Protein AF-A0A662M2F5-F1 (afdb_monomer_lite)

pLDDT: mean 89.75, std 9.71, range [31.33, 98.06]

Sequence (520 aa):
MIKKIGKIGSSFIKTASKTQEKQIIENAKKILKNPSIILPECENKNCRKCYFDNIRNKIKKLSKYADDKDKLEKISKKKDLIGAIAGVMTIAHSEKAPYLASVTINGKEIKYALRGKSDKKKLVALQYIDDPTLRLLGVGDIALKKKLHLYSWDKGFICTGREGKPPQAFIDFLAKTIKLKRLDEETFTCPHIDKKVKENPTLNYLRIRWLYSKKSFLICEKCASKNTFLEISKYMIGTNPREIIQINVIPAIIKSCKNKCSKCIKKDLENFETKFLDEYLRGDISDYDLIKKNEKEMIDKIKNMNRKLLIVDGKCFGDNINALIEALQPNEIEKKAIELMLKKLQNPLVVSNTTPNKLLELFWKDHGLSFLEKMLGDKKLANKFFNMRDKPSDIIAMAYDHKKTQDMLSKLPVYKNLSEIAHFVDNVAKSYKTGGLEKALNVLKDKPDDTRAKAIAYAFLLALNKAKDKRWQYSNTEIEFGEFLKEYASKLLNSKPETYHDALQNLISAAGLTETLEKS

Radius of gyration: 43.25 Å; chains: 1; bounding box: 91×50×116 Å

Foldseek 3Di:
DPPPQDDKDDKDKDFDDPVLLQLLLVLLVVCLVPVCLLPAAEPAPPPPDDLCVVVVVLSVVLNVCSVPLVVLLVLLQDAALSVLSSQSSNCNVVSDQGIWIWIAGPNDTDTFRDGGNYDPLLNQLSSPVQPLLSSCSNCQVVCQVQQWKWFTDNPHTYTHRNDLDDDPVRVVRLLVVLVWDDQDPQETEDPVDHPLCVVQPQFKWKWKAFPVSRHIYIYTLVSFPFLSLVVSVSGMHGNDVVVTIDIDTQDLLAREEPDDDPDDCNVVRRPDDQPPVVCSNVRVDIRNRSNVVSNVVVVVVQQPDQAEWEREQNYTHGLDQPVVCVVQVDPPQLSVQSSVQSVPDRTYDRYYPDHSLNSCVVCLVPCVLVSLCVQQVDNVVSVVLSPDPDGSVVSSVVSNLVSQLVVQVVLAFDFDDDDPLLVLLVLLLSLCSSPNDVSSVVSLVVFDPDLLSLLCSLLLCVLSVNNVVCVVVHDPSSNVLSVVLNVLSNCCNPDDRVCNQVSSQVSVVSSVDPDRTDTD

Structure (mmCIF, N/CA/C/O backbone):
data_AF-A0A662M2F5-F1
#
_entry.id   AF-A0A662M2F5-F1
#
loop_
_atom_site.group_PDB
_atom_site.id
_atom_site.type_symbol
_atom_site.label_atom_id
_atom_site.label_alt_id
_atom_site.label_comp_id
_atom_site.label_asym_id
_atom_site.label_entity_id
_atom_site.label_seq_id
_atom_site.pdbx_PDB_ins_code
_atom_site.Cartn_x
_atom_site.Cartn_y
_atom_site.Cartn_z
_atom_site.occupancy
_atom_site.B_iso_or_equiv
_atom_site.auth_seq_id
_atom_site.auth_comp_id
_atom_site.auth_asym_id
_atom_site.auth_atom_id
_atom_site.pdbx_PDB_model_num
ATOM 1 N N . MET A 1 1 ? 12.415 -9.221 -23.388 1.00 47.00 1 MET A N 1
ATOM 2 C CA . MET A 1 1 ? 11.834 -7.942 -22.907 1.00 47.00 1 MET A CA 1
ATOM 3 C C . MET A 1 1 ? 11.307 -6.991 -24.003 1.00 47.00 1 MET A C 1
ATOM 5 O O . MET A 1 1 ? 10.792 -5.937 -23.676 1.00 47.00 1 MET A O 1
ATOM 9 N N . ILE A 1 2 ? 11.363 -7.360 -25.296 1.00 36.59 2 ILE A N 1
ATOM 10 C CA . ILE A 1 2 ? 11.016 -6.498 -26.455 1.00 36.59 2 ILE A CA 1
ATOM 11 C C . ILE A 1 2 ? 9.758 -6.997 -27.212 1.00 36.59 2 ILE A C 1
ATOM 13 O O . ILE A 1 2 ? 9.539 -6.682 -28.374 1.00 36.59 2 ILE A O 1
ATOM 17 N N . LYS A 1 3 ? 8.859 -7.772 -26.586 1.00 31.33 3 LYS A N 1
ATOM 18 C CA . LYS A 1 3 ? 7.635 -8.211 -27.299 1.00 31.33 3 LYS A CA 1
ATOM 19 C C . LYS A 1 3 ? 6.627 -7.074 -27.570 1.00 31.33 3 LYS A C 1
ATOM 21 O O . LYS A 1 3 ? 5.715 -7.273 -28.361 1.00 31.33 3 LYS A O 1
ATOM 26 N N . LYS A 1 4 ? 6.813 -5.879 -26.990 1.00 37.50 4 LYS A N 1
ATOM 27 C CA . LYS A 1 4 ? 5.979 -4.685 -27.233 1.00 37.50 4 LYS A CA 1
ATOM 28 C C . LYS A 1 4 ? 6.798 -3.403 -27.490 1.00 37.50 4 LYS A C 1
ATOM 30 O O . LYS A 1 4 ? 6.447 -2.344 -26.987 1.00 37.50 4 LYS A O 1
ATOM 35 N N . ILE A 1 5 ? 7.845 -3.437 -28.324 1.00 41.88 5 ILE A N 1
ATOM 36 C CA . ILE A 1 5 ? 8.212 -2.194 -29.041 1.00 41.88 5 ILE A CA 1
ATOM 37 C C . ILE A 1 5 ? 7.149 -1.997 -30.124 1.00 41.88 5 ILE A C 1
ATOM 39 O O . ILE A 1 5 ? 7.343 -2.472 -31.239 1.00 41.88 5 ILE A O 1
ATOM 43 N N . GLY A 1 6 ? 6.031 -1.375 -29.722 1.00 39.16 6 GLY A N 1
ATOM 44 C CA . GLY A 1 6 ? 4.948 -0.802 -30.532 1.00 39.16 6 GLY A CA 1
ATOM 45 C C . GLY A 1 6 ? 4.297 -1.705 -31.587 1.00 39.16 6 GLY A C 1
ATOM 46 O O . GLY A 1 6 ? 4.957 -2.187 -32.503 1.00 39.16 6 GLY A O 1
ATOM 47 N N . LYS A 1 7 ? 2.963 -1.847 -31.553 1.00 36.41 7 LYS A N 1
ATOM 48 C CA . LYS A 1 7 ? 2.222 -2.150 -32.789 1.00 36.41 7 LYS A CA 1
ATOM 49 C C . LYS A 1 7 ? 2.581 -1.059 -33.809 1.00 36.41 7 LYS A C 1
ATOM 51 O O . LYS A 1 7 ? 2.388 0.123 -33.533 1.00 36.41 7 LYS A O 1
ATOM 56 N N . ILE A 1 8 ? 3.154 -1.460 -34.940 1.00 41.03 8 ILE A N 1
ATOM 57 C CA . ILE A 1 8 ? 3.528 -0.558 -36.033 1.00 41.03 8 ILE A CA 1
ATOM 58 C C . ILE A 1 8 ? 2.265 -0.320 -36.864 1.00 41.03 8 ILE A C 1
ATOM 60 O O . ILE A 1 8 ? 1.772 -1.247 -37.500 1.00 41.03 8 ILE A O 1
ATOM 64 N N . GLY A 1 9 ? 1.730 0.900 -36.819 1.00 44.94 9 GLY A N 1
ATOM 65 C CA . GLY A 1 9 ? 0.665 1.349 -37.719 1.00 44.94 9 GLY A CA 1
ATOM 66 C C . GLY A 1 9 ? 1.188 1.731 -39.110 1.00 44.94 9 GLY A C 1
ATOM 67 O O . GLY A 1 9 ? 2.401 1.787 -39.343 1.00 44.94 9 GLY A O 1
ATOM 68 N N . SER A 1 10 ? 0.268 1.992 -40.041 1.00 44.72 10 SER A N 1
ATOM 69 C CA . SER A 1 10 ? 0.561 2.458 -41.401 1.00 44.72 10 SER A CA 1
ATOM 70 C C . SER A 1 10 ? 1.324 3.792 -41.400 1.00 44.72 10 SER A C 1
ATOM 72 O O . SER A 1 10 ? 1.102 4.661 -40.559 1.00 44.72 10 SER A O 1
ATOM 74 N N . SER A 1 11 ? 2.256 3.957 -42.345 1.00 49.88 11 SER A N 1
ATOM 75 C CA . SER A 1 11 ? 3.026 5.196 -42.499 1.00 49.88 11 SER A CA 1
ATOM 76 C C . SER A 1 11 ? 2.331 6.142 -43.470 1.00 49.88 11 SER A C 1
ATOM 78 O O . SER A 1 11 ? 2.212 5.815 -44.648 1.00 49.88 11 SER A O 1
ATOM 80 N N . PHE A 1 12 ? 1.947 7.321 -42.988 1.00 55.91 12 PHE A N 1
ATOM 81 C CA . PHE A 1 12 ? 1.508 8.444 -43.817 1.00 55.91 12 PHE A CA 1
ATOM 82 C C . PHE A 1 12 ? 2.672 9.421 -44.019 1.00 55.91 12 PHE A C 1
ATOM 84 O O . PHE A 1 12 ? 3.496 9.588 -43.115 1.00 55.91 12 PHE A O 1
ATOM 91 N N . ILE A 1 13 ? 2.747 10.042 -45.197 1.00 65.06 13 ILE A N 1
ATOM 92 C CA . ILE A 1 13 ? 3.729 11.088 -45.508 1.00 65.06 13 ILE A CA 1
ATOM 93 C C . ILE A 1 13 ? 3.136 12.431 -45.073 1.00 65.06 13 ILE A C 1
ATOM 95 O O . ILE A 1 13 ? 2.017 12.765 -45.454 1.00 65.06 13 ILE A O 1
ATOM 99 N N . LYS A 1 14 ? 3.869 13.187 -44.255 1.00 71.38 14 LYS A N 1
ATOM 100 C CA . LYS A 1 14 ? 3.480 14.515 -43.760 1.00 71.38 14 LYS A CA 1
ATOM 101 C C . LYS A 1 14 ? 4.634 15.500 -43.959 1.00 71.38 14 LYS A C 1
ATOM 103 O O . LYS A 1 14 ? 5.801 15.113 -43.875 1.00 71.38 14 LYS A O 1
ATOM 108 N N . THR A 1 15 ? 4.314 16.774 -44.162 1.00 74.50 15 THR A N 1
ATOM 109 C CA . THR A 1 15 ? 5.313 17.852 -44.202 1.00 74.50 15 THR A CA 1
ATOM 110 C C . THR A 1 15 ? 5.962 18.027 -42.824 1.00 74.50 15 THR A C 1
ATOM 112 O O . THR A 1 15 ? 5.274 17.996 -41.793 1.00 74.50 15 THR A O 1
ATOM 115 N N . ALA A 1 16 ? 7.288 18.173 -42.789 1.00 73.19 16 ALA A N 1
ATOM 116 C CA . ALA A 1 16 ? 8.036 18.443 -41.562 1.00 73.19 16 ALA A CA 1
ATOM 117 C C . ALA A 1 16 ? 7.738 19.852 -41.026 1.00 73.19 16 ALA A C 1
ATOM 119 O O . ALA A 1 16 ? 7.609 20.798 -41.801 1.00 73.19 16 ALA A O 1
ATOM 120 N N . SER A 1 17 ? 7.690 20.033 -39.701 1.00 83.75 17 SER A N 1
ATOM 121 C CA . SER A 1 17 ? 7.844 21.389 -39.158 1.00 83.75 17 SER A CA 1
ATOM 122 C C . SER A 1 17 ? 9.305 21.830 -39.292 1.00 83.75 17 SER A C 1
ATOM 124 O O . SER A 1 17 ? 10.208 20.994 -39.208 1.00 83.75 17 SER A O 1
ATOM 126 N N . LYS A 1 18 ? 9.555 23.140 -39.429 1.00 83.81 18 LYS A N 1
ATOM 127 C CA . LYS A 1 18 ? 10.923 23.690 -39.538 1.00 83.81 18 LYS A CA 1
ATOM 128 C C . LYS A 1 18 ? 11.833 23.226 -38.392 1.00 83.81 18 LYS A C 1
ATOM 130 O O . LYS A 1 18 ? 12.992 22.891 -38.614 1.00 83.81 18 LYS A O 1
ATOM 135 N N . THR A 1 19 ? 11.300 23.146 -37.172 1.00 88.44 19 THR A N 1
ATOM 136 C CA . THR A 1 19 ? 12.037 22.663 -35.994 1.00 88.44 19 THR A CA 1
ATOM 137 C C . THR A 1 19 ? 12.384 21.176 -36.094 1.00 88.44 19 THR A C 1
ATOM 139 O O . THR A 1 19 ? 13.503 20.786 -35.774 1.00 88.44 19 THR A O 1
ATOM 142 N N . GLN A 1 20 ? 11.446 20.338 -36.552 1.00 87.19 20 GLN A N 1
ATOM 143 C CA . GLN A 1 20 ? 11.680 18.898 -36.713 1.00 87.19 20 GLN A CA 1
ATOM 144 C C . GLN A 1 20 ? 12.696 18.611 -37.819 1.00 87.19 20 GLN A C 1
ATOM 146 O O . GLN A 1 20 ? 13.590 17.790 -37.632 1.00 87.19 20 GLN A O 1
ATOM 151 N N . GLU A 1 21 ? 12.580 19.308 -38.948 1.00 89.50 21 GLU A N 1
ATOM 152 C CA . GLU A 1 21 ? 13.525 19.199 -40.057 1.00 89.50 21 GLU A CA 1
ATOM 153 C C . GLU A 1 21 ? 14.940 19.594 -39.618 1.00 89.50 21 GLU A C 1
ATOM 155 O O . GLU A 1 21 ? 15.880 18.821 -39.814 1.00 89.50 21 GLU A O 1
ATOM 160 N N . LYS A 1 22 ? 15.080 20.735 -38.928 1.00 91.50 22 LYS A N 1
ATOM 161 C CA . LYS A 1 22 ? 16.362 21.192 -38.376 1.00 91.50 22 LYS A CA 1
ATOM 162 C C . LYS A 1 22 ? 16.995 20.145 -37.455 1.00 91.50 22 LYS A C 1
ATOM 164 O O . LYS A 1 22 ? 18.163 19.813 -37.637 1.00 91.50 22 LYS A O 1
ATOM 169 N N . GLN A 1 23 ? 16.223 19.566 -36.533 1.00 93.69 23 GLN A N 1
ATOM 170 C CA . GLN A 1 23 ? 16.716 18.532 -35.614 1.00 93.69 23 GLN A CA 1
ATOM 171 C C . GLN A 1 23 ? 17.215 17.278 -36.351 1.00 93.69 23 GLN A C 1
ATOM 173 O O . GLN A 1 23 ? 18.260 16.724 -36.005 1.00 93.69 23 GLN A O 1
ATOM 178 N N . ILE A 1 24 ? 16.475 16.820 -37.367 1.00 93.69 24 ILE A N 1
ATOM 179 C CA . ILE A 1 24 ? 16.859 15.653 -38.173 1.00 93.69 24 ILE A CA 1
ATOM 180 C C . ILE A 1 24 ? 18.162 15.934 -38.928 1.00 93.69 24 ILE A C 1
ATOM 182 O O . ILE A 1 24 ? 19.048 15.078 -38.949 1.00 93.69 24 ILE A O 1
ATOM 186 N N . ILE A 1 25 ? 18.304 17.126 -39.516 1.00 94.50 25 ILE A N 1
ATOM 187 C CA . ILE A 1 25 ? 19.515 17.533 -40.240 1.00 94.50 25 ILE A CA 1
ATOM 188 C C . ILE A 1 25 ? 20.712 17.644 -39.288 1.00 94.50 25 ILE A C 1
ATOM 190 O O . ILE A 1 25 ? 21.787 17.139 -39.604 1.00 94.50 25 ILE A O 1
ATOM 194 N N . GLU A 1 26 ? 20.549 18.251 -38.112 1.00 95.75 26 GLU A N 1
ATOM 195 C CA . GLU A 1 26 ? 21.618 18.357 -37.110 1.00 95.75 26 GLU A CA 1
ATOM 196 C C . GLU A 1 26 ? 22.107 16.980 -36.650 1.00 95.75 26 GLU A C 1
ATOM 198 O O . GLU A 1 26 ? 23.313 16.720 -36.611 1.00 95.75 26 GLU A O 1
ATOM 203 N N . ASN A 1 27 ? 21.184 16.055 -36.387 1.00 95.94 27 ASN A N 1
ATOM 204 C CA . ASN A 1 27 ? 21.539 14.681 -36.042 1.00 95.94 27 ASN A CA 1
ATOM 205 C C . ASN A 1 27 ? 22.194 13.946 -37.214 1.00 95.94 27 ASN A C 1
ATOM 207 O O . ASN A 1 27 ? 23.177 13.231 -37.016 1.00 95.94 27 ASN A O 1
ATOM 211 N N . ALA A 1 28 ? 21.733 14.172 -38.445 1.00 95.94 28 ALA A N 1
ATOM 212 C CA . ALA A 1 28 ? 22.385 13.637 -39.634 1.00 95.94 28 ALA A CA 1
ATOM 213 C C . ALA A 1 28 ? 23.831 14.144 -39.773 1.00 95.94 28 ALA A C 1
ATOM 215 O O . ALA A 1 28 ? 24.724 13.354 -40.080 1.00 95.94 28 ALA A O 1
ATOM 216 N N . LYS A 1 29 ? 24.096 15.425 -39.476 1.00 96.38 29 LYS A N 1
ATOM 217 C CA . LYS A 1 29 ? 25.452 16.001 -39.456 1.00 96.38 29 LYS A CA 1
ATOM 218 C C . LYS A 1 29 ? 26.337 15.353 -38.384 1.00 96.38 29 LYS A C 1
ATOM 220 O O . LYS A 1 29 ? 27.497 15.048 -38.661 1.00 96.38 29 LYS A O 1
ATOM 225 N N . LYS A 1 30 ? 25.801 15.062 -37.190 1.00 96.31 30 LYS A N 1
ATOM 226 C CA . LYS A 1 30 ? 26.523 14.293 -36.152 1.00 96.31 30 LYS A CA 1
ATOM 227 C C . LYS A 1 30 ? 26.909 12.898 -36.651 1.00 96.31 30 LYS A C 1
ATOM 229 O O . LYS A 1 30 ? 28.057 12.489 -36.486 1.00 96.31 30 LYS A O 1
ATOM 234 N N . ILE A 1 31 ? 25.973 12.199 -37.299 1.00 96.19 31 ILE A N 1
ATOM 235 C CA . ILE A 1 31 ? 26.208 10.872 -37.887 1.00 96.19 31 ILE A CA 1
ATOM 236 C C . ILE A 1 31 ? 27.232 10.933 -39.023 1.00 96.19 31 ILE A C 1
ATOM 238 O O . ILE A 1 31 ? 28.076 10.046 -39.105 1.00 96.19 31 ILE A O 1
ATOM 242 N N . LEU A 1 32 ? 27.202 11.964 -39.872 1.00 95.81 32 LEU A N 1
ATOM 243 C CA . LEU A 1 32 ? 28.207 12.160 -40.919 1.00 95.81 32 LEU A CA 1
ATOM 244 C C . LEU A 1 32 ? 29.612 12.301 -40.316 1.00 95.81 32 LEU A C 1
ATOM 246 O O . LEU A 1 32 ? 30.539 11.626 -40.757 1.00 95.81 32 LEU A O 1
ATOM 250 N N . LYS A 1 33 ? 29.745 13.120 -39.263 1.00 95.31 33 LYS A N 1
ATOM 251 C CA . LYS A 1 33 ? 31.024 13.407 -38.598 1.00 95.31 33 LYS A CA 1
ATOM 252 C C . LYS A 1 33 ? 31.582 12.203 -37.833 1.00 95.31 33 LYS A C 1
ATOM 254 O O . LYS A 1 33 ? 32.776 11.931 -37.894 1.00 95.31 33 LYS A O 1
ATOM 259 N N . ASN A 1 34 ? 30.733 11.476 -37.108 1.00 94.88 34 ASN A N 1
ATOM 260 C CA . ASN A 1 34 ? 31.113 10.242 -36.425 1.00 94.88 34 ASN A CA 1
ATOM 261 C C . ASN A 1 34 ? 29.959 9.231 -36.481 1.00 94.88 34 ASN A C 1
ATOM 263 O O . ASN A 1 34 ? 29.091 9.235 -35.611 1.00 94.88 34 ASN A O 1
ATOM 267 N N . PRO A 1 35 ? 29.956 8.294 -37.440 1.00 94.00 35 PRO A N 1
ATOM 268 C CA . PRO A 1 35 ? 28.822 7.389 -37.596 1.00 94.00 35 PRO A CA 1
ATOM 269 C C . PRO A 1 35 ? 28.831 6.255 -36.570 1.00 94.00 35 PRO A C 1
ATOM 271 O O . PRO A 1 35 ? 27.840 5.545 -36.428 1.00 94.00 35 PRO A O 1
ATOM 274 N N . SER A 1 36 ? 29.938 6.067 -35.841 1.00 93.69 36 SER A N 1
ATOM 275 C CA . SER A 1 36 ? 30.053 5.019 -34.824 1.00 93.69 36 SER A CA 1
ATOM 276 C C . SER A 1 36 ? 29.291 5.350 -33.538 1.00 93.69 36 SER A C 1
ATOM 278 O O . SER A 1 36 ? 29.105 4.446 -32.731 1.00 93.69 36 SER A O 1
ATOM 280 N N . ILE A 1 37 ? 28.794 6.585 -33.367 1.00 93.12 37 ILE A N 1
ATOM 281 C CA . ILE A 1 37 ? 28.011 7.005 -32.187 1.00 93.12 37 ILE A CA 1
ATOM 282 C C . ILE A 1 37 ? 26.695 6.231 -32.015 1.00 93.12 37 ILE A C 1
ATOM 284 O O . ILE A 1 37 ? 26.152 6.175 -30.918 1.00 93.12 37 ILE A O 1
ATOM 288 N N . ILE A 1 38 ? 26.179 5.609 -33.086 1.00 94.44 38 ILE A N 1
ATOM 289 C CA . ILE A 1 38 ? 25.001 4.725 -33.023 1.00 94.44 38 ILE A CA 1
ATOM 290 C C . ILE A 1 38 ? 25.294 3.393 -32.327 1.00 94.44 38 ILE A C 1
ATOM 292 O O . ILE A 1 38 ? 24.374 2.635 -32.025 1.00 94.44 38 ILE A O 1
ATOM 296 N N . LEU A 1 39 ? 26.567 3.058 -32.115 1.00 94.94 39 LEU A N 1
ATOM 297 C CA . LEU A 1 39 ? 26.971 1.817 -31.475 1.00 94.94 39 LEU A CA 1
ATOM 298 C C . LEU A 1 39 ? 27.331 2.076 -30.012 1.00 94.94 39 LEU A C 1
ATOM 300 O O . LEU A 1 39 ? 28.005 3.061 -29.721 1.00 94.94 39 LEU A O 1
ATOM 304 N N . PRO A 1 40 ? 26.953 1.170 -29.098 1.00 94.06 40 PRO A N 1
ATOM 305 C CA . PRO A 1 40 ? 27.328 1.298 -27.701 1.00 94.06 40 PRO A CA 1
ATOM 306 C C . PRO A 1 40 ? 28.832 1.085 -27.515 1.00 94.06 40 PRO A C 1
ATOM 308 O O . PRO A 1 40 ? 29.462 0.309 -28.244 1.00 94.06 40 PRO A O 1
ATOM 311 N N . GLU A 1 41 ? 29.397 1.701 -26.486 1.00 91.69 41 GLU A N 1
ATOM 312 C CA . GLU A 1 41 ? 30.717 1.355 -25.965 1.00 91.69 41 GLU A CA 1
ATOM 313 C C . GLU A 1 41 ? 30.656 0.003 -25.246 1.00 91.69 41 GLU A C 1
ATOM 315 O O . GLU A 1 41 ? 29.651 -0.350 -24.635 1.00 91.69 41 GLU A O 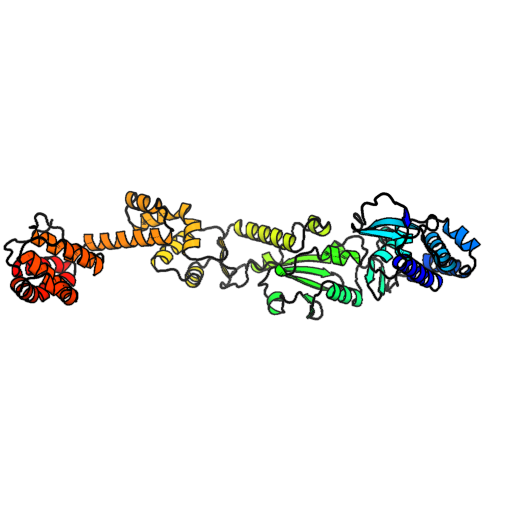1
ATOM 320 N N . CYS A 1 42 ? 31.701 -0.812 -25.370 1.00 87.88 42 CYS A N 1
ATOM 321 C CA . CYS A 1 42 ? 31.742 -2.147 -24.771 1.00 87.88 42 CYS A CA 1
ATOM 322 C C . CYS A 1 42 ? 32.597 -2.096 -23.497 1.00 87.88 42 CYS A C 1
ATOM 324 O O . CYS A 1 42 ? 33.812 -1.985 -23.602 1.00 87.88 42 CYS A O 1
ATOM 326 N N . GLU A 1 43 ? 31.980 -2.209 -22.316 1.00 81.38 43 GLU A N 1
ATOM 327 C CA . GLU A 1 43 ? 32.694 -2.159 -21.022 1.00 81.38 43 GLU A CA 1
ATOM 328 C C . GLU A 1 43 ? 33.198 -3.526 -20.540 1.00 81.38 43 GLU A C 1
ATOM 330 O O . GLU A 1 43 ? 34.061 -3.608 -19.665 1.00 81.38 43 GLU A O 1
ATOM 335 N N . ASN A 1 44 ? 32.653 -4.624 -21.068 1.00 67.44 44 ASN A N 1
ATOM 336 C CA . ASN A 1 44 ? 32.957 -5.944 -20.529 1.00 67.44 44 ASN A CA 1
ATOM 337 C C . ASN A 1 44 ? 34.387 -6.387 -20.893 1.00 67.44 44 ASN A C 1
ATOM 339 O O . ASN A 1 44 ? 34.639 -6.824 -22.017 1.00 67.44 44 ASN A O 1
ATOM 343 N N . LYS A 1 45 ? 35.293 -6.331 -19.908 1.00 55.78 45 LYS A N 1
ATOM 344 C CA . LYS A 1 45 ? 36.688 -6.794 -20.002 1.00 55.78 45 LYS A CA 1
ATOM 345 C C . LYS A 1 45 ? 36.815 -8.304 -20.263 1.00 55.78 45 LYS A C 1
ATOM 347 O O . LYS A 1 45 ? 37.830 -8.738 -20.793 1.00 55.78 45 LYS A O 1
ATOM 352 N N . ASN A 1 46 ? 35.782 -9.095 -19.953 1.00 54.38 46 ASN A N 1
ATOM 353 C CA . ASN A 1 46 ? 35.754 -10.547 -20.177 1.00 54.38 46 ASN A CA 1
ATOM 354 C C . ASN A 1 46 ? 35.310 -10.922 -21.602 1.00 54.38 46 ASN A C 1
ATOM 356 O O . ASN A 1 46 ? 35.373 -12.089 -21.999 1.00 54.38 46 ASN A O 1
ATOM 360 N N . CYS A 1 47 ? 34.857 -9.959 -22.409 1.00 60.22 47 CYS A N 1
ATOM 361 C CA . CYS A 1 47 ? 34.597 -10.205 -23.821 1.00 60.22 47 CYS A CA 1
ATOM 362 C C . CYS A 1 47 ? 35.924 -10.239 -24.591 1.00 60.22 47 CYS A C 1
ATOM 364 O O . CYS A 1 47 ? 36.498 -9.192 -24.867 1.00 60.22 47 CYS A O 1
ATOM 366 N N . ARG A 1 48 ? 36.349 -11.426 -25.057 1.00 62.44 48 ARG A N 1
ATOM 367 C CA . ARG A 1 48 ? 37.496 -11.570 -25.987 1.00 62.44 48 ARG A CA 1
ATOM 368 C C . ARG A 1 48 ? 37.377 -10.684 -27.243 1.00 62.44 48 ARG A C 1
ATOM 370 O O . ARG A 1 48 ? 38.388 -10.328 -27.834 1.00 62.44 48 ARG A O 1
ATOM 377 N N . LYS A 1 49 ? 36.150 -10.365 -27.681 1.00 70.00 49 LYS A N 1
ATOM 378 C CA . LYS A 1 49 ? 35.848 -9.460 -28.805 1.00 70.00 49 LYS A CA 1
ATOM 379 C C . LYS A 1 49 ? 34.462 -8.836 -28.628 1.00 70.00 49 LYS A C 1
ATOM 381 O O . LYS A 1 49 ? 33.520 -9.536 -28.249 1.00 70.00 49 LYS A O 1
ATOM 386 N N . CYS A 1 50 ? 34.301 -7.546 -28.923 1.00 79.88 50 CYS A N 1
ATOM 387 C CA . CYS A 1 50 ? 33.004 -6.879 -28.838 1.00 79.88 50 CYS A CA 1
ATOM 388 C C . CYS A 1 50 ? 32.155 -7.241 -30.071 1.00 79.88 50 CYS A C 1
ATOM 390 O O . CYS A 1 50 ? 32.592 -7.156 -31.220 1.00 79.88 50 CYS A O 1
ATOM 392 N N . TYR A 1 51 ? 30.891 -7.624 -29.855 1.00 82.88 51 TYR A N 1
ATOM 393 C CA . TYR A 1 51 ? 29.980 -8.030 -30.939 1.00 82.88 51 TYR A CA 1
ATOM 394 C C . TYR A 1 51 ? 29.722 -6.920 -31.972 1.00 82.88 51 TYR A C 1
ATOM 396 O O . TYR A 1 51 ? 29.314 -7.206 -33.100 1.00 82.88 51 TYR A O 1
ATOM 404 N N . PHE A 1 52 ? 29.992 -5.667 -31.602 1.00 90.19 52 PHE A N 1
ATOM 405 C CA . PHE A 1 52 ? 29.865 -4.504 -32.471 1.00 90.19 52 PHE A CA 1
ATOM 406 C C . PHE A 1 52 ? 31.132 -4.195 -33.285 1.00 90.19 52 PHE A C 1
ATOM 408 O O . PHE A 1 52 ? 31.052 -3.383 -34.202 1.00 90.19 52 PHE A O 1
ATOM 415 N N . ASP A 1 53 ? 32.268 -4.865 -33.054 1.00 88.94 53 ASP A N 1
ATOM 416 C CA . ASP A 1 53 ? 33.535 -4.566 -33.752 1.00 88.94 53 ASP A CA 1
ATOM 417 C C . ASP A 1 53 ? 33.444 -4.780 -35.261 1.00 88.94 53 ASP A C 1
ATOM 419 O O . ASP A 1 53 ? 33.900 -3.956 -36.054 1.00 88.94 53 ASP A O 1
ATOM 423 N N . ASN A 1 54 ? 32.775 -5.854 -35.686 1.00 89.19 54 ASN A N 1
ATOM 424 C CA . ASN A 1 54 ? 32.557 -6.111 -37.108 1.00 89.19 54 ASN A CA 1
ATOM 425 C C . ASN A 1 54 ? 31.716 -4.999 -37.761 1.00 89.19 54 ASN A C 1
ATOM 427 O O . ASN A 1 54 ? 31.929 -4.667 -38.926 1.00 89.19 54 ASN A O 1
ATOM 431 N N . ILE A 1 55 ? 30.770 -4.415 -37.018 1.00 92.75 55 ILE A N 1
ATOM 432 C CA . ILE A 1 55 ? 29.936 -3.310 -37.501 1.00 92.75 55 ILE A CA 1
ATOM 433 C C . ILE A 1 55 ? 30.751 -2.015 -37.512 1.00 92.75 55 ILE A C 1
ATOM 435 O O . ILE A 1 55 ? 30.737 -1.329 -38.528 1.00 92.75 55 ILE A O 1
ATOM 439 N N . ARG A 1 56 ? 31.547 -1.735 -36.469 1.00 93.50 56 ARG A N 1
ATOM 440 C CA . ARG A 1 56 ? 32.499 -0.609 -36.451 1.00 93.50 56 ARG A CA 1
ATOM 441 C C . ARG A 1 56 ? 33.435 -0.647 -37.653 1.00 93.50 56 ARG A C 1
ATOM 443 O O . ARG A 1 56 ? 33.622 0.369 -38.307 1.00 93.50 56 ARG A O 1
ATOM 450 N N . ASN A 1 57 ? 33.963 -1.815 -38.013 1.00 93.00 57 ASN A N 1
ATOM 451 C CA . ASN A 1 57 ? 34.826 -1.956 -39.188 1.00 93.00 57 ASN A CA 1
ATOM 452 C C . ASN A 1 57 ? 34.090 -1.657 -40.502 1.00 93.00 57 ASN A C 1
ATOM 454 O O . ASN A 1 57 ? 34.654 -1.024 -41.394 1.00 93.00 57 ASN A O 1
ATOM 458 N N . LYS A 1 58 ? 32.822 -2.068 -40.630 1.00 94.69 58 LYS A N 1
ATOM 459 C CA . LYS A 1 58 ? 31.986 -1.695 -41.784 1.00 94.69 58 LYS A CA 1
ATOM 460 C C . LYS A 1 58 ? 31.700 -0.191 -41.816 1.00 94.69 58 LYS A C 1
ATOM 462 O O . LYS A 1 58 ? 31.761 0.395 -42.891 1.00 94.69 58 LYS A O 1
ATOM 467 N N . ILE A 1 59 ? 31.452 0.428 -40.661 1.00 95.69 59 ILE A N 1
ATOM 468 C CA . ILE A 1 59 ? 31.274 1.880 -40.533 1.00 95.69 59 ILE A CA 1
ATOM 469 C C . ILE A 1 59 ? 32.554 2.619 -40.937 1.00 95.69 59 ILE A C 1
ATOM 471 O O . ILE A 1 59 ? 32.484 3.507 -41.773 1.00 95.69 59 ILE A O 1
ATOM 475 N N . LYS A 1 60 ? 33.731 2.200 -40.454 1.00 94.56 60 LYS A N 1
ATOM 476 C CA . LYS A 1 60 ? 35.027 2.780 -40.853 1.00 94.56 60 LYS A CA 1
ATOM 477 C C . LYS A 1 60 ? 35.238 2.743 -42.369 1.00 94.56 60 LYS A C 1
ATOM 479 O O . LYS A 1 60 ? 35.756 3.695 -42.940 1.00 94.56 60 LYS A O 1
ATOM 484 N N . LYS A 1 61 ? 34.832 1.653 -43.033 1.00 94.44 61 LYS A N 1
ATOM 485 C CA . LYS A 1 61 ? 34.870 1.560 -44.502 1.00 94.44 61 LYS A CA 1
ATOM 486 C C . LYS A 1 61 ? 33.883 2.527 -45.163 1.00 94.44 61 LYS A C 1
ATOM 488 O O . LYS A 1 61 ? 34.244 3.128 -46.164 1.00 94.44 61 LYS A O 1
ATOM 493 N N . LEU A 1 62 ? 32.676 2.677 -44.612 1.00 94.12 62 LEU A N 1
ATOM 494 C CA . LEU A 1 62 ? 31.677 3.633 -45.101 1.00 94.12 62 LEU A CA 1
ATOM 495 C C . LEU A 1 62 ? 32.160 5.084 -44.969 1.00 94.12 62 LEU A C 1
ATOM 497 O O . LEU A 1 62 ? 31.998 5.847 -45.910 1.00 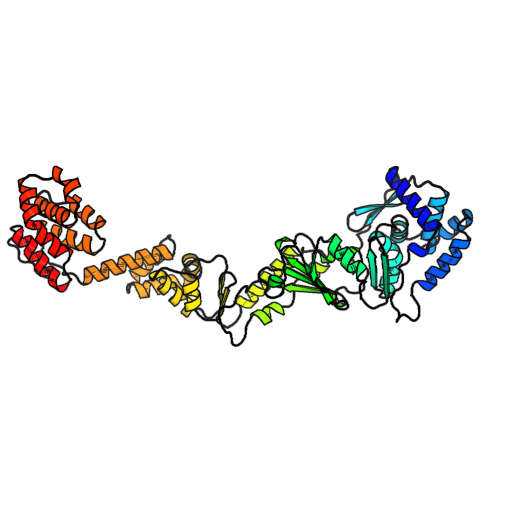94.12 62 LEU A O 1
ATOM 501 N N . SER A 1 63 ? 32.802 5.443 -43.852 1.00 92.00 63 SER A N 1
ATOM 502 C CA . SER A 1 63 ? 33.322 6.795 -43.599 1.00 92.00 63 SER A CA 1
ATOM 503 C C . SER A 1 63 ? 34.333 7.275 -44.643 1.00 92.00 63 SER A C 1
ATOM 505 O O . SER A 1 63 ? 34.457 8.474 -44.842 1.00 92.00 63 SER A O 1
ATOM 507 N N . LYS A 1 64 ? 35.017 6.369 -45.358 1.00 92.94 64 LYS A N 1
ATOM 508 C CA . LYS A 1 64 ? 35.900 6.731 -46.486 1.00 92.94 64 LYS A CA 1
ATOM 509 C C . LYS A 1 64 ? 35.151 7.334 -47.677 1.00 92.94 64 LYS A C 1
ATOM 511 O O . LYS A 1 64 ? 35.773 7.909 -48.557 1.00 92.94 64 LYS A O 1
ATOM 516 N N . TYR A 1 65 ? 33.837 7.146 -47.723 1.00 92.62 65 TYR A N 1
ATOM 517 C CA . TYR A 1 65 ? 32.946 7.652 -48.761 1.00 92.62 65 TYR A CA 1
ATOM 518 C C . TYR A 1 65 ? 32.006 8.721 -48.200 1.00 92.62 65 TYR A C 1
ATOM 520 O O . TYR A 1 65 ? 30.941 8.939 -48.764 1.00 92.62 65 TYR A O 1
ATOM 528 N N . ALA A 1 66 ? 32.361 9.343 -47.068 1.00 90.88 66 ALA A N 1
ATOM 529 C CA . ALA A 1 66 ? 31.508 10.323 -46.406 1.00 90.88 66 ALA A CA 1
ATOM 530 C C . ALA A 1 66 ? 31.152 11.495 -47.326 1.00 90.88 66 ALA A C 1
ATOM 532 O O . ALA A 1 66 ? 30.020 11.948 -47.252 1.00 90.88 66 ALA A O 1
ATOM 533 N N . ASP A 1 67 ? 32.047 11.918 -48.221 1.00 91.62 67 ASP A N 1
ATOM 534 C CA . ASP A 1 67 ? 31.820 13.044 -49.142 1.00 91.62 67 ASP A CA 1
ATOM 535 C C . ASP A 1 67 ? 31.307 12.619 -50.536 1.00 91.62 67 ASP A C 1
ATOM 537 O O . ASP A 1 67 ? 30.930 13.459 -51.350 1.00 91.62 67 ASP A O 1
ATOM 541 N N . ASP A 1 68 ? 31.234 11.313 -50.813 1.00 93.88 68 ASP A N 1
ATOM 542 C CA . ASP A 1 68 ? 30.802 10.755 -52.103 1.00 93.88 68 ASP A CA 1
ATOM 543 C C . ASP A 1 68 ? 29.286 10.477 -52.090 1.00 93.88 68 ASP A C 1
ATOM 545 O O . ASP A 1 68 ? 28.822 9.396 -51.703 1.00 93.88 68 ASP A O 1
ATOM 549 N N . LYS A 1 69 ? 28.499 11.485 -52.495 1.00 91.81 69 LYS A N 1
ATOM 550 C CA . LYS A 1 69 ? 27.024 11.447 -52.470 1.00 91.81 69 LYS A CA 1
ATOM 551 C C . LYS A 1 69 ? 26.458 10.262 -53.261 1.00 91.81 69 LYS A C 1
ATOM 553 O O . LYS A 1 69 ? 25.635 9.520 -52.722 1.00 91.81 69 LYS A O 1
ATOM 558 N N . ASP A 1 70 ? 26.944 10.022 -54.476 1.00 92.31 70 ASP A N 1
ATOM 559 C CA . ASP A 1 70 ? 26.448 8.951 -55.352 1.00 92.31 70 ASP A CA 1
ATOM 560 C C . ASP A 1 70 ? 26.688 7.567 -54.747 1.00 92.31 70 ASP A C 1
ATOM 562 O O . ASP A 1 70 ? 25.854 6.652 -54.823 1.00 92.31 70 ASP A O 1
ATOM 566 N N . LYS A 1 71 ? 27.846 7.384 -54.111 1.00 94.12 71 LYS A N 1
ATOM 567 C CA . LYS A 1 71 ? 28.176 6.128 -53.447 1.00 94.12 71 LYS A CA 1
ATOM 568 C C . LYS A 1 71 ? 27.371 5.925 -52.175 1.00 94.12 71 LYS A C 1
ATOM 570 O O . LYS A 1 71 ? 26.915 4.802 -51.935 1.00 94.12 71 LYS A O 1
ATOM 575 N N . LEU A 1 72 ? 27.143 6.977 -51.390 1.00 93.94 72 LEU A N 1
ATOM 576 C CA . LEU A 1 72 ? 26.245 6.922 -50.236 1.00 93.94 72 LEU A CA 1
ATOM 577 C C . LEU A 1 72 ? 24.817 6.562 -50.658 1.00 93.94 72 LEU A C 1
ATOM 579 O O . LEU A 1 72 ? 24.212 5.677 -50.047 1.00 93.94 72 LEU A O 1
ATOM 583 N N . GLU A 1 73 ? 24.307 7.145 -51.744 1.00 92.75 73 GLU A N 1
ATOM 584 C CA . GLU A 1 73 ? 22.999 6.794 -52.299 1.00 92.75 73 GLU A CA 1
ATOM 585 C C . GLU A 1 73 ? 22.925 5.320 -52.708 1.00 92.75 73 GLU A C 1
ATOM 587 O O . GLU A 1 73 ? 21.980 4.617 -52.333 1.00 92.75 73 GLU A O 1
ATOM 592 N N . LYS A 1 74 ? 23.944 4.801 -53.405 1.00 94.81 74 LYS A N 1
ATOM 593 C CA . LYS A 1 74 ? 24.023 3.374 -53.763 1.00 94.81 74 LYS A CA 1
ATOM 594 C C . LYS A 1 74 ? 24.031 2.479 -52.520 1.00 94.81 74 LYS A C 1
ATOM 596 O O . LYS A 1 74 ? 23.303 1.486 -52.478 1.00 94.81 74 LYS A O 1
ATOM 601 N N . ILE A 1 75 ? 24.808 2.828 -51.492 1.00 95.00 75 ILE A N 1
ATOM 602 C CA . ILE A 1 75 ? 24.888 2.056 -50.241 1.00 95.00 75 ILE A CA 1
ATOM 603 C C . ILE A 1 75 ? 23.570 2.124 -49.454 1.00 95.00 75 ILE A C 1
ATOM 605 O O . ILE A 1 75 ? 23.171 1.111 -48.875 1.00 95.00 75 ILE A O 1
ATOM 609 N N . SER A 1 76 ? 22.855 3.253 -49.489 1.00 94.00 76 SER A N 1
ATOM 610 C CA . SER A 1 76 ? 21.572 3.449 -48.790 1.00 94.00 76 SER A CA 1
ATOM 611 C C . SER A 1 76 ? 20.463 2.479 -49.222 1.00 94.00 76 SER A C 1
ATOM 613 O O . SER A 1 76 ? 19.477 2.275 -48.509 1.00 94.00 76 SER A O 1
ATOM 615 N N . LYS A 1 77 ? 20.627 1.831 -50.383 1.00 93.00 77 LYS A N 1
ATOM 616 C CA . LYS A 1 77 ? 19.715 0.794 -50.886 1.00 93.00 77 LYS A CA 1
ATOM 617 C C . LYS A 1 77 ? 19.834 -0.532 -50.120 1.00 93.00 77 LYS A C 1
ATOM 619 O O . LYS A 1 77 ? 18.953 -1.382 -50.257 1.00 93.00 77 LYS A O 1
ATOM 624 N N . LYS A 1 78 ? 20.892 -0.733 -49.322 1.00 92.88 78 LYS A N 1
ATOM 625 C CA . LYS A 1 78 ? 21.014 -1.889 -48.418 1.00 92.88 78 LYS A CA 1
ATOM 626 C C . LYS A 1 78 ? 19.981 -1.783 -47.296 1.00 92.88 78 LYS A C 1
ATOM 628 O O . LYS A 1 78 ? 19.675 -0.693 -46.840 1.00 92.88 78 LYS A O 1
ATOM 633 N N . LYS A 1 79 ? 19.461 -2.923 -46.828 1.00 91.06 79 LYS A N 1
ATOM 634 C CA . LYS A 1 79 ? 18.413 -2.964 -45.787 1.00 91.06 79 LYS A CA 1
ATOM 635 C C . LYS A 1 79 ? 18.953 -2.970 -44.346 1.00 91.06 79 LYS A C 1
ATOM 637 O O . LYS A 1 79 ? 18.177 -2.975 -43.392 1.00 91.06 79 LYS A O 1
ATOM 642 N N . ASP A 1 80 ? 20.273 -3.025 -44.176 1.00 91.19 80 ASP A N 1
ATOM 643 C CA . ASP A 1 80 ? 20.938 -3.158 -42.879 1.00 91.19 80 ASP A CA 1
ATOM 644 C C . ASP A 1 80 ? 21.246 -1.795 -42.226 1.00 91.19 80 ASP A C 1
ATOM 646 O O . ASP A 1 80 ? 20.835 -0.736 -42.708 1.00 91.19 80 ASP A O 1
ATOM 650 N N . LEU A 1 81 ? 21.949 -1.817 -41.088 1.00 94.12 81 LEU A N 1
ATOM 651 C CA . LEU A 1 81 ? 22.357 -0.600 -40.377 1.00 94.12 81 LEU A CA 1
ATOM 652 C C . LEU A 1 81 ? 23.324 0.263 -41.201 1.00 94.12 81 LEU A C 1
ATOM 654 O O . LEU A 1 81 ? 23.267 1.481 -41.107 1.00 94.12 81 LEU A O 1
ATOM 658 N N . ILE A 1 82 ? 24.168 -0.343 -42.042 1.00 95.75 82 ILE A N 1
ATOM 659 C CA . ILE A 1 82 ? 25.107 0.396 -42.899 1.00 95.75 82 ILE A CA 1
ATOM 660 C C . ILE A 1 82 ? 24.348 1.169 -43.979 1.00 95.75 82 ILE A C 1
ATOM 662 O O . ILE A 1 82 ? 24.646 2.339 -44.205 1.00 95.75 82 ILE A O 1
ATOM 666 N N . GLY A 1 83 ? 23.333 0.550 -44.592 1.00 95.50 83 GLY A N 1
ATOM 667 C CA . GLY A 1 83 ? 22.416 1.251 -45.493 1.00 95.50 83 GLY A CA 1
ATOM 668 C C . GLY A 1 83 ? 21.692 2.412 -44.806 1.00 95.50 83 GLY A C 1
ATOM 669 O O . GLY A 1 83 ? 21.584 3.492 -45.380 1.00 95.50 83 GLY A O 1
ATOM 670 N N . ALA A 1 84 ? 21.286 2.237 -43.545 1.00 95.75 84 ALA A N 1
ATOM 671 C CA . ALA A 1 84 ? 20.583 3.275 -42.793 1.00 95.75 84 ALA A CA 1
ATOM 672 C C . ALA A 1 84 ? 21.498 4.476 -42.507 1.00 95.75 84 ALA A C 1
ATOM 674 O O . ALA A 1 84 ? 21.089 5.617 -42.705 1.00 95.75 84 ALA A O 1
ATOM 675 N N . ILE A 1 85 ? 22.746 4.219 -42.095 1.00 96.81 85 ILE A N 1
ATOM 676 C CA . ILE A 1 85 ? 23.759 5.258 -41.862 1.00 96.81 85 ILE A CA 1
ATOM 677 C C . ILE A 1 85 ? 24.017 6.038 -43.153 1.00 96.81 85 ILE A C 1
ATOM 679 O O . ILE A 1 85 ? 23.953 7.263 -43.138 1.00 96.81 85 ILE A O 1
ATOM 683 N N . ALA A 1 86 ? 24.239 5.342 -44.273 1.00 96.06 86 ALA A N 1
ATOM 684 C CA . ALA A 1 86 ? 24.460 5.986 -45.566 1.00 96.06 86 ALA A CA 1
ATOM 685 C C . ALA A 1 86 ? 23.254 6.839 -45.993 1.00 96.06 86 ALA A C 1
ATOM 687 O O . ALA A 1 86 ? 23.423 7.987 -46.392 1.00 96.06 86 ALA A O 1
ATOM 688 N N . GLY A 1 87 ? 22.030 6.322 -45.833 1.00 94.25 87 GLY A N 1
ATOM 689 C CA . GLY A 1 87 ? 20.804 7.075 -46.105 1.00 94.25 87 GLY A CA 1
ATOM 690 C C . GLY A 1 87 ? 20.699 8.351 -45.267 1.00 94.25 87 GLY A C 1
ATOM 691 O O . GLY A 1 87 ? 20.369 9.405 -45.797 1.00 94.25 87 GLY A O 1
ATOM 692 N N . VAL A 1 88 ? 21.053 8.300 -43.983 1.00 95.00 88 VAL A N 1
ATOM 693 C CA . VAL A 1 88 ? 21.054 9.485 -43.110 1.00 95.00 88 VAL A CA 1
ATOM 694 C C . VAL A 1 88 ? 22.167 10.472 -43.476 1.00 95.00 88 VAL A C 1
ATOM 696 O O . VAL A 1 88 ? 21.927 11.674 -43.474 1.00 95.00 88 VAL A O 1
ATOM 699 N N . MET A 1 89 ? 23.348 10.006 -43.886 1.00 95.25 89 MET A N 1
ATOM 700 C CA . MET A 1 89 ? 24.417 10.882 -44.390 1.00 95.25 89 MET A CA 1
ATOM 701 C C . MET A 1 89 ? 23.988 11.679 -45.630 1.00 95.25 89 MET A C 1
ATOM 703 O O . MET A 1 89 ? 24.330 12.853 -45.744 1.00 95.25 89 MET A O 1
ATOM 707 N N . THR A 1 90 ? 23.180 11.095 -46.526 1.00 93.44 90 THR A N 1
ATOM 708 C CA . THR A 1 90 ? 22.629 11.854 -47.669 1.00 93.44 90 THR A CA 1
ATOM 709 C C . THR A 1 90 ? 21.721 13.007 -47.229 1.00 93.44 90 THR A C 1
ATOM 711 O O . THR A 1 90 ? 21.701 14.048 -47.882 1.00 93.44 90 THR A O 1
ATOM 714 N N . ILE A 1 91 ? 21.031 12.879 -46.085 1.00 92.88 91 ILE A N 1
ATOM 715 C CA . ILE A 1 91 ? 20.230 13.973 -45.509 1.00 92.88 91 ILE A CA 1
ATOM 716 C C . ILE A 1 91 ? 21.144 15.134 -45.128 1.00 92.88 91 ILE A C 1
ATOM 718 O O . ILE A 1 91 ? 20.858 16.267 -45.507 1.00 92.88 91 ILE A O 1
ATOM 722 N N . ALA A 1 92 ? 22.254 14.843 -44.442 1.00 93.50 92 ALA A N 1
ATOM 723 C CA . ALA A 1 92 ? 23.233 15.850 -44.035 1.00 93.50 92 ALA A CA 1
ATOM 724 C C . ALA A 1 92 ? 23.790 16.626 -45.238 1.00 93.50 92 ALA A C 1
ATOM 726 O O . ALA A 1 92 ? 23.903 17.842 -45.173 1.00 93.50 92 ALA A O 1
ATOM 727 N N . HIS A 1 93 ? 24.059 15.930 -46.347 1.00 91.56 93 HIS A N 1
ATOM 728 C CA . HIS A 1 93 ? 24.539 16.522 -47.602 1.00 91.56 93 HIS A CA 1
ATOM 729 C C . HIS A 1 93 ? 23.510 17.347 -48.365 1.00 91.56 93 HIS A C 1
ATOM 731 O O . HIS A 1 93 ? 23.876 18.267 -49.094 1.00 91.56 93 HIS A O 1
ATOM 737 N N . SER A 1 94 ? 22.240 16.956 -48.287 1.00 88.75 94 SER A N 1
ATOM 738 C CA . SER A 1 94 ? 21.145 17.666 -48.955 1.00 88.75 94 SER A CA 1
ATOM 739 C C . SER A 1 94 ? 20.637 18.866 -48.157 1.00 88.75 94 SER A C 1
ATOM 741 O O . SER A 1 94 ? 19.929 19.697 -48.718 1.00 88.75 94 SER A O 1
ATOM 743 N N . GLU A 1 95 ? 20.944 18.907 -46.854 1.00 87.88 95 GLU A N 1
ATOM 744 C CA . GLU A 1 95 ? 20.419 19.859 -45.867 1.00 87.88 95 GLU A CA 1
ATOM 745 C C . GLU A 1 95 ? 18.891 20.031 -45.918 1.00 87.88 95 GLU A C 1
ATOM 747 O O . GLU A 1 95 ? 18.358 21.081 -45.566 1.00 87.88 95 GLU A O 1
ATOM 752 N N . LYS A 1 96 ? 18.171 18.995 -46.372 1.00 82.38 96 LYS A N 1
ATOM 753 C CA . LYS A 1 96 ? 16.723 19.025 -46.597 1.00 82.38 96 LYS A CA 1
ATOM 754 C C . LYS A 1 96 ? 16.074 17.693 -46.229 1.00 82.38 96 LYS A C 1
ATOM 756 O O . LYS A 1 96 ? 16.475 16.625 -46.700 1.00 82.38 96 LYS A O 1
ATOM 761 N N . ALA A 1 97 ? 15.003 17.761 -45.447 1.00 78.88 97 ALA A N 1
ATOM 762 C CA . ALA A 1 97 ? 14.138 16.634 -45.109 1.00 78.88 97 ALA A CA 1
ATOM 763 C C . ALA A 1 97 ? 12.649 17.055 -45.087 1.00 78.88 97 ALA A C 1
ATOM 765 O O . ALA A 1 97 ? 11.982 16.889 -44.064 1.00 78.88 97 ALA A O 1
ATOM 766 N N . PRO A 1 98 ? 12.099 17.566 -46.210 1.00 64.19 98 PRO A N 1
ATOM 767 C CA . PRO A 1 98 ? 10.783 18.213 -46.225 1.00 64.19 98 PRO A CA 1
ATOM 768 C C . PRO A 1 98 ? 9.614 17.241 -46.001 1.00 64.19 98 PRO A C 1
ATOM 770 O O . PRO A 1 98 ? 8.569 17.633 -45.479 1.00 64.19 98 PRO A O 1
ATOM 773 N N . TYR A 1 99 ? 9.790 15.966 -46.364 1.00 78.56 99 TYR A N 1
ATOM 774 C CA . TYR A 1 99 ? 8.769 14.925 -46.246 1.00 78.56 99 TYR A CA 1
ATOM 775 C C . TYR A 1 99 ? 9.175 13.874 -45.216 1.00 78.56 99 TYR A C 1
ATOM 777 O O . TYR A 1 99 ? 10.211 13.216 -45.352 1.00 78.56 99 TYR A O 1
ATOM 785 N N . LEU A 1 100 ? 8.326 13.688 -44.205 1.00 86.00 100 LEU A N 1
ATOM 786 C CA . LEU A 1 100 ? 8.529 12.713 -43.141 1.00 86.00 100 LEU A CA 1
ATOM 787 C C . LEU A 1 100 ? 7.457 11.630 -43.201 1.00 86.00 100 LEU A C 1
ATOM 789 O O . LEU A 1 100 ? 6.270 11.910 -43.355 1.00 86.00 100 LEU A O 1
ATOM 793 N N . ALA A 1 101 ? 7.884 10.386 -43.030 1.00 88.06 101 ALA A N 1
ATOM 794 C CA . ALA A 1 101 ? 7.002 9.279 -42.707 1.00 88.06 101 ALA A CA 1
ATOM 795 C C . ALA A 1 101 ? 6.754 9.246 -41.194 1.00 88.06 101 ALA A C 1
ATOM 797 O O . ALA A 1 101 ? 7.610 9.653 -40.410 1.00 88.06 101 ALA A O 1
ATOM 798 N N . SER A 1 102 ? 5.615 8.705 -40.774 1.00 86.56 102 SER A N 1
ATOM 799 C CA . SER A 1 102 ? 5.325 8.454 -39.357 1.00 86.56 102 SER A CA 1
ATOM 800 C C . SER A 1 102 ? 5.419 6.971 -39.000 1.00 86.56 102 SER A C 1
ATOM 802 O O . SER A 1 102 ? 5.063 6.096 -39.795 1.00 86.56 102 SER A O 1
ATOM 804 N N . VAL A 1 103 ? 5.861 6.680 -37.777 1.00 88.06 103 VAL A N 1
ATOM 805 C CA . VAL A 1 103 ? 5.797 5.353 -37.156 1.00 88.06 103 VAL A CA 1
ATOM 806 C C . VAL A 1 103 ? 5.404 5.472 -35.687 1.00 88.06 103 VAL A C 1
ATOM 808 O O . VAL A 1 103 ? 5.881 6.348 -34.973 1.00 88.06 103 VAL A O 1
ATOM 811 N N . THR A 1 104 ? 4.543 4.576 -35.210 1.00 85.25 104 THR A N 1
ATOM 812 C CA . THR A 1 104 ? 4.156 4.536 -33.795 1.00 85.25 104 THR A CA 1
ATOM 813 C C . THR A 1 104 ? 5.149 3.702 -32.989 1.00 85.25 104 THR A C 1
ATOM 815 O O . THR A 1 104 ? 5.309 2.505 -33.228 1.00 85.25 104 THR A O 1
ATOM 818 N N . ILE A 1 105 ? 5.801 4.321 -32.005 1.00 83.44 105 ILE A N 1
ATOM 819 C CA . ILE A 1 105 ? 6.735 3.672 -31.079 1.00 83.44 105 ILE A CA 1
ATOM 820 C C . ILE A 1 105 ? 6.248 3.950 -29.658 1.00 83.44 105 ILE A C 1
ATOM 822 O O . ILE A 1 105 ? 6.114 5.101 -29.254 1.00 83.44 105 ILE A O 1
ATOM 826 N N . ASN A 1 106 ? 5.959 2.891 -28.895 1.00 75.62 106 ASN A N 1
ATOM 827 C CA . ASN A 1 106 ? 5.459 2.981 -27.515 1.00 75.62 106 ASN A CA 1
ATOM 828 C C . ASN A 1 106 ? 4.251 3.932 -27.360 1.00 75.62 106 ASN A C 1
ATOM 830 O O . ASN A 1 106 ? 4.189 4.723 -26.423 1.00 75.62 106 ASN A O 1
ATOM 834 N N . GLY A 1 107 ? 3.316 3.884 -28.317 1.00 80.12 107 GLY A N 1
ATOM 835 C CA . GLY A 1 107 ? 2.114 4.727 -28.332 1.00 80.12 107 GLY A CA 1
ATOM 836 C C . GLY A 1 107 ? 2.336 6.171 -28.796 1.00 80.12 107 GLY A C 1
ATOM 837 O O . GLY A 1 107 ? 1.366 6.909 -28.923 1.00 80.12 107 GLY A O 1
ATOM 838 N N . LYS A 1 108 ? 3.577 6.578 -29.092 1.00 84.44 108 LYS A N 1
ATOM 839 C CA . LYS A 1 108 ? 3.898 7.910 -29.620 1.00 84.44 108 LYS A CA 1
ATOM 840 C C . LYS A 1 108 ? 4.125 7.856 -31.126 1.00 84.44 108 LYS A C 1
ATOM 842 O O . LYS A 1 108 ? 4.839 6.979 -31.612 1.00 84.44 108 LYS A O 1
ATOM 847 N N . GLU A 1 109 ? 3.535 8.795 -31.861 1.00 89.25 109 GLU A N 1
ATOM 848 C CA . GLU A 1 109 ? 3.831 8.997 -33.282 1.00 89.25 109 GLU A CA 1
ATOM 849 C C . GLU A 1 109 ? 5.202 9.675 -33.415 1.00 89.25 109 GLU A C 1
ATOM 851 O O . GLU A 1 109 ? 5.395 10.804 -32.967 1.00 89.25 109 GLU A O 1
ATOM 856 N N . ILE A 1 110 ? 6.161 8.977 -34.022 1.00 90.56 110 ILE A N 1
ATOM 857 C CA . ILE A 1 110 ? 7.494 9.490 -34.334 1.00 90.56 110 ILE A CA 1
ATOM 858 C C . ILE A 1 110 ? 7.577 9.721 -35.839 1.00 90.56 110 ILE A C 1
ATOM 860 O O . ILE A 1 110 ? 7.377 8.797 -36.631 1.00 90.56 110 ILE A O 1
ATOM 864 N N . LYS A 1 111 ? 7.877 10.958 -36.231 1.00 91.38 111 LYS A N 1
ATOM 865 C CA . LYS A 1 111 ? 8.095 11.340 -37.629 1.00 91.38 111 LYS A CA 1
ATOM 866 C C . LYS A 1 111 ? 9.566 11.164 -37.986 1.00 91.38 111 LYS A C 1
ATOM 868 O O . LYS A 1 111 ? 10.419 11.445 -37.164 1.00 91.38 111 LYS A O 1
ATOM 873 N N . TYR A 1 112 ? 9.889 10.713 -39.188 1.00 92.88 112 TYR A N 1
ATOM 874 C CA . TYR A 1 112 ? 11.272 10.532 -39.625 1.00 92.88 112 TYR A CA 1
ATOM 875 C C . TYR A 1 112 ? 11.381 10.634 -41.148 1.00 92.88 112 TYR A C 1
ATOM 877 O O . TYR A 1 112 ? 10.443 10.321 -41.879 1.00 92.88 112 TYR A O 1
ATOM 885 N N . ALA A 1 113 ? 12.537 11.052 -41.645 1.00 91.81 113 ALA A N 1
ATOM 886 C CA . ALA A 1 113 ? 12.822 11.114 -43.068 1.00 91.81 113 ALA A CA 1
ATOM 887 C C . ALA A 1 113 ? 13.054 9.704 -43.624 1.00 91.81 113 ALA A C 1
ATOM 889 O O . ALA A 1 113 ? 13.908 8.953 -43.141 1.00 91.81 113 ALA A O 1
ATOM 890 N N . LEU A 1 114 ? 12.314 9.338 -44.668 1.00 89.25 114 LEU A N 1
ATOM 891 C CA . LEU A 1 114 ? 12.483 8.053 -45.338 1.00 89.25 114 LEU A CA 1
ATOM 892 C C . LEU A 1 114 ? 13.562 8.171 -46.425 1.00 89.25 114 LEU A C 1
ATOM 894 O O . LEU A 1 114 ? 13.267 8.494 -47.572 1.00 89.25 114 LEU A O 1
ATOM 898 N N . ARG A 1 115 ? 14.826 7.920 -46.063 1.00 87.38 115 ARG A N 1
ATOM 899 C CA . ARG A 1 115 ? 15.962 7.884 -47.002 1.00 87.38 115 ARG A CA 1
ATOM 900 C C . ARG A 1 115 ? 16.622 6.508 -47.018 1.00 87.38 115 ARG A C 1
ATOM 902 O O . ARG A 1 115 ? 17.082 6.022 -45.987 1.00 87.38 115 ARG A O 1
ATOM 909 N N . GLY A 1 116 ? 16.680 5.895 -48.200 1.00 86.56 116 GLY A N 1
ATOM 910 C CA . GLY A 1 116 ? 17.181 4.531 -48.396 1.00 86.56 116 GLY A CA 1
ATOM 911 C C . GLY A 1 116 ? 16.103 3.453 -48.225 1.00 86.56 116 GLY A C 1
ATOM 912 O O . GLY A 1 116 ? 14.907 3.741 -48.226 1.00 86.56 116 GLY A O 1
ATOM 913 N N . LYS A 1 117 ? 16.529 2.187 -48.109 1.00 88.06 117 LYS A N 1
ATOM 914 C CA . LYS A 1 117 ? 15.635 1.009 -47.999 1.00 88.06 117 LYS A CA 1
ATOM 915 C C . LYS A 1 117 ? 15.737 0.266 -46.658 1.00 88.06 117 LYS A C 1
ATOM 917 O O . LYS A 1 117 ? 15.211 -0.841 -46.529 1.00 88.06 117 LYS A O 1
ATOM 922 N N . SER A 1 118 ? 16.439 0.832 -45.679 1.00 89.88 118 SER A N 1
ATOM 923 C CA . SER A 1 118 ? 16.630 0.210 -44.365 1.00 89.88 118 SER A CA 1
ATOM 924 C C . SER A 1 118 ? 15.371 0.186 -43.507 1.00 89.88 118 SER A C 1
ATOM 926 O O . SER A 1 118 ? 14.431 0.954 -43.701 1.00 89.88 118 SER A O 1
ATOM 928 N N . ASP A 1 119 ? 15.385 -0.714 -42.522 1.00 89.62 119 ASP A N 1
ATOM 929 C CA . ASP A 1 119 ? 14.315 -0.852 -41.539 1.00 89.62 119 ASP A CA 1
ATOM 930 C C . ASP A 1 119 ? 13.993 0.479 -40.829 1.00 89.62 119 ASP A C 1
ATOM 932 O O . ASP A 1 119 ? 14.892 1.222 -40.416 1.00 89.62 119 ASP A O 1
ATOM 936 N N . LYS A 1 120 ? 12.692 0.748 -40.648 1.00 90.88 120 LYS A N 1
ATOM 937 C CA . LYS A 1 120 ? 12.177 2.006 -40.084 1.00 90.88 120 LYS A CA 1
ATOM 938 C C . LYS A 1 120 ? 12.766 2.298 -38.700 1.00 90.88 120 LYS A C 1
ATOM 940 O O . LYS A 1 120 ? 13.092 3.445 -38.412 1.00 90.88 120 LYS A O 1
ATOM 945 N N . LYS A 1 121 ? 12.970 1.274 -37.858 1.00 92.12 121 LYS A N 1
ATOM 946 C CA . LYS A 1 121 ? 13.528 1.435 -36.503 1.00 92.12 121 LYS A CA 1
ATOM 947 C C . LYS A 1 121 ? 14.973 1.930 -36.541 1.00 92.12 121 LYS A C 1
ATOM 949 O O . LYS A 1 121 ? 15.349 2.757 -35.717 1.00 92.12 121 LYS A O 1
ATOM 954 N N . LYS A 1 122 ? 15.766 1.469 -37.514 1.00 94.44 122 LYS A N 1
ATOM 955 C CA . LYS A 1 122 ? 17.161 1.904 -37.696 1.00 94.44 122 LYS A CA 1
ATOM 956 C C . LYS A 1 122 ? 17.247 3.344 -38.197 1.00 94.44 122 LYS A C 1
ATOM 958 O O . LYS A 1 122 ? 18.079 4.100 -37.706 1.00 94.44 122 LYS A O 1
ATOM 963 N N . LEU A 1 123 ? 16.370 3.730 -39.126 1.00 93.81 123 LEU A N 1
ATOM 964 C CA . LEU A 1 123 ? 16.286 5.112 -39.610 1.00 93.81 123 LEU A CA 1
ATOM 965 C C . LEU A 1 123 ? 15.876 6.079 -38.492 1.00 93.81 123 LEU A C 1
ATOM 967 O O . LEU A 1 123 ? 16.532 7.102 -38.314 1.00 93.81 123 LEU A O 1
ATOM 971 N N . VAL A 1 124 ? 14.857 5.725 -37.700 1.00 95.00 124 VAL A N 1
ATOM 972 C CA . VAL A 1 124 ? 14.452 6.510 -36.522 1.00 95.00 124 VAL A CA 1
ATOM 973 C C . VAL A 1 124 ? 15.603 6.634 -35.523 1.00 95.00 124 VAL A C 1
ATOM 975 O O . VAL A 1 124 ? 15.915 7.741 -35.101 1.00 95.00 124 VAL A O 1
ATOM 978 N N . ALA A 1 125 ? 16.277 5.533 -35.180 1.00 95.94 125 ALA A N 1
ATOM 979 C CA . ALA A 1 125 ? 17.369 5.546 -34.204 1.00 95.94 125 ALA A CA 1
ATOM 980 C C . ALA A 1 125 ? 18.506 6.515 -34.566 1.00 95.94 125 ALA A C 1
ATOM 982 O O . ALA A 1 125 ? 19.052 7.177 -33.691 1.00 95.94 125 ALA A O 1
ATOM 983 N N . LEU A 1 126 ? 18.856 6.602 -35.851 1.00 96.19 126 LEU A N 1
ATOM 984 C CA . LEU A 1 126 ? 19.911 7.490 -36.344 1.00 96.19 126 LEU A CA 1
ATOM 985 C C . LEU A 1 126 ? 19.478 8.960 -36.373 1.00 96.19 126 LEU A C 1
ATOM 987 O O . LEU A 1 126 ? 20.273 9.843 -36.068 1.00 96.19 126 LEU A O 1
ATOM 991 N N . GLN A 1 127 ? 18.221 9.229 -36.732 1.00 95.56 127 GLN A N 1
ATOM 992 C CA . GLN A 1 127 ? 17.684 10.593 -36.802 1.00 95.56 127 GLN A CA 1
ATOM 993 C C . GLN A 1 127 ? 17.352 11.170 -35.421 1.00 95.56 127 GLN A C 1
ATOM 995 O O . GLN A 1 127 ? 17.309 12.386 -35.258 1.00 95.56 127 GLN A O 1
ATOM 1000 N N . TYR A 1 128 ? 17.174 10.307 -34.420 1.00 95.44 128 TYR A N 1
ATOM 1001 C CA . TYR A 1 128 ? 16.935 10.650 -33.017 1.00 95.44 128 TYR A CA 1
ATOM 1002 C C . TYR A 1 128 ? 18.068 10.139 -32.116 1.00 95.44 128 TYR A C 1
ATOM 1004 O O . TYR A 1 128 ? 17.819 9.607 -31.038 1.00 95.44 128 TYR A O 1
ATOM 1012 N N . ILE A 1 129 ? 19.321 10.280 -32.561 1.00 94.56 129 ILE A N 1
ATOM 1013 C CA . ILE A 1 129 ? 20.492 9.718 -31.866 1.00 94.56 129 ILE A CA 1
ATOM 1014 C C . ILE A 1 129 ? 20.685 10.255 -30.438 1.00 94.56 129 ILE A C 1
ATOM 1016 O O . ILE A 1 129 ? 21.191 9.538 -29.574 1.00 94.56 129 ILE A O 1
ATOM 1020 N N . ASP A 1 130 ? 20.257 11.491 -30.176 1.00 93.62 130 ASP A N 1
ATOM 1021 C CA . ASP A 1 130 ? 20.319 12.096 -28.842 1.00 93.62 130 ASP A CA 1
ATOM 1022 C C . ASP A 1 130 ? 19.215 11.581 -27.904 1.00 93.62 130 ASP A C 1
ATOM 1024 O O . ASP A 1 130 ? 19.326 11.731 -26.689 1.00 93.62 130 ASP A O 1
ATOM 1028 N N . ASP A 1 131 ? 18.153 10.960 -28.435 1.00 95.00 131 ASP A N 1
ATOM 1029 C CA . ASP A 1 131 ? 17.117 10.350 -27.606 1.00 95.00 131 ASP A CA 1
ATOM 1030 C C . ASP A 1 131 ? 17.613 8.981 -27.102 1.00 95.00 131 ASP A C 1
ATOM 1032 O O . ASP A 1 131 ? 17.783 8.037 -27.890 1.00 95.00 131 ASP A O 1
ATOM 1036 N N . PRO A 1 132 ? 17.830 8.823 -25.784 1.00 95.31 132 PRO A N 1
ATOM 1037 C CA . PRO A 1 132 ? 18.402 7.605 -25.227 1.00 95.31 132 PRO A CA 1
ATOM 1038 C C . PRO A 1 132 ? 17.498 6.380 -25.412 1.00 95.31 132 PRO A C 1
ATOM 1040 O O . PRO A 1 132 ? 17.999 5.255 -25.438 1.00 95.31 132 PRO A O 1
ATOM 1043 N N . THR A 1 133 ? 16.188 6.562 -25.571 1.00 94.69 133 THR A N 1
ATOM 1044 C CA . THR A 1 133 ? 15.244 5.457 -25.768 1.00 94.69 133 THR A CA 1
ATOM 1045 C C . THR A 1 133 ? 15.155 5.056 -27.239 1.00 94.69 133 THR A C 1
ATOM 1047 O O . THR A 1 133 ? 15.158 3.866 -27.558 1.00 94.69 133 THR A O 1
ATOM 1050 N N . LEU A 1 134 ? 15.133 6.027 -28.160 1.00 94.75 134 LEU A N 1
ATOM 1051 C CA . LEU A 1 134 ? 14.986 5.758 -29.592 1.00 94.75 134 LEU A CA 1
ATOM 1052 C C . LEU A 1 134 ? 16.276 5.231 -30.219 1.00 94.75 134 LEU A C 1
ATOM 1054 O O . LEU A 1 134 ? 16.208 4.345 -31.071 1.00 94.75 134 LEU A O 1
ATOM 1058 N N . ARG A 1 135 ? 17.457 5.682 -29.781 1.00 94.88 135 ARG A N 1
ATOM 1059 C CA . ARG A 1 135 ? 18.725 5.197 -30.355 1.00 94.88 135 ARG A CA 1
ATOM 1060 C C . ARG A 1 135 ? 18.971 3.700 -30.136 1.00 94.88 135 ARG A C 1
ATOM 1062 O O . ARG A 1 135 ? 19.580 3.039 -30.977 1.00 94.88 135 ARG A O 1
ATOM 1069 N N . LEU A 1 136 ? 18.417 3.126 -29.061 1.00 94.69 136 LEU A N 1
ATOM 1070 C CA . LEU A 1 136 ? 18.460 1.683 -28.784 1.00 94.69 136 LEU A CA 1
ATOM 1071 C C . LEU A 1 136 ? 17.865 0.844 -29.924 1.00 94.69 136 LEU A C 1
ATOM 1073 O O . LEU A 1 136 ? 18.301 -0.284 -30.168 1.00 94.69 136 LEU A O 1
ATOM 1077 N N . LEU A 1 137 ? 16.895 1.397 -30.655 1.00 94.06 137 LEU A N 1
ATOM 1078 C CA . LEU A 1 137 ? 16.230 0.731 -31.772 1.00 94.06 137 LEU A CA 1
ATOM 1079 C C . LEU A 1 137 ? 17.190 0.383 -32.918 1.00 94.06 137 LEU A C 1
ATOM 1081 O O . LEU A 1 137 ? 16.938 -0.578 -33.646 1.00 94.06 137 LEU A O 1
ATOM 1085 N N . GLY A 1 138 ? 18.297 1.120 -33.059 1.00 93.75 138 GLY A N 1
ATOM 1086 C CA . GLY A 1 138 ? 19.271 0.927 -34.135 1.00 93.75 138 GLY A CA 1
ATOM 1087 C C . GLY A 1 138 ? 20.023 -0.400 -34.045 1.00 93.75 138 GLY A C 1
ATOM 1088 O O . GLY A 1 138 ? 20.406 -0.965 -35.071 1.00 93.75 138 GLY A O 1
ATOM 1089 N N . VAL A 1 139 ? 20.191 -0.915 -32.824 1.00 93.69 139 VAL A N 1
ATOM 1090 C CA . VAL A 1 139 ? 20.974 -2.126 -32.529 1.00 93.69 139 VAL A CA 1
ATOM 1091 C C . VAL A 1 139 ? 20.202 -3.176 -31.726 1.00 93.69 139 VAL A C 1
ATOM 1093 O O . VAL A 1 139 ? 20.766 -4.205 -31.347 1.00 93.69 139 VAL A O 1
ATOM 1096 N N . GLY A 1 140 ? 18.920 -2.939 -31.442 1.00 92.12 140 GLY A N 1
ATOM 1097 C CA . GLY A 1 140 ? 18.139 -3.799 -30.556 1.00 92.12 140 GLY A CA 1
ATOM 1098 C C . GLY A 1 140 ? 17.935 -5.221 -31.080 1.00 92.12 140 GLY A C 1
ATOM 1099 O O . GLY A 1 140 ? 17.972 -6.172 -30.304 1.00 92.12 140 GLY A O 1
ATOM 1100 N N . ASP A 1 141 ? 17.798 -5.394 -32.394 1.00 90.75 141 ASP A N 1
ATOM 1101 C CA . ASP A 1 141 ? 17.740 -6.709 -33.042 1.00 90.75 141 ASP A CA 1
ATOM 1102 C C . ASP A 1 141 ? 19.044 -7.501 -32.855 1.00 90.75 141 ASP A C 1
ATOM 1104 O O . ASP A 1 141 ? 19.015 -8.689 -32.524 1.00 90.75 141 ASP A O 1
ATOM 1108 N N . ILE A 1 142 ? 20.190 -6.832 -33.002 1.00 91.12 142 ILE A N 1
ATOM 1109 C CA . ILE A 1 142 ? 21.517 -7.416 -32.778 1.00 91.12 142 ILE A CA 1
ATOM 1110 C C . ILE A 1 142 ? 21.673 -7.817 -31.311 1.00 91.12 142 ILE A C 1
ATOM 1112 O O . ILE A 1 142 ? 22.078 -8.947 -31.027 1.00 91.12 142 ILE A O 1
ATOM 1116 N N . ALA A 1 143 ? 21.325 -6.916 -30.389 1.00 91.00 143 ALA A N 1
ATOM 1117 C CA . ALA A 1 143 ? 21.424 -7.154 -28.955 1.00 91.00 143 ALA A CA 1
ATOM 1118 C C . ALA A 1 143 ? 20.579 -8.357 -28.522 1.00 91.00 143 ALA A C 1
ATOM 1120 O O . ALA A 1 143 ? 21.097 -9.266 -27.879 1.00 91.00 143 ALA A O 1
ATOM 1121 N N . LEU A 1 144 ? 19.317 -8.434 -28.955 1.00 90.31 144 LEU A N 1
ATOM 1122 C CA . LEU A 1 144 ? 18.447 -9.573 -28.659 1.00 90.31 144 LEU A CA 1
ATOM 1123 C C . LEU A 1 144 ? 18.978 -10.881 -29.245 1.00 90.31 144 LEU A C 1
ATOM 1125 O O . LEU A 1 144 ? 19.078 -11.877 -28.529 1.00 90.31 144 LEU A O 1
ATOM 1129 N N . LYS A 1 145 ? 19.363 -10.881 -30.529 1.00 90.25 145 LYS A N 1
ATOM 1130 C CA . LYS A 1 145 ? 19.883 -12.076 -31.211 1.00 90.25 145 LYS A CA 1
ATOM 1131 C C . LYS A 1 145 ? 21.146 -12.614 -30.538 1.00 90.25 145 LYS A C 1
ATOM 1133 O O . LYS A 1 145 ? 21.371 -13.821 -30.519 1.00 90.25 145 LYS A O 1
ATOM 1138 N N . LYS A 1 146 ? 21.990 -11.725 -30.013 1.00 88.88 146 LYS A N 1
ATOM 1139 C CA . LYS A 1 146 ? 23.255 -12.073 -29.351 1.00 88.88 146 LYS A CA 1
ATOM 1140 C C . LYS A 1 146 ? 23.150 -12.171 -27.828 1.00 88.88 146 LYS A C 1
ATOM 1142 O O . LYS A 1 146 ? 24.167 -12.446 -27.192 1.00 88.88 146 LYS A O 1
ATOM 1147 N N . LYS A 1 147 ? 21.941 -12.020 -27.270 1.00 89.50 147 LYS A N 1
ATOM 1148 C CA . LYS A 1 147 ? 21.661 -12.042 -25.827 1.00 89.50 147 LYS A CA 1
ATOM 1149 C C . LYS A 1 147 ? 22.517 -11.030 -25.048 1.00 89.50 147 LYS A C 1
ATOM 1151 O O . LYS A 1 147 ? 23.146 -11.379 -24.057 1.00 89.50 147 LYS A O 1
ATOM 1156 N N . LEU A 1 148 ? 22.599 -9.801 -25.553 1.00 90.00 148 LEU A N 1
ATOM 1157 C CA . LEU A 1 148 ? 23.389 -8.719 -24.966 1.00 90.00 148 LEU A CA 1
ATOM 1158 C C . LEU A 1 148 ? 22.533 -7.802 -24.093 1.00 90.00 148 LEU A C 1
ATOM 1160 O O . LEU A 1 148 ? 21.344 -7.611 -24.360 1.00 90.00 148 LEU A O 1
ATOM 1164 N N . HIS A 1 149 ? 23.186 -7.184 -23.113 1.00 91.38 149 HIS A N 1
ATOM 1165 C CA . HIS A 1 149 ? 22.626 -6.148 -22.261 1.00 91.38 149 HIS A CA 1
ATOM 1166 C C . HIS A 1 149 ? 23.152 -4.780 -22.682 1.00 91.38 149 HIS A C 1
ATOM 1168 O O . HIS A 1 149 ? 24.365 -4.557 -22.717 1.00 91.38 149 HIS A O 1
ATOM 1174 N N . LEU A 1 150 ? 22.227 -3.885 -23.022 1.00 93.88 150 LEU A N 1
ATOM 1175 C CA . LEU A 1 150 ? 22.523 -2.508 -23.402 1.00 93.88 150 LEU A CA 1
ATOM 1176 C C . LEU A 1 150 ? 21.840 -1.537 -22.445 1.00 93.88 150 LEU A C 1
ATOM 1178 O O . LEU A 1 150 ? 20.694 -1.768 -22.065 1.00 93.88 150 LEU A O 1
ATOM 1182 N N . TYR A 1 151 ? 22.511 -0.433 -22.139 1.00 94.69 151 TYR A N 1
ATOM 1183 C CA . TYR A 1 151 ? 22.029 0.636 -21.268 1.00 94.69 151 TYR A CA 1
ATOM 1184 C C . TYR A 1 151 ? 22.288 1.982 -21.926 1.00 94.69 151 TYR A C 1
ATOM 1186 O O . TYR A 1 151 ? 23.371 2.214 -22.458 1.00 94.69 151 TYR A O 1
ATOM 1194 N N . SER A 1 152 ? 21.297 2.864 -21.913 1.00 96.38 152 SER A N 1
ATOM 1195 C CA . SER A 1 152 ? 21.313 4.087 -22.704 1.00 96.38 152 SER A CA 1
ATOM 1196 C C . SER A 1 152 ? 20.711 5.248 -21.918 1.00 96.38 152 SER A C 1
ATOM 1198 O O . SER A 1 152 ? 19.551 5.192 -21.529 1.00 96.38 152 SER A O 1
ATOM 1200 N N . TRP A 1 153 ? 21.490 6.304 -21.696 1.00 96.31 153 TRP A N 1
ATOM 1201 C CA . TRP A 1 153 ? 21.088 7.525 -20.991 1.00 96.31 153 TRP A CA 1
ATOM 1202 C C . TRP A 1 153 ? 21.673 8.778 -21.661 1.00 96.31 153 TRP A C 1
ATOM 1204 O O . TRP A 1 153 ? 22.445 8.670 -22.612 1.00 96.31 153 TRP A O 1
ATOM 1214 N N . ASP A 1 154 ? 21.314 9.969 -21.187 1.00 90.88 154 ASP A N 1
ATOM 1215 C CA . ASP A 1 154 ? 21.721 11.258 -21.776 1.00 90.88 154 ASP A CA 1
ATOM 1216 C C . ASP A 1 154 ? 23.223 11.347 -22.114 1.00 90.88 154 ASP A C 1
ATOM 1218 O O . ASP A 1 154 ? 23.586 11.800 -23.197 1.00 90.88 154 ASP A O 1
ATOM 1222 N N . LYS A 1 155 ? 24.090 10.846 -21.229 1.00 90.12 155 LYS A N 1
ATOM 1223 C CA . LYS A 1 155 ? 25.553 10.956 -21.355 1.00 90.12 155 LYS A CA 1
ATOM 1224 C C . LYS A 1 155 ? 26.276 9.679 -21.780 1.00 90.12 155 LYS A C 1
ATOM 1226 O O . LYS A 1 155 ? 27.498 9.700 -21.872 1.00 90.12 155 LYS A O 1
ATOM 1231 N N . GLY A 1 156 ? 25.578 8.569 -22.015 1.00 93.25 156 GLY A N 1
ATOM 1232 C CA . GLY A 1 156 ? 26.271 7.317 -22.320 1.00 93.25 156 GLY A CA 1
ATOM 1233 C C . GLY A 1 156 ? 25.402 6.227 -22.916 1.00 93.25 156 GLY A C 1
ATOM 1234 O O . GLY A 1 156 ? 24.202 6.142 -22.654 1.00 93.25 156 GLY A O 1
ATOM 1235 N N . PHE A 1 157 ? 26.031 5.386 -23.734 1.00 95.25 157 PHE A N 1
ATOM 1236 C CA . PHE A 1 157 ? 25.413 4.232 -24.369 1.00 95.25 157 PHE A CA 1
ATOM 1237 C C . PHE A 1 157 ? 26.361 3.036 -24.281 1.00 95.25 157 PHE A C 1
ATOM 1239 O O . PHE A 1 157 ? 27.371 2.993 -24.977 1.00 95.25 157 PHE A O 1
ATOM 1246 N N . ILE A 1 158 ? 26.048 2.073 -23.414 1.00 93.88 158 ILE A N 1
ATOM 1247 C CA . ILE A 1 158 ? 26.988 1.025 -23.006 1.00 93.88 158 ILE A CA 1
ATOM 1248 C C . ILE A 1 158 ? 26.407 -0.373 -23.210 1.00 93.88 158 ILE A C 1
ATOM 1250 O O . ILE A 1 158 ? 25.227 -0.629 -22.977 1.00 93.88 158 ILE A O 1
ATOM 1254 N N . CYS A 1 159 ? 27.274 -1.288 -23.632 1.00 92.31 159 CYS A N 1
ATOM 1255 C CA . CYS A 1 159 ? 27.070 -2.721 -23.725 1.00 92.31 159 CYS A CA 1
ATOM 1256 C C . CYS A 1 159 ? 27.923 -3.436 -22.673 1.00 92.31 159 CYS A C 1
ATOM 1258 O O . CYS A 1 159 ? 29.153 -3.349 -22.693 1.00 92.31 159 CYS A O 1
ATOM 1260 N N . THR A 1 160 ? 27.284 -4.222 -21.810 1.00 89.81 160 THR A N 1
ATOM 1261 C CA . THR A 1 160 ? 27.964 -5.009 -20.760 1.00 89.81 160 THR A CA 1
ATOM 1262 C C . THR A 1 160 ? 28.099 -6.485 -21.148 1.00 89.81 160 THR A C 1
ATOM 1264 O O . THR A 1 160 ? 28.426 -7.352 -20.337 1.00 89.81 160 THR A O 1
ATOM 1267 N N . GLY A 1 161 ? 27.890 -6.801 -22.429 1.00 88.50 161 GLY A N 1
ATOM 1268 C CA . GLY A 1 161 ? 27.956 -8.167 -22.935 1.00 88.50 161 GLY A CA 1
ATOM 1269 C C . GLY A 1 161 ? 26.745 -8.983 -22.492 1.00 88.50 161 GLY A C 1
ATOM 1270 O O . GLY A 1 161 ? 25.619 -8.500 -22.559 1.00 88.50 161 GLY A O 1
ATOM 1271 N N . ARG A 1 162 ? 26.974 -10.232 -22.073 1.00 86.38 162 ARG A N 1
ATOM 1272 C CA . ARG A 1 162 ? 25.922 -11.141 -21.575 1.00 86.38 162 ARG A CA 1
ATOM 1273 C C . ARG A 1 162 ? 25.675 -11.015 -20.070 1.00 86.38 162 ARG A C 1
ATOM 1275 O O . ARG A 1 162 ? 24.788 -11.671 -19.546 1.00 86.38 162 ARG A O 1
ATOM 1282 N N . GLU A 1 163 ? 26.453 -10.181 -19.386 1.00 82.12 163 GLU A N 1
ATOM 1283 C CA . GLU A 1 163 ? 26.256 -9.885 -17.972 1.00 82.12 163 GLU A CA 1
ATOM 1284 C C . GLU A 1 163 ? 25.332 -8.677 -17.836 1.00 82.12 163 GLU A C 1
ATOM 1286 O O . GLU A 1 163 ? 25.622 -7.589 -18.339 1.00 82.12 163 GLU A O 1
ATOM 1291 N N . GLY A 1 164 ? 24.214 -8.849 -17.135 1.00 83.75 164 GLY A N 1
ATOM 1292 C CA . GLY A 1 164 ? 23.236 -7.796 -16.868 1.00 83.75 164 GLY A CA 1
ATOM 1293 C C . GLY A 1 164 ? 23.681 -6.797 -15.798 1.00 83.75 164 GLY A C 1
ATOM 1294 O O . GLY A 1 164 ? 22.890 -6.456 -14.927 1.00 83.75 164 GLY A O 1
ATOM 1295 N N . LYS A 1 165 ? 24.933 -6.331 -15.815 1.00 88.12 165 LYS A N 1
ATOM 1296 C CA . LYS A 1 165 ? 25.454 -5.395 -14.810 1.00 88.12 165 LYS A CA 1
ATOM 1297 C C . LYS A 1 165 ? 25.345 -3.945 -15.305 1.00 88.12 165 LYS A C 1
ATOM 1299 O O . LYS A 1 165 ? 26.204 -3.534 -16.074 1.00 88.12 165 LYS A O 1
ATOM 1304 N N . PRO A 1 166 ? 24.331 -3.161 -14.901 1.00 90.38 166 PRO A N 1
ATOM 1305 C CA . PRO A 1 166 ? 24.217 -1.768 -15.333 1.00 90.38 166 PRO A CA 1
ATOM 1306 C C . PRO A 1 166 ? 25.381 -0.904 -14.810 1.00 90.38 166 PRO A C 1
ATOM 1308 O O . PRO A 1 166 ? 25.791 -1.088 -13.657 1.00 90.38 166 PRO A O 1
ATOM 1311 N N . PRO A 1 167 ? 25.864 0.078 -15.596 1.00 92.06 167 PRO A N 1
ATOM 1312 C CA . PRO A 1 167 ? 26.809 1.090 -15.121 1.00 92.06 167 PRO A CA 1
ATOM 1313 C C . PRO A 1 167 ? 26.228 1.940 -13.981 1.00 92.06 167 PRO A C 1
ATOM 1315 O O . PRO A 1 167 ? 25.025 2.204 -13.946 1.00 92.06 167 PRO A O 1
ATOM 1318 N N . GLN A 1 168 ? 27.073 2.443 -13.073 1.00 91.94 168 GLN A N 1
ATOM 1319 C CA . GLN A 1 168 ? 26.611 3.300 -11.968 1.00 91.94 168 GLN A CA 1
ATOM 1320 C C . GLN A 1 168 ? 25.952 4.590 -12.481 1.00 91.94 168 GLN A C 1
ATOM 1322 O O . GLN A 1 168 ? 24.861 4.934 -12.036 1.00 91.94 168 GLN A O 1
ATOM 1327 N N . ALA A 1 169 ? 26.550 5.233 -13.489 1.00 94.50 169 ALA A N 1
ATOM 1328 C CA . ALA A 1 169 ? 26.000 6.440 -14.110 1.00 94.50 169 ALA A CA 1
ATOM 1329 C C . ALA A 1 169 ? 24.584 6.226 -14.681 1.00 94.50 169 ALA A C 1
ATOM 1331 O O . ALA A 1 169 ? 23.753 7.131 -14.639 1.00 94.50 169 ALA A O 1
ATOM 1332 N N . PHE A 1 170 ? 24.286 5.016 -15.167 1.00 95.06 170 PHE A N 1
ATOM 1333 C CA . PHE A 1 170 ? 22.948 4.648 -15.627 1.00 95.06 170 PHE A CA 1
ATOM 1334 C C . PHE A 1 170 ? 21.949 4.551 -14.465 1.00 95.06 170 PHE A C 1
ATOM 1336 O O . PHE A 1 170 ? 20.831 5.054 -14.571 1.00 95.06 170 PHE A O 1
ATOM 1343 N N . ILE A 1 171 ? 22.345 3.944 -13.341 1.00 95.00 171 ILE A N 1
ATOM 1344 C CA . ILE A 1 171 ? 21.504 3.877 -12.136 1.00 95.00 171 ILE A CA 1
ATOM 1345 C C . ILE A 1 171 ? 21.216 5.281 -11.595 1.00 95.00 171 ILE A C 1
ATOM 1347 O O . ILE A 1 171 ? 20.064 5.585 -11.286 1.00 95.00 171 ILE A O 1
ATOM 1351 N N . ASP A 1 172 ? 22.224 6.152 -11.543 1.00 94.88 172 ASP A N 1
ATOM 1352 C CA . ASP A 1 172 ? 22.066 7.532 -11.072 1.00 94.88 172 ASP A CA 1
ATOM 1353 C C . ASP A 1 172 ? 21.138 8.339 -11.995 1.00 94.88 172 ASP A C 1
ATOM 1355 O O . ASP A 1 172 ? 20.258 9.069 -11.527 1.00 94.88 172 ASP A O 1
ATOM 1359 N N . PHE A 1 173 ? 21.272 8.156 -13.314 1.00 96.81 173 PHE A N 1
ATOM 1360 C CA . PHE A 1 173 ? 20.357 8.726 -14.302 1.00 96.81 173 PHE A CA 1
ATOM 1361 C C . PHE A 1 173 ? 18.908 8.273 -14.073 1.00 96.81 173 PHE A C 1
ATOM 1363 O O . PHE A 1 173 ? 17.993 9.104 -14.070 1.00 96.81 173 PHE A O 1
ATOM 1370 N N . LEU A 1 174 ? 18.678 6.975 -13.852 1.00 96.06 174 LEU A N 1
ATOM 1371 C CA . LEU A 1 174 ? 17.338 6.450 -13.587 1.00 96.06 174 LEU A CA 1
ATOM 1372 C C . LEU A 1 174 ? 16.766 6.997 -12.278 1.00 96.06 174 LEU A C 1
ATOM 1374 O O . LEU A 1 174 ? 15.616 7.435 -12.259 1.00 96.06 174 LEU A O 1
ATOM 1378 N N . ALA A 1 175 ? 17.564 7.024 -11.208 1.00 96.06 175 ALA A N 1
ATOM 1379 C CA . ALA A 1 175 ? 17.149 7.575 -9.922 1.00 96.06 175 ALA A CA 1
ATOM 1380 C C . ALA A 1 175 ? 16.714 9.041 -10.070 1.00 96.06 175 ALA A C 1
ATOM 1382 O O . ALA A 1 175 ? 15.633 9.407 -9.610 1.00 96.06 175 ALA A O 1
ATOM 1383 N N . LYS A 1 176 ? 17.483 9.858 -10.804 1.00 95.88 176 LYS A N 1
ATOM 1384 C CA . LYS A 1 176 ? 17.112 11.244 -11.129 1.00 95.88 176 LYS A CA 1
ATOM 1385 C C . LYS A 1 176 ? 15.824 11.319 -11.956 1.00 95.88 176 LYS A C 1
ATOM 1387 O O . LYS A 1 176 ? 14.948 12.123 -11.645 1.00 95.88 176 LYS A O 1
ATOM 1392 N N . THR A 1 177 ? 15.688 10.472 -12.975 1.00 94.31 177 THR A N 1
ATOM 1393 C CA . THR A 1 177 ? 14.518 10.434 -13.874 1.00 94.31 177 THR A CA 1
ATOM 1394 C C . THR A 1 177 ? 13.229 10.090 -13.124 1.00 94.31 177 THR A C 1
ATOM 1396 O O . THR A 1 177 ? 12.183 10.692 -13.366 1.00 94.31 177 THR A O 1
ATOM 1399 N N . ILE A 1 178 ? 13.311 9.166 -12.164 1.00 94.00 178 ILE A N 1
ATOM 1400 C CA . ILE A 1 178 ? 12.186 8.709 -11.333 1.00 94.00 178 ILE A CA 1
ATOM 1401 C C . ILE A 1 178 ? 12.029 9.583 -10.070 1.00 94.00 178 ILE A C 1
ATOM 1403 O O . ILE A 1 178 ? 11.081 9.416 -9.308 1.00 94.00 178 ILE A O 1
ATOM 1407 N N . LYS A 1 179 ? 12.904 10.581 -9.876 1.00 95.38 179 LYS A N 1
ATOM 1408 C CA . LYS A 1 179 ? 12.911 11.515 -8.736 1.00 95.38 179 LYS A CA 1
ATOM 1409 C C . LYS A 1 179 ? 13.117 10.824 -7.378 1.00 95.38 179 LYS A C 1
ATOM 1411 O O . LYS A 1 179 ? 12.507 11.202 -6.378 1.00 95.38 179 LYS A O 1
ATOM 1416 N N . LEU A 1 180 ? 13.990 9.822 -7.340 1.00 96.81 180 LEU A N 1
ATOM 1417 C CA . LEU A 1 180 ? 14.416 9.145 -6.117 1.00 96.81 180 LEU A CA 1
ATOM 1418 C C . LEU A 1 180 ? 15.643 9.837 -5.513 1.00 96.81 180 LEU A C 1
ATOM 1420 O O . LEU A 1 180 ? 16.512 10.337 -6.227 1.00 96.81 180 LEU A O 1
ATOM 1424 N N . LYS A 1 181 ? 15.723 9.838 -4.182 1.00 96.44 181 LYS A N 1
ATOM 1425 C CA . LYS A 1 181 ? 16.876 10.324 -3.418 1.00 96.44 181 LYS A CA 1
ATOM 1426 C C . LYS A 1 181 ? 17.740 9.146 -2.996 1.00 96.44 181 LYS A C 1
ATOM 1428 O O . LYS A 1 181 ? 17.224 8.076 -2.694 1.00 96.44 181 LYS A O 1
ATOM 1433 N N . ARG A 1 182 ? 19.056 9.334 -2.957 1.00 96.62 182 ARG A N 1
ATOM 1434 C CA . ARG A 1 182 ? 19.966 8.327 -2.408 1.00 96.62 182 ARG A CA 1
ATOM 1435 C C . ARG A 1 182 ? 19.802 8.282 -0.888 1.00 96.62 182 ARG A C 1
ATOM 1437 O O . ARG A 1 182 ? 19.923 9.318 -0.242 1.00 96.62 182 ARG A O 1
ATOM 1444 N N . LEU A 1 183 ? 19.511 7.103 -0.347 1.00 96.38 183 LEU A N 1
ATOM 1445 C CA . LEU A 1 183 ? 19.416 6.862 1.095 1.00 96.38 183 LEU A CA 1
ATOM 1446 C C . LEU A 1 183 ? 20.749 6.354 1.654 1.00 96.38 183 LEU A C 1
ATOM 1448 O O . LEU A 1 183 ? 21.178 6.782 2.719 1.00 96.38 183 LEU A O 1
ATOM 1452 N N . ASP A 1 184 ? 21.397 5.447 0.926 1.00 94.94 184 ASP A N 1
ATOM 1453 C CA . ASP A 1 184 ? 22.701 4.877 1.265 1.00 94.94 184 ASP A CA 1
ATOM 1454 C C . ASP A 1 184 ? 23.456 4.471 -0.011 1.00 94.94 184 ASP A C 1
ATOM 1456 O O . ASP A 1 184 ? 23.065 4.821 -1.131 1.00 94.94 184 ASP A O 1
ATOM 1460 N N . GLU A 1 185 ? 24.575 3.760 0.129 1.00 92.19 185 GLU A N 1
ATOM 1461 C CA . GLU A 1 185 ? 25.384 3.390 -1.025 1.00 92.19 185 GLU A CA 1
ATOM 1462 C C . GLU A 1 185 ? 24.629 2.553 -2.055 1.00 92.19 185 GLU A C 1
ATOM 1464 O O . GLU A 1 185 ? 24.862 2.729 -3.255 1.00 92.19 185 GLU A O 1
ATOM 1469 N N . GLU A 1 186 ? 23.736 1.670 -1.609 1.00 94.94 186 GLU A N 1
ATOM 1470 C CA . GLU A 1 186 ? 23.020 0.709 -2.446 1.00 94.94 186 GLU A CA 1
ATOM 1471 C C . GLU A 1 186 ? 21.572 1.121 -2.739 1.00 94.94 186 GLU A C 1
ATOM 1473 O O . GLU A 1 186 ? 20.954 0.560 -3.641 1.00 94.94 186 GLU A O 1
ATOM 1478 N N . THR A 1 187 ? 21.013 2.090 -2.019 1.00 97.12 187 THR A N 1
ATOM 1479 C CA . THR A 1 187 ? 19.560 2.293 -1.984 1.00 97.12 187 THR A CA 1
ATOM 1480 C C . THR A 1 187 ? 19.154 3.701 -2.369 1.00 97.12 187 THR A C 1
ATOM 1482 O O . THR A 1 187 ? 19.665 4.686 -1.837 1.00 97.12 187 THR A O 1
ATOM 1485 N N . PHE A 1 188 ? 18.153 3.781 -3.241 1.00 98.00 188 PHE A N 1
ATOM 1486 C CA . PHE A 1 188 ? 17.474 5.010 -3.621 1.00 98.00 188 PHE A CA 1
ATOM 1487 C C . PHE A 1 188 ? 15.997 4.898 -3.268 1.00 98.00 188 PHE A C 1
ATOM 1489 O O . PHE A 1 188 ? 15.378 3.856 -3.488 1.00 98.00 188 PHE A O 1
ATOM 1496 N N . THR A 1 189 ? 15.421 5.957 -2.719 1.00 98.00 189 THR A N 1
ATOM 1497 C CA . THR A 1 189 ? 14.070 5.932 -2.171 1.00 98.00 189 THR A CA 1
ATOM 1498 C C . THR A 1 189 ? 13.262 7.155 -2.569 1.00 98.00 189 THR A C 1
ATOM 1500 O O . THR A 1 189 ? 13.792 8.231 -2.860 1.00 98.00 189 THR A O 1
ATOM 1503 N N . CYS A 1 190 ? 11.939 6.999 -2.588 1.00 96.56 190 CYS A N 1
ATOM 1504 C CA . CYS A 1 190 ? 11.049 8.153 -2.561 1.00 96.56 190 CYS A CA 1
ATOM 1505 C C . CYS A 1 190 ? 11.173 8.889 -1.206 1.00 96.56 190 CYS A C 1
ATOM 1507 O O . CYS A 1 190 ? 11.551 8.259 -0.214 1.00 96.56 190 CYS A O 1
ATOM 1509 N N . PRO A 1 191 ? 10.792 10.179 -1.110 1.00 94.44 191 PRO A N 1
ATOM 1510 C CA . PRO A 1 191 ? 10.963 10.977 0.112 1.00 94.44 191 PRO A CA 1
ATOM 1511 C C . PRO A 1 191 ? 10.307 10.412 1.384 1.00 94.44 191 PRO A C 1
ATOM 1513 O O . PRO A 1 191 ? 10.671 10.820 2.479 1.00 94.44 191 PRO A O 1
ATOM 1516 N N . HIS A 1 192 ? 9.346 9.495 1.251 1.00 95.44 192 HIS A N 1
ATOM 1517 C CA . HIS A 1 192 ? 8.600 8.910 2.370 1.00 95.44 192 HIS A CA 1
ATOM 1518 C C . HIS A 1 192 ? 9.272 7.687 3.013 1.00 95.44 192 HIS A C 1
ATOM 1520 O O . HIS A 1 192 ? 8.765 7.184 4.011 1.00 95.44 192 HIS A O 1
ATOM 1526 N N . ILE A 1 193 ? 10.350 7.161 2.422 1.00 96.06 193 ILE A N 1
ATOM 1527 C CA . ILE A 1 193 ? 11.069 5.997 2.952 1.00 96.06 193 ILE A CA 1
ATOM 1528 C C . ILE A 1 193 ? 12.443 6.466 3.418 1.00 96.06 193 ILE A C 1
ATOM 1530 O O . ILE A 1 193 ? 13.345 6.699 2.608 1.00 96.06 193 ILE A O 1
ATOM 1534 N N . ASP A 1 194 ? 12.579 6.585 4.733 1.00 95.50 194 ASP A N 1
ATOM 1535 C CA . ASP A 1 194 ? 13.843 6.834 5.414 1.00 95.50 194 ASP A CA 1
ATOM 1536 C C . ASP A 1 194 ? 14.506 5.515 5.862 1.00 95.50 194 ASP A C 1
ATOM 1538 O O . ASP A 1 194 ? 14.037 4.408 5.569 1.00 95.50 194 ASP A O 1
ATOM 1542 N N . LYS A 1 195 ? 15.619 5.630 6.595 1.00 94.31 195 LYS A N 1
ATOM 1543 C CA . LYS A 1 195 ? 16.359 4.477 7.119 1.00 94.31 195 LYS A CA 1
ATOM 1544 C C . LYS A 1 195 ? 15.517 3.632 8.086 1.00 94.31 195 LYS A C 1
ATOM 1546 O O . LYS A 1 195 ? 15.579 2.407 8.020 1.00 94.31 195 LYS A O 1
ATOM 1551 N N . LYS A 1 196 ? 14.679 4.263 8.917 1.00 92.88 196 LYS A N 1
ATOM 1552 C CA . LYS A 1 196 ? 13.819 3.566 9.885 1.00 92.88 196 LYS A CA 1
ATOM 1553 C C . LYS A 1 196 ? 12.745 2.749 9.174 1.00 92.88 196 LYS A C 1
ATOM 1555 O O . LYS A 1 196 ? 12.525 1.601 9.541 1.00 92.88 196 LYS A O 1
ATOM 1560 N N . VAL A 1 197 ? 12.114 3.303 8.136 1.00 91.81 197 VAL A N 1
ATOM 1561 C CA . VAL A 1 197 ? 11.113 2.594 7.319 1.00 91.81 197 VAL A CA 1
ATOM 1562 C C . VAL A 1 197 ? 11.750 1.443 6.538 1.00 91.81 197 VAL A C 1
ATOM 1564 O O . VAL A 1 197 ? 11.135 0.389 6.389 1.00 91.81 197 VAL A O 1
ATOM 1567 N N . LYS A 1 198 ? 12.986 1.609 6.052 1.00 90.94 198 LYS A N 1
ATOM 1568 C CA . LYS A 1 198 ? 13.724 0.527 5.383 1.00 90.94 198 LYS A CA 1
ATOM 1569 C C . LYS A 1 198 ? 14.008 -0.647 6.331 1.00 90.94 198 LYS A C 1
ATOM 1571 O O . LYS A 1 198 ? 13.827 -1.791 5.927 1.00 90.94 198 LYS A O 1
ATOM 1576 N N . GLU A 1 199 ? 14.452 -0.370 7.557 1.00 89.00 199 GLU A N 1
ATOM 1577 C CA . GLU A 1 199 ? 14.788 -1.386 8.570 1.00 89.00 199 GLU A CA 1
ATOM 1578 C C . GLU A 1 199 ? 13.545 -2.017 9.218 1.00 89.00 199 GLU A C 1
ATOM 1580 O O . GLU A 1 199 ? 13.511 -3.218 9.482 1.00 89.00 199 GLU A O 1
ATOM 1585 N N . ASN A 1 200 ? 12.501 -1.220 9.452 1.00 87.88 200 ASN A N 1
ATOM 1586 C CA . ASN A 1 200 ? 11.224 -1.663 9.993 1.00 87.88 200 ASN A CA 1
ATOM 1587 C C . ASN A 1 200 ? 10.064 -1.073 9.169 1.00 87.88 200 ASN A C 1
ATOM 1589 O O . ASN A 1 200 ? 9.616 0.040 9.461 1.00 87.88 200 ASN A O 1
ATOM 1593 N N . PRO A 1 201 ? 9.554 -1.805 8.161 1.00 89.44 201 PRO A N 1
ATOM 1594 C CA . PRO A 1 201 ? 8.504 -1.310 7.274 1.00 89.44 201 PRO A CA 1
ATOM 1595 C C . PRO A 1 201 ? 7.238 -0.859 8.014 1.00 89.44 201 PRO A C 1
ATOM 1597 O O . PRO A 1 201 ? 6.505 -1.659 8.593 1.00 89.44 201 PRO A O 1
ATOM 1600 N N . THR A 1 202 ? 6.954 0.444 7.962 1.00 90.38 202 THR A N 1
ATOM 1601 C CA . THR A 1 202 ? 5.697 1.051 8.445 1.00 90.38 202 THR A CA 1
ATOM 1602 C C . THR A 1 202 ? 4.773 1.497 7.308 1.00 90.38 202 THR A C 1
ATOM 1604 O O . THR A 1 202 ? 3.612 1.839 7.551 1.00 90.38 202 THR A O 1
ATOM 1607 N N . LEU A 1 203 ? 5.273 1.448 6.070 1.00 92.44 203 LEU A N 1
ATOM 1608 C CA . LEU A 1 203 ? 4.570 1.730 4.821 1.00 92.44 203 LEU A CA 1
ATOM 1609 C C . LEU A 1 203 ? 4.802 0.578 3.841 1.00 92.44 203 LEU A C 1
ATOM 1611 O O . LEU A 1 203 ? 5.917 0.061 3.770 1.00 92.44 203 LEU A O 1
ATOM 1615 N N . ASN A 1 204 ? 3.785 0.217 3.060 1.00 93.19 204 ASN A N 1
ATOM 1616 C CA . ASN A 1 204 ? 3.967 -0.715 1.950 1.00 93.19 204 ASN A CA 1
ATOM 1617 C C . ASN A 1 204 ? 4.822 -0.056 0.861 1.00 93.19 204 ASN A C 1
ATOM 1619 O O . ASN A 1 204 ? 4.602 1.113 0.510 1.00 93.19 204 ASN A O 1
ATOM 1623 N N . TYR A 1 205 ? 5.775 -0.797 0.301 1.00 95.81 205 TYR A N 1
ATOM 1624 C CA . TYR A 1 205 ? 6.588 -0.293 -0.800 1.00 95.81 205 TYR A CA 1
ATOM 1625 C C . TYR A 1 205 ? 7.013 -1.375 -1.789 1.00 95.81 205 TYR A C 1
ATOM 1627 O O . TYR A 1 205 ? 7.188 -2.544 -1.453 1.00 95.81 205 TYR A O 1
ATOM 1635 N N . LEU A 1 206 ? 7.218 -0.951 -3.031 1.00 97.38 206 LEU A N 1
ATOM 1636 C CA . LEU A 1 206 ? 7.841 -1.729 -4.085 1.00 97.38 206 LEU A CA 1
ATOM 1637 C C . LEU A 1 206 ? 9.363 -1.613 -3.971 1.00 97.38 206 LEU A C 1
ATOM 1639 O O . LEU A 1 206 ? 9.899 -0.509 -3.875 1.00 97.38 206 LEU A O 1
ATOM 1643 N N . ARG A 1 207 ? 10.064 -2.743 -4.030 1.00 96.94 207 ARG A N 1
ATOM 1644 C CA . ARG A 1 207 ? 11.521 -2.839 -4.125 1.00 96.94 207 ARG A CA 1
ATOM 1645 C C . ARG A 1 207 ? 11.910 -3.404 -5.484 1.00 96.94 207 ARG A C 1
ATOM 1647 O O . ARG A 1 207 ? 11.611 -4.558 -5.777 1.00 96.94 207 ARG A O 1
ATOM 1654 N N . ILE A 1 208 ? 12.636 -2.621 -6.274 1.00 96.75 208 ILE A N 1
ATOM 1655 C CA . ILE A 1 208 ? 13.255 -3.049 -7.535 1.00 96.75 208 ILE A CA 1
ATOM 1656 C C . ILE A 1 208 ? 14.764 -3.125 -7.303 1.00 96.75 208 ILE A C 1
ATOM 1658 O O . ILE A 1 208 ? 15.410 -2.094 -7.133 1.00 96.75 208 ILE A O 1
ATOM 1662 N N . ARG A 1 209 ? 15.331 -4.333 -7.260 1.00 95.56 209 ARG A N 1
ATOM 1663 C CA . ARG A 1 209 ? 16.749 -4.578 -6.963 1.00 95.56 209 ARG A CA 1
ATOM 1664 C C . ARG A 1 209 ? 17.463 -5.166 -8.168 1.00 95.56 209 ARG A C 1
ATOM 1666 O O . ARG A 1 209 ? 17.064 -6.212 -8.667 1.00 95.56 209 ARG A O 1
ATOM 1673 N N . TRP A 1 210 ? 18.562 -4.552 -8.583 1.00 93.06 210 TRP A N 1
ATOM 1674 C CA . TRP A 1 210 ? 19.479 -5.148 -9.550 1.00 93.06 210 TRP A CA 1
ATOM 1675 C C . TRP A 1 210 ? 20.346 -6.201 -8.861 1.00 93.06 210 TRP A C 1
ATOM 1677 O O . TRP A 1 210 ? 21.029 -5.910 -7.879 1.00 93.06 210 TRP A O 1
ATOM 1687 N N . LEU A 1 211 ? 20.338 -7.426 -9.383 1.00 90.69 211 LEU A N 1
ATOM 1688 C CA . LEU A 1 211 ? 20.992 -8.581 -8.766 1.00 90.69 211 LEU A CA 1
ATOM 1689 C C . LEU A 1 211 ? 22.523 -8.443 -8.743 1.00 90.69 211 LEU A C 1
ATOM 1691 O O . LEU A 1 211 ? 23.146 -8.698 -7.716 1.00 90.69 211 LEU A O 1
ATOM 1695 N N . TYR A 1 212 ? 23.122 -7.967 -9.839 1.00 86.50 212 TYR A N 1
ATOM 1696 C CA . TYR A 1 212 ? 24.580 -7.853 -9.976 1.00 86.50 212 TYR A CA 1
ATOM 1697 C C . TYR A 1 212 ? 25.182 -6.662 -9.225 1.00 86.50 212 TYR A C 1
ATOM 1699 O O . TYR A 1 212 ? 26.224 -6.793 -8.588 1.00 86.50 212 TYR A O 1
ATOM 1707 N N . SER A 1 213 ? 24.561 -5.481 -9.315 1.00 85.81 213 SER A N 1
ATOM 1708 C CA . SER A 1 213 ? 25.077 -4.259 -8.678 1.00 85.81 213 SER A CA 1
ATOM 1709 C C . SER A 1 213 ? 24.587 -4.076 -7.241 1.00 85.81 213 SER A C 1
ATOM 1711 O O . SER A 1 213 ? 25.039 -3.154 -6.567 1.00 85.81 213 SER A O 1
ATOM 1713 N N . LYS A 1 214 ? 23.633 -4.909 -6.796 1.00 90.81 214 LYS A N 1
ATOM 1714 C CA . LYS A 1 214 ? 22.917 -4.830 -5.510 1.00 90.81 214 LYS A CA 1
ATOM 1715 C C . LYS A 1 214 ? 22.137 -3.526 -5.286 1.00 90.81 214 LYS A C 1
ATOM 1717 O O . LYS A 1 214 ? 21.464 -3.388 -4.263 1.00 90.81 214 LYS A O 1
ATOM 1722 N N . LYS A 1 215 ? 22.148 -2.601 -6.255 1.00 94.56 215 LYS A N 1
ATOM 1723 C CA . LYS A 1 215 ? 21.414 -1.336 -6.176 1.00 94.56 215 LYS A CA 1
ATOM 1724 C C . LYS A 1 215 ? 19.912 -1.590 -6.127 1.00 94.56 215 LYS A C 1
ATOM 1726 O O . LYS A 1 215 ? 19.418 -2.495 -6.798 1.00 94.56 215 LYS A O 1
ATOM 1731 N N . SER A 1 216 ? 19.192 -0.807 -5.333 1.00 96.62 216 SER A N 1
ATOM 1732 C CA . SER A 1 216 ? 17.765 -1.001 -5.073 1.00 96.62 216 SER A CA 1
ATOM 1733 C C . SER A 1 216 ? 17.002 0.319 -5.105 1.00 96.62 216 SER A C 1
ATOM 1735 O O . SER A 1 216 ? 17.432 1.298 -4.498 1.00 96.62 216 SER A O 1
ATOM 1737 N N . PHE A 1 217 ? 15.851 0.334 -5.772 1.00 97.94 217 PHE A N 1
ATOM 1738 C CA . PHE A 1 217 ? 14.887 1.433 -5.739 1.00 97.94 217 PHE A CA 1
ATOM 1739 C C . PHE A 1 217 ? 13.697 1.046 -4.868 1.00 97.94 217 PHE A C 1
ATOM 1741 O O . PHE A 1 217 ? 13.111 -0.017 -5.084 1.00 97.94 217 PHE A O 1
ATOM 1748 N N . LEU A 1 218 ? 13.351 1.899 -3.900 1.00 97.88 218 LEU A N 1
ATOM 1749 C CA . LEU A 1 218 ? 12.199 1.723 -3.015 1.00 97.88 218 LEU A CA 1
ATOM 1750 C C . LEU A 1 218 ? 11.149 2.809 -3.281 1.00 97.88 218 LEU A C 1
ATOM 1752 O O . LEU A 1 218 ? 11.424 4.003 -3.127 1.00 97.88 218 LEU A O 1
ATOM 1756 N N . ILE A 1 219 ? 9.939 2.393 -3.651 1.00 98.00 219 ILE A N 1
ATOM 1757 C CA . ILE A 1 219 ? 8.828 3.282 -4.007 1.00 98.00 219 ILE A CA 1
ATOM 1758 C C . ILE A 1 219 ? 7.635 2.951 -3.112 1.00 98.00 219 ILE A C 1
ATOM 1760 O O . ILE A 1 219 ? 7.091 1.852 -3.190 1.00 98.00 219 ILE A O 1
ATOM 1764 N N . CYS A 1 220 ? 7.234 3.880 -2.240 1.00 96.94 220 CYS A N 1
ATOM 1765 C CA . CYS A 1 220 ? 6.075 3.666 -1.375 1.00 96.94 220 CYS A CA 1
ATOM 1766 C C . CYS A 1 220 ? 4.765 3.780 -2.154 1.00 96.94 220 CYS A C 1
ATOM 1768 O O . CYS A 1 220 ? 4.704 4.420 -3.203 1.00 96.94 220 CYS A O 1
ATOM 1770 N N . GLU A 1 221 ? 3.697 3.243 -1.571 1.00 95.19 221 GLU A N 1
ATOM 1771 C CA . GLU A 1 221 ? 2.340 3.288 -2.120 1.00 95.19 221 GLU A CA 1
ATOM 1772 C C . GLU A 1 221 ? 1.902 4.692 -2.593 1.00 95.19 221 GLU A C 1
ATOM 1774 O O . GLU A 1 221 ? 1.322 4.833 -3.666 1.00 95.19 221 GLU A O 1
ATOM 1779 N N . LYS A 1 222 ? 2.248 5.760 -1.858 1.00 95.06 222 LYS A N 1
ATOM 1780 C CA . LYS A 1 222 ? 1.881 7.146 -2.221 1.00 95.06 222 LYS A CA 1
ATOM 1781 C C . LYS A 1 222 ? 2.584 7.665 -3.481 1.00 95.06 222 LYS A C 1
ATOM 1783 O O . LYS A 1 222 ? 2.112 8.610 -4.103 1.00 95.06 222 LYS A O 1
ATOM 1788 N N . CYS A 1 223 ? 3.729 7.088 -3.838 1.00 96.44 223 CYS A N 1
ATOM 1789 C CA . CYS A 1 223 ? 4.516 7.474 -5.010 1.00 96.44 223 CYS A CA 1
ATOM 1790 C C . CYS A 1 223 ? 4.336 6.500 -6.186 1.00 96.44 223 CYS A C 1
ATOM 1792 O O . CYS A 1 223 ? 4.961 6.680 -7.228 1.00 96.44 223 CYS A O 1
ATOM 1794 N N . ALA A 1 224 ? 3.485 5.487 -6.026 1.00 95.19 224 ALA A N 1
ATOM 1795 C CA . ALA A 1 224 ? 3.378 4.319 -6.890 1.00 95.19 224 ALA A CA 1
ATOM 1796 C C . ALA A 1 224 ? 2.387 4.502 -8.066 1.00 95.19 224 ALA A C 1
ATOM 1798 O O . ALA A 1 224 ? 1.781 3.546 -8.539 1.00 95.19 224 ALA A O 1
ATOM 1799 N N . SER A 1 225 ? 2.190 5.730 -8.556 1.00 91.62 225 SER A N 1
ATOM 1800 C CA . SER A 1 225 ? 1.145 6.044 -9.550 1.00 91.62 225 SER A CA 1
ATOM 1801 C C . SER A 1 225 ? 1.426 5.550 -10.974 1.00 91.62 225 SER A C 1
ATOM 1803 O O . SER A 1 225 ? 0.569 5.651 -11.849 1.00 91.62 225 SER A O 1
ATOM 1805 N N . LYS A 1 226 ? 2.634 5.052 -11.242 1.00 93.62 226 LYS A N 1
ATOM 1806 C CA . LYS A 1 226 ? 3.084 4.583 -12.561 1.00 93.62 226 LYS A CA 1
ATOM 1807 C C . LYS A 1 226 ? 3.593 3.153 -12.450 1.00 93.62 226 LYS A C 1
ATOM 1809 O O . LYS A 1 226 ? 3.640 2.610 -11.359 1.00 93.62 226 LYS A O 1
ATOM 1814 N N . ASN A 1 227 ? 3.987 2.558 -13.573 1.00 96.38 227 ASN A N 1
ATOM 1815 C CA . ASN A 1 227 ? 4.760 1.320 -13.597 1.00 96.38 227 ASN A CA 1
ATOM 1816 C C . ASN A 1 227 ? 6.255 1.658 -13.724 1.00 96.38 227 ASN A C 1
ATOM 1818 O O . ASN A 1 227 ? 6.751 1.939 -14.820 1.00 96.38 227 ASN A O 1
ATOM 1822 N N . THR A 1 228 ? 6.970 1.683 -12.601 1.00 96.62 228 THR A N 1
ATOM 1823 C CA . THR A 1 228 ? 8.370 2.126 -12.543 1.00 96.62 228 THR A CA 1
ATOM 1824 C C . THR A 1 228 ? 9.283 1.201 -13.340 1.00 96.62 228 THR A C 1
ATOM 1826 O O . THR A 1 228 ? 10.220 1.664 -13.993 1.00 96.62 228 THR A O 1
ATOM 1829 N N . PHE A 1 229 ? 8.999 -0.104 -13.357 1.00 95.06 229 PHE A N 1
ATOM 1830 C CA . PHE A 1 229 ? 9.769 -1.047 -14.163 1.00 95.06 229 PHE A CA 1
ATOM 1831 C C . PHE A 1 229 ? 9.689 -0.712 -15.656 1.00 95.06 229 PHE A C 1
ATOM 1833 O O . PHE A 1 229 ? 10.719 -0.694 -16.332 1.00 95.06 229 PHE A O 1
ATOM 1840 N N . LEU A 1 230 ? 8.498 -0.401 -16.174 1.00 92.38 230 LEU A N 1
ATOM 1841 C CA . LEU A 1 230 ? 8.354 -0.006 -17.569 1.00 92.38 230 LEU A CA 1
ATOM 1842 C C . LEU A 1 230 ? 9.091 1.293 -17.878 1.00 92.38 230 LEU A C 1
ATOM 1844 O O . LEU A 1 230 ? 9.743 1.364 -18.919 1.00 92.38 230 LEU A O 1
ATOM 1848 N N . GLU A 1 231 ? 9.044 2.285 -16.987 1.00 93.25 231 GLU A N 1
ATOM 1849 C CA . GLU A 1 231 ? 9.820 3.521 -17.143 1.00 93.25 231 GLU A CA 1
ATOM 1850 C C . GLU A 1 231 ? 11.326 3.244 -17.239 1.00 93.25 231 GLU A C 1
ATOM 1852 O O . GLU A 1 231 ? 11.980 3.740 -18.154 1.00 93.25 231 GLU A O 1
ATOM 1857 N N . ILE A 1 232 ? 11.860 2.379 -16.372 1.00 93.19 232 ILE A N 1
ATOM 1858 C CA . ILE A 1 232 ? 13.263 1.935 -16.405 1.00 93.19 232 ILE A CA 1
ATOM 1859 C C . ILE A 1 232 ? 13.580 1.193 -17.709 1.00 93.19 232 ILE A C 1
ATOM 1861 O O . ILE A 1 232 ? 14.597 1.453 -18.356 1.00 93.19 232 ILE A O 1
ATOM 1865 N N . SER A 1 233 ? 12.702 0.273 -18.114 1.00 91.75 233 SER A N 1
ATOM 1866 C CA . SER A 1 233 ? 12.939 -0.630 -19.243 1.00 91.75 233 SER A CA 1
ATOM 1867 C C . SER A 1 233 ? 13.111 0.095 -20.582 1.00 91.75 233 SER A C 1
ATOM 1869 O O . SER A 1 233 ? 13.775 -0.427 -21.473 1.00 91.75 233 SER A O 1
ATOM 1871 N N . LYS A 1 234 ? 12.584 1.322 -20.721 1.00 91.75 234 LYS A N 1
ATOM 1872 C CA . LYS A 1 234 ? 12.735 2.156 -21.930 1.00 91.75 234 LYS A CA 1
ATOM 1873 C C . LYS A 1 234 ? 14.192 2.485 -22.257 1.00 91.75 234 LYS A C 1
ATOM 1875 O O . LYS A 1 234 ? 14.504 2.765 -23.410 1.00 91.75 234 LYS A O 1
ATOM 1880 N N . TYR A 1 235 ? 15.062 2.458 -21.252 1.00 95.12 235 TYR A N 1
ATOM 1881 C CA . TYR A 1 235 ? 16.460 2.866 -21.354 1.00 95.12 235 TYR A CA 1
ATOM 1882 C C . TYR A 1 235 ? 17.431 1.683 -21.443 1.00 95.12 235 TYR A C 1
ATOM 1884 O O . TYR A 1 235 ? 18.648 1.878 -21.426 1.00 95.12 235 TYR A O 1
ATOM 1892 N N . MET A 1 236 ? 16.926 0.449 -21.539 1.00 93.31 236 MET A N 1
ATOM 1893 C CA . MET A 1 236 ? 17.774 -0.738 -21.594 1.00 93.31 236 MET A CA 1
ATOM 1894 C C . MET A 1 236 ? 17.238 -1.833 -22.514 1.00 93.31 236 MET A C 1
ATOM 1896 O O . MET A 1 236 ? 16.046 -1.945 -22.782 1.00 93.31 236 MET A O 1
ATOM 1900 N N . ILE A 1 237 ? 18.143 -2.693 -22.972 1.00 91.38 237 ILE A N 1
ATOM 1901 C CA . ILE A 1 237 ? 17.818 -3.929 -23.685 1.00 91.38 237 ILE A CA 1
ATOM 1902 C C . ILE A 1 237 ? 18.402 -5.099 -22.905 1.00 91.38 237 ILE A C 1
ATOM 1904 O O . ILE A 1 237 ? 19.551 -5.051 -22.483 1.00 91.38 237 ILE A O 1
ATOM 1908 N N . GLY A 1 238 ? 17.613 -6.159 -22.742 1.00 83.94 238 GLY A N 1
ATOM 1909 C CA . GLY A 1 238 ? 18.044 -7.418 -22.144 1.00 83.94 238 GLY A CA 1
ATOM 1910 C C . GLY A 1 238 ? 17.130 -8.574 -22.545 1.00 83.94 238 GLY A C 1
ATOM 1911 O O . GLY A 1 238 ? 15.989 -8.375 -22.988 1.00 83.94 238 GLY A O 1
ATOM 1912 N N . THR A 1 239 ? 17.634 -9.796 -22.398 1.00 71.25 239 THR A N 1
ATOM 1913 C CA . THR A 1 239 ? 16.913 -11.038 -22.712 1.00 71.25 239 THR A CA 1
ATOM 1914 C C . THR A 1 239 ? 15.711 -11.223 -21.790 1.00 71.25 239 THR A C 1
ATOM 1916 O O . THR A 1 239 ? 14.564 -11.227 -22.260 1.00 71.25 239 THR A O 1
ATOM 1919 N N . ASN A 1 240 ? 15.969 -11.272 -20.484 1.00 81.88 240 ASN A N 1
ATOM 1920 C CA . ASN A 1 240 ? 14.996 -11.569 -19.443 1.00 81.88 240 ASN A CA 1
ATOM 1921 C C . ASN A 1 240 ? 15.190 -10.625 -18.240 1.00 81.88 240 ASN A C 1
ATOM 1923 O O . ASN A 1 240 ? 16.266 -10.621 -17.648 1.00 81.88 240 ASN A O 1
ATOM 1927 N N . PRO A 1 241 ? 14.184 -9.816 -17.855 1.00 81.56 241 PRO A N 1
ATOM 1928 C CA . PRO A 1 241 ? 14.340 -8.902 -16.724 1.00 81.56 241 PRO A CA 1
ATOM 1929 C C . PRO A 1 241 ? 14.517 -9.633 -15.407 1.00 81.56 241 PRO A C 1
ATOM 1931 O O . PRO A 1 241 ? 15.236 -9.136 -14.553 1.00 81.56 241 PRO A O 1
ATOM 1934 N N . ARG A 1 242 ? 13.916 -10.818 -15.262 1.00 86.56 242 ARG A N 1
ATOM 1935 C CA . ARG A 1 242 ? 13.942 -11.588 -14.013 1.00 86.56 242 ARG A CA 1
ATOM 1936 C C . ARG A 1 242 ? 15.339 -12.122 -13.673 1.00 86.56 242 ARG A C 1
ATOM 1938 O O . ARG A 1 242 ? 15.618 -12.379 -12.513 1.00 86.56 242 ARG A O 1
ATOM 1945 N N . GLU A 1 243 ? 16.220 -12.242 -14.666 1.00 85.31 243 GLU A N 1
ATOM 1946 C CA . GLU A 1 243 ? 17.628 -12.638 -14.482 1.00 85.31 243 GLU A CA 1
ATOM 1947 C C . GLU A 1 243 ? 18.514 -11.485 -13.989 1.00 85.31 243 GLU A C 1
ATOM 1949 O O . GLU A 1 243 ? 19.634 -11.706 -13.541 1.00 85.31 243 GLU A O 1
ATOM 1954 N N . ILE A 1 244 ? 18.034 -10.243 -14.085 1.00 88.38 244 ILE A N 1
ATOM 1955 C CA . ILE A 1 244 ? 18.820 -9.038 -13.789 1.00 88.38 244 ILE A CA 1
ATOM 1956 C C . ILE A 1 244 ? 18.235 -8.271 -12.607 1.00 88.38 244 ILE A C 1
ATOM 1958 O O . ILE A 1 244 ? 18.970 -7.652 -11.838 1.00 88.38 244 ILE A O 1
ATOM 1962 N N . ILE A 1 245 ? 16.910 -8.271 -12.496 1.00 92.38 245 ILE A N 1
ATOM 1963 C CA . ILE A 1 245 ? 16.139 -7.447 -11.581 1.00 92.38 245 ILE A CA 1
ATOM 1964 C C . ILE A 1 245 ? 15.199 -8.346 -10.784 1.00 92.38 245 ILE A C 1
ATOM 1966 O O . ILE A 1 245 ? 14.396 -9.093 -11.342 1.00 92.38 245 ILE A O 1
ATOM 1970 N N . GLN A 1 246 ? 15.262 -8.202 -9.468 1.00 94.56 246 GLN A N 1
ATOM 1971 C CA . GLN A 1 246 ? 14.301 -8.755 -8.532 1.00 94.56 246 GLN A CA 1
ATOM 1972 C C . GLN A 1 246 ? 13.288 -7.677 -8.144 1.00 94.56 246 GLN A C 1
ATOM 1974 O O . GLN A 1 246 ? 13.668 -6.559 -7.793 1.00 94.56 246 GLN A O 1
ATOM 1979 N N . ILE A 1 247 ? 12.002 -8.020 -8.198 1.00 95.81 247 ILE A N 1
ATOM 1980 C CA . ILE A 1 247 ? 10.903 -7.110 -7.865 1.00 95.81 247 ILE A CA 1
ATOM 1981 C C . ILE A 1 247 ? 10.117 -7.699 -6.696 1.00 95.81 247 ILE A C 1
ATOM 1983 O O . ILE A 1 247 ? 9.513 -8.767 -6.814 1.00 95.81 247 ILE A O 1
ATOM 1987 N N . ASN A 1 248 ? 10.142 -7.005 -5.560 1.00 95.38 248 ASN A N 1
ATOM 1988 C CA . ASN A 1 248 ? 9.451 -7.411 -4.342 1.00 95.38 248 ASN A CA 1
ATOM 1989 C C . ASN A 1 248 ? 8.454 -6.360 -3.875 1.00 95.38 248 ASN A C 1
ATOM 1991 O O . ASN A 1 248 ? 8.790 -5.180 -3.846 1.00 95.38 248 ASN A O 1
ATOM 1995 N N . VAL A 1 249 ? 7.266 -6.784 -3.449 1.00 95.81 249 VAL A N 1
ATOM 1996 C CA . VAL A 1 249 ? 6.402 -5.943 -2.611 1.00 95.81 249 VAL A CA 1
ATOM 1997 C C . VAL A 1 249 ? 6.761 -6.222 -1.160 1.00 95.81 249 VAL A C 1
ATOM 1999 O O . VAL A 1 249 ? 6.690 -7.365 -0.719 1.00 95.81 249 VAL A O 1
ATOM 2002 N N . ILE A 1 250 ? 7.169 -5.184 -0.435 1.00 92.75 250 ILE A N 1
ATOM 2003 C CA . ILE A 1 250 ? 7.468 -5.268 0.992 1.00 92.75 250 ILE A CA 1
ATOM 2004 C C . ILE A 1 250 ? 6.256 -4.739 1.765 1.00 92.75 250 ILE A C 1
ATOM 2006 O O . ILE A 1 250 ? 5.934 -3.550 1.643 1.00 92.75 250 ILE A O 1
ATOM 2010 N N . PRO A 1 251 ? 5.562 -5.599 2.529 1.00 87.06 251 PRO A N 1
ATOM 2011 C CA . PRO A 1 251 ? 4.374 -5.202 3.266 1.00 87.06 251 PRO A CA 1
ATOM 2012 C C . PRO A 1 251 ? 4.713 -4.512 4.587 1.00 87.06 251 PRO A C 1
ATOM 2014 O O . PRO A 1 251 ? 5.707 -4.815 5.244 1.00 87.06 251 PRO A O 1
ATOM 2017 N N . ALA A 1 252 ? 3.796 -3.663 5.035 1.00 89.25 252 ALA A N 1
ATOM 2018 C CA . ALA A 1 252 ? 3.766 -3.055 6.359 1.00 89.25 252 ALA A CA 1
ATOM 2019 C C . ALA A 1 252 ? 2.492 -3.444 7.129 1.00 89.25 252 ALA A C 1
ATOM 2021 O O . ALA A 1 252 ? 1.915 -2.634 7.859 1.00 89.25 252 ALA A O 1
ATOM 2022 N N . ILE A 1 253 ? 2.062 -4.704 6.975 1.00 87.44 253 ILE A N 1
ATOM 2023 C CA . ILE A 1 253 ? 0.926 -5.283 7.715 1.00 87.44 253 ILE A CA 1
ATOM 2024 C C . ILE A 1 253 ? 1.219 -5.292 9.221 1.00 87.44 253 ILE A C 1
ATOM 2026 O O . ILE A 1 253 ? 0.327 -5.045 10.022 1.00 87.44 253 ILE A O 1
ATOM 2030 N N . ILE A 1 254 ? 2.473 -5.542 9.617 1.00 87.69 254 ILE A N 1
ATOM 2031 C CA . ILE A 1 254 ? 2.920 -5.505 11.015 1.00 87.69 254 ILE A CA 1
ATOM 2032 C C . ILE A 1 254 ? 3.982 -4.419 11.161 1.00 87.69 254 ILE A C 1
ATOM 2034 O O . ILE A 1 254 ? 5.155 -4.630 10.864 1.00 87.69 254 ILE A O 1
ATOM 2038 N N . LYS A 1 255 ? 3.555 -3.261 11.660 1.00 87.00 255 LYS A N 1
ATOM 2039 C CA . LYS A 1 255 ? 4.385 -2.073 11.910 1.00 87.00 255 LYS A CA 1
ATOM 2040 C C . LYS A 1 255 ? 5.100 -2.153 13.256 1.00 87.00 255 LYS A C 1
ATOM 2042 O O . LYS A 1 255 ? 6.202 -1.635 13.425 1.00 87.00 255 LYS A O 1
ATOM 2047 N N . SER A 1 256 ? 4.466 -2.807 14.230 1.00 84.88 256 SER A N 1
ATOM 2048 C CA . SER A 1 256 ? 5.059 -3.083 15.538 1.00 84.88 256 SER A CA 1
ATOM 2049 C C . SER A 1 256 ? 4.576 -4.423 16.087 1.00 84.88 256 SER A C 1
ATOM 2051 O O . SER A 1 256 ? 3.430 -4.818 15.875 1.00 84.88 256 SER A O 1
ATOM 2053 N N . CYS A 1 257 ? 5.456 -5.126 16.795 1.00 82.44 257 CYS A N 1
ATOM 2054 C CA . CYS A 1 257 ? 5.131 -6.371 17.480 1.00 82.44 257 CYS A CA 1
ATOM 2055 C C . CYS A 1 257 ? 5.305 -6.154 18.980 1.00 82.44 257 CYS A C 1
ATOM 2057 O O . CYS A 1 257 ? 6.377 -5.739 19.418 1.00 82.44 257 CYS A O 1
ATOM 2059 N N . LYS A 1 258 ? 4.247 -6.400 19.754 1.00 72.56 258 LYS A N 1
ATOM 2060 C CA . LYS A 1 258 ? 4.253 -6.244 21.217 1.00 72.56 258 LYS A CA 1
ATOM 2061 C C . LYS A 1 258 ? 4.459 -7.563 21.957 1.00 72.56 258 LYS A C 1
ATOM 2063 O O . LYS A 1 258 ? 4.605 -7.552 23.171 1.00 72.56 258 LYS A O 1
ATOM 2068 N N . ASN A 1 259 ? 4.500 -8.681 21.234 1.00 69.88 259 ASN A N 1
ATOM 2069 C CA . ASN A 1 259 ? 4.595 -10.011 21.819 1.00 69.88 259 ASN A CA 1
ATOM 2070 C C . ASN A 1 259 ? 5.882 -10.736 21.388 1.00 69.88 259 ASN A C 1
ATOM 2072 O O . ASN A 1 259 ? 6.340 -10.591 20.248 1.00 69.88 259 ASN A O 1
ATOM 2076 N N . LYS A 1 260 ? 6.452 -11.540 22.291 1.00 64.75 260 LYS A N 1
ATOM 2077 C CA . LYS A 1 260 ? 7.554 -12.458 21.983 1.00 64.75 260 LYS A CA 1
ATOM 2078 C C . LYS A 1 260 ? 6.951 -13.735 21.403 1.00 64.75 260 LYS A C 1
ATOM 2080 O O . LYS A 1 260 ? 6.466 -14.595 22.125 1.00 64.75 260 LYS A O 1
ATOM 2085 N N . CYS A 1 261 ? 6.948 -13.836 20.079 1.00 64.75 261 CYS A N 1
ATOM 2086 C CA . CYS A 1 261 ? 6.407 -14.996 19.375 1.00 64.75 261 CYS A CA 1
ATOM 2087 C C . CYS A 1 261 ? 7.486 -16.084 19.263 1.00 64.75 261 CYS A C 1
ATOM 2089 O O . CYS A 1 261 ? 8.604 -15.768 18.857 1.00 64.75 261 CYS A O 1
ATOM 2091 N N . SER A 1 262 ? 7.146 -17.355 19.497 1.00 62.09 262 SER A N 1
ATOM 2092 C CA . SER A 1 262 ? 8.039 -18.495 19.207 1.00 62.09 262 SER A CA 1
ATOM 2093 C C . SER A 1 262 ? 8.409 -18.577 17.717 1.00 62.09 262 SER A C 1
ATOM 2095 O O . SER A 1 262 ? 9.559 -18.830 17.368 1.00 62.09 262 SER A O 1
ATOM 2097 N N . LYS A 1 263 ? 7.453 -18.269 16.825 1.00 69.50 263 LYS A N 1
ATOM 2098 C CA . LYS A 1 263 ? 7.668 -18.082 15.379 1.00 69.50 263 LYS A CA 1
ATOM 2099 C C . LYS A 1 263 ? 6.984 -16.808 14.880 1.00 69.50 263 LYS A C 1
ATOM 2101 O O . LYS A 1 263 ? 5.764 -16.770 14.683 1.00 69.50 263 LYS A O 1
ATOM 2106 N N . CYS A 1 264 ? 7.784 -15.761 14.675 1.00 75.62 264 CYS A N 1
ATOM 2107 C CA . CYS A 1 264 ? 7.314 -14.454 14.217 1.00 75.62 264 CYS A CA 1
ATOM 2108 C C . CYS A 1 264 ? 6.942 -14.479 12.727 1.00 75.62 264 CYS A C 1
ATOM 2110 O O . CYS A 1 264 ? 7.798 -14.693 11.871 1.00 75.62 264 CYS A O 1
ATOM 2112 N N . ILE A 1 265 ? 5.678 -14.177 12.423 1.00 81.56 265 ILE A N 1
ATOM 2113 C CA . ILE A 1 265 ? 5.156 -14.124 11.048 1.00 81.56 265 ILE A CA 1
ATOM 2114 C C . ILE A 1 265 ? 5.800 -13.018 10.202 1.00 81.56 265 ILE A C 1
ATOM 2116 O O . ILE A 1 265 ? 5.778 -13.082 8.980 1.00 81.56 265 ILE A O 1
ATOM 2120 N N . LYS A 1 266 ? 6.403 -12.005 10.835 1.00 78.50 266 LYS A N 1
ATOM 2121 C CA . LYS A 1 266 ? 7.017 -10.877 10.128 1.00 78.50 266 LYS A CA 1
ATOM 2122 C C . LYS A 1 266 ? 8.078 -11.339 9.122 1.00 78.50 266 LYS A C 1
ATOM 2124 O O . LYS A 1 266 ? 8.080 -10.866 7.993 1.00 78.50 266 LYS A O 1
ATOM 2129 N N . LYS A 1 267 ? 8.900 -12.329 9.493 1.00 74.75 267 LYS A N 1
ATOM 2130 C CA . LYS A 1 267 ? 9.901 -12.924 8.590 1.00 74.75 267 LYS A CA 1
ATOM 2131 C C . LYS A 1 267 ? 9.258 -13.665 7.413 1.00 74.75 267 LYS A C 1
ATOM 2133 O O . LYS A 1 267 ? 9.786 -13.628 6.305 1.00 74.75 267 LYS A O 1
ATOM 2138 N N . ASP A 1 268 ? 8.122 -14.320 7.642 1.00 78.88 268 ASP A N 1
ATOM 2139 C CA . ASP A 1 268 ? 7.376 -15.018 6.588 1.00 78.88 268 ASP A CA 1
ATOM 2140 C C . ASP A 1 268 ? 6.743 -14.016 5.603 1.00 78.88 268 ASP A C 1
ATOM 2142 O O . ASP A 1 268 ? 6.654 -14.295 4.409 1.00 78.88 268 ASP A O 1
ATOM 2146 N N . LEU A 1 269 ? 6.339 -12.835 6.089 1.00 78.69 269 LEU A N 1
ATOM 2147 C CA . LEU A 1 269 ? 5.793 -11.747 5.271 1.00 78.69 269 LEU A CA 1
ATOM 2148 C C . LEU A 1 269 ? 6.874 -11.015 4.465 1.00 78.69 269 LEU A C 1
ATOM 2150 O O . LEU A 1 269 ? 6.644 -10.682 3.308 1.00 78.69 269 LEU A O 1
ATOM 2154 N N . GLU A 1 270 ? 8.060 -10.799 5.038 1.00 73.06 270 GLU A N 1
ATOM 2155 C CA . GLU A 1 270 ? 9.199 -10.184 4.334 1.00 73.06 270 GLU A CA 1
ATOM 2156 C C . GLU A 1 270 ? 9.711 -11.048 3.168 1.00 73.06 270 GLU A C 1
ATOM 2158 O O . GLU A 1 270 ? 10.206 -10.516 2.173 1.00 73.06 270 GLU A O 1
ATOM 2163 N N . ASN A 1 271 ? 9.561 -12.372 3.273 1.00 78.00 271 ASN A N 1
ATOM 2164 C CA . ASN A 1 271 ? 9.941 -13.341 2.240 1.00 78.00 271 ASN A CA 1
ATOM 2165 C C . ASN A 1 271 ? 8.766 -13.787 1.360 1.00 78.00 271 ASN A C 1
ATOM 2167 O O . ASN A 1 271 ? 8.888 -14.754 0.606 1.00 78.00 271 ASN A O 1
ATOM 2171 N N . PHE A 1 272 ? 7.618 -13.119 1.461 1.00 83.94 272 PHE A N 1
ATOM 2172 C CA . PHE A 1 272 ? 6.459 -13.475 0.663 1.00 83.94 272 PHE A CA 1
ATOM 2173 C C . PHE A 1 272 ? 6.749 -13.251 -0.828 1.00 83.94 272 PHE A C 1
ATOM 2175 O O . PHE A 1 272 ? 7.240 -12.201 -1.250 1.00 83.94 272 PHE A O 1
ATOM 2182 N N . GLU A 1 273 ? 6.448 -14.263 -1.637 1.00 90.50 273 GLU A N 1
ATOM 2183 C CA . GLU A 1 273 ? 6.650 -14.196 -3.078 1.00 90.50 273 GLU A CA 1
ATOM 2184 C C . GLU A 1 273 ? 5.669 -13.204 -3.710 1.00 90.50 273 GLU A C 1
ATOM 2186 O O . GLU A 1 273 ? 4.453 -13.372 -3.621 1.00 90.50 273 GLU A O 1
ATOM 2191 N N . THR A 1 274 ? 6.199 -12.205 -4.413 1.00 94.00 274 THR A N 1
ATOM 2192 C CA . THR A 1 274 ? 5.379 -11.240 -5.148 1.00 94.00 274 THR A CA 1
ATOM 2193 C C . THR A 1 274 ? 4.556 -11.930 -6.232 1.00 94.00 274 THR A C 1
ATOM 2195 O O . THR A 1 274 ? 5.097 -12.479 -7.194 1.00 94.00 274 THR A O 1
ATOM 2198 N N . LYS A 1 275 ? 3.235 -11.840 -6.118 1.00 95.56 275 LYS A N 1
ATOM 2199 C CA . LYS A 1 275 ? 2.266 -12.271 -7.128 1.00 95.56 275 LYS A CA 1
ATOM 2200 C C . LYS A 1 275 ? 2.013 -11.165 -8.155 1.00 95.56 275 LYS A C 1
ATOM 2202 O O . LYS A 1 275 ? 2.423 -10.020 -7.968 1.00 95.56 275 LYS A O 1
ATOM 2207 N N . PHE A 1 276 ? 1.356 -11.519 -9.262 1.00 96.38 276 PHE A N 1
ATOM 2208 C CA . PHE A 1 276 ? 0.988 -10.603 -10.360 1.00 96.38 276 PHE A CA 1
ATOM 2209 C C . PHE A 1 276 ? 2.175 -9.934 -11.080 1.00 96.38 276 PHE A C 1
ATOM 2211 O O . PHE A 1 276 ? 2.012 -8.939 -11.787 1.00 96.38 276 PHE A O 1
ATOM 2218 N N . LEU A 1 277 ? 3.383 -10.497 -10.950 1.00 95.19 277 LEU A N 1
ATOM 2219 C CA . LEU A 1 277 ? 4.574 -9.956 -11.607 1.00 95.19 277 LEU A CA 1
ATOM 2220 C C . LEU A 1 277 ? 4.468 -9.968 -13.136 1.00 95.19 277 LEU A C 1
ATOM 2222 O O . LEU A 1 277 ? 4.982 -9.055 -13.766 1.00 95.19 277 LEU A O 1
ATOM 2226 N N . ASP A 1 278 ? 3.813 -10.954 -13.756 1.00 94.06 278 ASP A N 1
ATOM 2227 C CA . ASP A 1 278 ? 3.689 -10.979 -15.221 1.00 94.06 278 ASP A CA 1
ATOM 2228 C C . ASP A 1 278 ? 2.800 -9.852 -15.757 1.00 94.06 278 ASP A C 1
ATOM 2230 O O . ASP A 1 278 ? 3.185 -9.189 -16.719 1.00 94.06 278 ASP A O 1
ATOM 2234 N N . GLU A 1 279 ? 1.662 -9.575 -15.112 1.00 96.12 279 GLU A N 1
ATOM 2235 C CA . GLU A 1 279 ? 0.821 -8.405 -15.417 1.00 96.12 279 GLU A CA 1
ATOM 2236 C C . GLU A 1 279 ? 1.628 -7.108 -15.287 1.00 96.12 279 GLU A C 1
ATOM 2238 O O . GLU A 1 279 ? 1.631 -6.267 -16.189 1.00 96.12 279 GLU A O 1
ATOM 2243 N N . TYR A 1 280 ? 2.385 -6.981 -14.194 1.00 96.25 280 TYR A N 1
ATOM 2244 C CA . TYR A 1 280 ? 3.220 -5.814 -13.938 1.00 96.25 280 TYR A CA 1
ATOM 2245 C C . TYR A 1 280 ? 4.332 -5.648 -14.985 1.00 96.25 280 TYR A C 1
ATOM 2247 O O . TYR A 1 280 ? 4.498 -4.568 -15.546 1.00 96.25 280 TYR A O 1
ATOM 2255 N N . LEU A 1 281 ? 5.060 -6.711 -15.333 1.00 93.00 281 LEU A N 1
ATOM 2256 C CA . LEU A 1 281 ? 6.120 -6.662 -16.347 1.00 93.00 281 LEU A CA 1
ATOM 2257 C C . LEU A 1 281 ? 5.580 -6.384 -17.763 1.00 93.00 281 LEU A C 1
ATOM 2259 O O . LEU A 1 281 ? 6.321 -5.875 -18.607 1.00 93.00 281 LEU A O 1
ATOM 2263 N N . ARG A 1 282 ? 4.308 -6.710 -18.045 1.00 90.88 282 ARG A N 1
ATOM 2264 C CA . ARG A 1 282 ? 3.629 -6.363 -19.309 1.00 90.88 282 ARG A CA 1
ATOM 2265 C C . ARG A 1 282 ? 3.117 -4.923 -19.354 1.00 90.88 282 ARG A C 1
ATOM 2267 O O . ARG A 1 282 ? 2.830 -4.445 -20.456 1.00 90.88 282 ARG A O 1
ATOM 2274 N N . GLY A 1 283 ? 3.046 -4.251 -18.205 1.00 92.19 283 GLY A N 1
ATOM 2275 C CA . GLY A 1 283 ? 2.485 -2.909 -18.068 1.00 92.19 283 GLY A CA 1
ATOM 2276 C C . GLY A 1 283 ? 0.984 -2.856 -17.852 1.00 92.19 283 GLY A C 1
ATOM 2277 O O . GLY A 1 283 ? 0.407 -1.795 -18.059 1.00 92.19 283 GLY A O 1
ATOM 2278 N N . ASP A 1 284 ? 0.356 -3.977 -17.500 1.00 95.62 284 ASP A N 1
ATOM 2279 C CA . ASP A 1 284 ? -1.099 -4.050 -17.348 1.00 95.62 284 ASP A CA 1
ATOM 2280 C C . ASP A 1 284 ? -1.561 -3.441 -16.008 1.00 95.62 284 ASP A C 1
ATOM 2282 O O . ASP A 1 284 ? -2.717 -3.053 -15.875 1.00 95.62 284 ASP A O 1
ATOM 2286 N N . ILE A 1 285 ? -0.655 -3.342 -15.027 1.00 97.12 285 ILE A N 1
ATOM 2287 C CA . ILE A 1 285 ? -0.909 -2.780 -13.694 1.00 97.12 285 ILE A CA 1
ATOM 2288 C C . ILE A 1 285 ? 0.193 -1.792 -13.280 1.00 97.12 285 ILE A C 1
ATOM 2290 O O . ILE A 1 285 ? 1.346 -1.911 -13.719 1.00 97.12 285 ILE A O 1
ATOM 2294 N N . SER A 1 286 ? -0.159 -0.811 -12.445 1.00 97.75 286 SER A N 1
ATOM 2295 C CA . SER A 1 286 ? 0.784 0.151 -11.855 1.00 97.75 286 SER A CA 1
ATOM 2296 C C . SER A 1 286 ? 1.550 -0.437 -10.661 1.00 97.75 286 SER A C 1
ATOM 2298 O O . SER A 1 286 ? 1.241 -1.530 -10.179 1.00 97.75 286 SER A O 1
ATOM 2300 N N . ASP A 1 287 ? 2.548 0.294 -10.155 1.00 98.06 287 ASP A N 1
ATOM 2301 C CA . ASP A 1 287 ? 3.228 -0.030 -8.898 1.00 98.06 287 ASP A CA 1
ATOM 2302 C C . ASP A 1 287 ? 2.214 -0.098 -7.740 1.00 98.06 287 ASP A C 1
ATOM 2304 O O . ASP A 1 287 ? 2.292 -0.998 -6.906 1.00 98.06 287 ASP A O 1
ATOM 2308 N N . TYR A 1 288 ? 1.249 0.833 -7.700 1.00 98.06 288 TYR A N 1
ATOM 2309 C CA . TYR A 1 288 ? 0.205 0.904 -6.674 1.00 98.06 288 TYR A CA 1
ATOM 2310 C C . TYR A 1 288 ? -0.673 -0.345 -6.699 1.00 98.06 288 TYR A C 1
ATOM 2312 O O . TYR A 1 288 ? -0.867 -0.990 -5.668 1.00 98.06 288 TYR A O 1
ATOM 2320 N N . ASP A 1 289 ? -1.141 -0.728 -7.886 1.00 97.94 289 ASP A N 1
ATOM 2321 C CA . ASP A 1 289 ? -1.972 -1.917 -8.068 1.00 97.94 289 ASP A CA 1
ATOM 2322 C C . ASP A 1 289 ? -1.215 -3.186 -7.668 1.00 97.94 289 ASP A C 1
ATOM 2324 O O . ASP A 1 289 ? -1.771 -4.055 -6.995 1.00 97.94 289 ASP A O 1
ATOM 2328 N N . LEU A 1 290 ? 0.070 -3.290 -8.034 1.00 97.88 290 LEU A N 1
ATOM 2329 C CA . LEU A 1 290 ? 0.911 -4.419 -7.640 1.00 97.88 290 LEU A CA 1
ATOM 2330 C C . LEU A 1 290 ? 1.047 -4.501 -6.113 1.00 97.88 290 LEU A C 1
ATOM 2332 O O . LEU A 1 290 ? 0.910 -5.593 -5.555 1.00 97.88 290 LEU A O 1
ATOM 2336 N N . ILE A 1 291 ? 1.285 -3.365 -5.446 1.00 97.19 291 ILE A N 1
ATOM 2337 C CA . ILE A 1 291 ? 1.362 -3.278 -3.983 1.00 97.19 291 ILE A CA 1
ATOM 2338 C C . ILE A 1 291 ? 0.034 -3.719 -3.356 1.00 97.19 291 ILE A C 1
ATOM 2340 O O . ILE A 1 291 ? 0.043 -4.593 -2.492 1.00 97.19 291 ILE A O 1
ATOM 2344 N N . LYS A 1 292 ? -1.105 -3.180 -3.809 1.00 96.00 292 LYS A N 1
ATOM 2345 C CA . LYS A 1 292 ? -2.428 -3.470 -3.234 1.00 96.00 292 LYS A CA 1
ATOM 2346 C C . LYS A 1 292 ? -2.891 -4.901 -3.438 1.00 96.00 292 LYS A C 1
ATOM 2348 O O . LYS A 1 292 ? -3.381 -5.520 -2.494 1.00 96.00 292 LYS A O 1
ATOM 2353 N N . LYS A 1 293 ? -2.710 -5.450 -4.640 1.00 96.62 293 LYS A N 1
ATOM 2354 C CA . LYS A 1 293 ? -3.039 -6.854 -4.907 1.00 96.62 293 LYS A CA 1
ATOM 2355 C C . LYS A 1 293 ? -2.216 -7.785 -4.010 1.00 96.62 293 LYS A C 1
ATOM 2357 O O . LYS A 1 293 ? -2.775 -8.693 -3.408 1.00 96.62 293 LYS A O 1
ATOM 2362 N N . ASN A 1 294 ? -0.913 -7.532 -3.863 1.00 96.00 294 ASN A N 1
ATOM 2363 C CA . ASN A 1 294 ? -0.052 -8.341 -2.994 1.00 96.00 294 ASN A CA 1
ATOM 2364 C C . ASN A 1 294 ? -0.359 -8.161 -1.502 1.00 96.00 294 ASN A C 1
ATOM 2366 O O . ASN A 1 294 ? -0.352 -9.143 -0.769 1.00 96.00 294 ASN A O 1
ATOM 2370 N N . GLU A 1 295 ? -0.663 -6.941 -1.050 1.00 93.12 295 GLU A N 1
ATOM 2371 C CA . GLU A 1 295 ? -1.112 -6.682 0.324 1.00 93.12 295 GLU A CA 1
ATOM 2372 C C . GLU A 1 295 ? -2.350 -7.524 0.661 1.00 93.12 295 GLU A C 1
ATOM 2374 O O . GLU A 1 295 ? -2.391 -8.168 1.710 1.00 93.12 295 GLU A O 1
ATOM 2379 N N . LYS A 1 296 ? -3.322 -7.588 -0.258 1.00 93.56 296 LYS A N 1
ATOM 2380 C CA . LYS A 1 296 ? -4.518 -8.421 -0.103 1.00 93.56 296 LYS A CA 1
ATOM 2381 C C . LYS A 1 296 ? -4.182 -9.914 -0.017 1.00 93.56 296 LYS A C 1
ATOM 2383 O O . LYS A 1 296 ? -4.591 -10.551 0.947 1.00 93.56 296 LYS A O 1
ATOM 2388 N N . GLU A 1 297 ? -3.390 -10.448 -0.951 1.00 94.12 297 GLU A N 1
ATOM 2389 C CA . GLU A 1 297 ? -2.950 -11.858 -0.933 1.00 94.12 297 GLU A CA 1
ATOM 2390 C C . GLU A 1 297 ? -2.259 -12.236 0.384 1.00 94.12 297 GLU A C 1
ATOM 2392 O O . GLU A 1 297 ? -2.473 -13.312 0.944 1.00 94.12 297 GLU A O 1
ATOM 2397 N N . MET A 1 298 ? -1.429 -11.333 0.910 1.00 91.62 298 MET A N 1
ATOM 2398 C CA . MET A 1 298 ? -0.752 -11.536 2.185 1.00 91.62 298 MET A CA 1
ATOM 2399 C C . MET A 1 298 ? -1.742 -11.534 3.353 1.00 91.62 298 MET A C 1
ATOM 2401 O O . MET A 1 298 ? -1.660 -12.418 4.203 1.00 91.62 298 MET A O 1
ATOM 2405 N N . ILE A 1 299 ? -2.686 -10.585 3.401 1.00 92.00 299 ILE A N 1
ATOM 2406 C CA . ILE A 1 299 ? -3.736 -10.545 4.433 1.00 92.00 299 ILE A CA 1
ATOM 2407 C C . ILE A 1 299 ? -4.589 -11.815 4.387 1.00 92.00 299 ILE A C 1
ATOM 2409 O O . ILE A 1 299 ? -4.843 -12.407 5.435 1.00 92.00 299 ILE A O 1
ATOM 2413 N N . ASP A 1 300 ? -4.987 -12.267 3.200 1.00 91.94 300 ASP A N 1
ATOM 2414 C CA . ASP A 1 300 ? -5.803 -13.471 3.029 1.00 91.94 300 ASP A CA 1
ATOM 2415 C C . ASP A 1 300 ? -5.028 -14.726 3.463 1.00 91.94 300 ASP A C 1
ATOM 2417 O O . ASP A 1 300 ? -5.554 -15.565 4.197 1.00 91.94 300 ASP A O 1
ATOM 2421 N N . LYS A 1 301 ? -3.729 -14.814 3.141 1.00 89.94 301 LYS A N 1
ATOM 2422 C CA . LYS A 1 301 ? -2.859 -15.884 3.656 1.00 89.94 301 LYS A CA 1
ATOM 2423 C C . LYS A 1 301 ? -2.750 -15.864 5.179 1.00 89.94 301 LYS A C 1
ATOM 2425 O O . LYS A 1 301 ? -2.713 -16.931 5.786 1.00 89.94 301 LYS A O 1
ATOM 2430 N N . ILE A 1 302 ? -2.679 -14.682 5.799 1.00 90.75 302 ILE A N 1
ATOM 2431 C CA . ILE A 1 302 ? -2.683 -14.572 7.262 1.00 90.75 302 ILE A CA 1
ATOM 2432 C C . ILE A 1 302 ? -4.020 -15.076 7.807 1.00 90.75 302 ILE A C 1
ATOM 2434 O O . ILE A 1 302 ? -4.009 -15.926 8.685 1.00 90.75 302 ILE A O 1
ATOM 2438 N N . LYS A 1 303 ? -5.157 -14.606 7.283 1.00 90.44 303 LYS A N 1
ATOM 2439 C CA . LYS A 1 303 ? -6.500 -14.987 7.758 1.00 90.44 303 LYS A CA 1
ATOM 2440 C C . LYS A 1 303 ? -6.772 -16.493 7.694 1.00 90.44 303 LYS A C 1
ATOM 2442 O O . LYS A 1 303 ? -7.495 -17.004 8.539 1.00 90.44 303 LYS A O 1
ATOM 2447 N N . ASN A 1 304 ? -6.153 -17.192 6.745 1.00 89.38 304 ASN A N 1
ATOM 2448 C CA . ASN A 1 304 ? -6.304 -18.636 6.554 1.00 89.38 304 ASN A CA 1
ATOM 2449 C C . ASN A 1 304 ? -5.313 -19.492 7.369 1.00 89.38 304 ASN A C 1
ATOM 2451 O O . ASN A 1 304 ? -5.212 -20.695 7.139 1.00 89.38 304 ASN A O 1
ATOM 2455 N N . MET A 1 305 ? -4.534 -18.911 8.290 1.00 88.19 305 MET A N 1
ATOM 2456 C CA . MET A 1 305 ? -3.660 -19.714 9.152 1.00 88.19 305 MET A CA 1
ATOM 2457 C C . MET A 1 305 ? -4.456 -20.418 10.255 1.00 88.19 305 MET A C 1
ATOM 2459 O O . MET A 1 305 ? -5.255 -19.795 10.942 1.00 88.19 305 MET A O 1
ATOM 2463 N N . ASN A 1 306 ? -4.127 -21.681 10.527 1.00 86.62 306 ASN A N 1
ATOM 2464 C CA . ASN A 1 306 ? -4.703 -22.456 11.634 1.00 86.62 306 ASN A CA 1
ATOM 2465 C C . ASN A 1 306 ? -4.021 -22.138 12.976 1.00 86.62 306 ASN A C 1
ATOM 2467 O O . ASN A 1 306 ? -3.485 -23.020 13.644 1.00 86.62 306 ASN A O 1
ATOM 2471 N N . ARG A 1 307 ? -3.953 -20.857 13.341 1.00 87.25 307 ARG A N 1
ATOM 2472 C CA . ARG A 1 307 ? -3.486 -20.416 14.661 1.00 87.25 307 ARG A CA 1
ATOM 2473 C C . ARG A 1 307 ? -4.078 -19.065 15.009 1.00 87.25 307 ARG A C 1
ATOM 2475 O O . ARG A 1 307 ? -4.235 -18.218 14.135 1.00 87.25 307 ARG A O 1
ATOM 2482 N N . LYS A 1 308 ? -4.269 -18.809 16.295 1.00 89.06 308 LYS A N 1
ATOM 2483 C CA . LYS A 1 308 ? -4.700 -17.498 16.764 1.00 89.06 308 LYS A CA 1
ATOM 2484 C C . LYS A 1 308 ? -3.600 -16.461 16.561 1.00 89.06 308 LYS A C 1
ATOM 2486 O O . LYS A 1 308 ? -2.464 -16.641 16.997 1.00 89.06 308 LYS A O 1
ATOM 2491 N N . LEU A 1 309 ? -3.948 -15.365 15.898 1.00 90.50 309 LEU A N 1
ATOM 2492 C CA . LEU A 1 309 ? -3.050 -14.238 15.677 1.00 90.50 309 LEU A CA 1
ATOM 2493 C C . LEU A 1 309 ? -3.858 -12.945 15.609 1.00 90.50 309 LEU A C 1
ATOM 2495 O O . LEU A 1 309 ? -4.718 -12.791 14.752 1.00 90.50 309 LEU A O 1
ATOM 2499 N N . LEU A 1 310 ? -3.567 -12.015 16.504 1.00 91.81 310 LEU A N 1
ATOM 2500 C CA . LEU A 1 310 ? -4.281 -10.759 16.664 1.00 91.81 310 LEU A CA 1
ATOM 2501 C C . LEU A 1 310 ? -3.424 -9.626 16.093 1.00 91.81 310 LEU A C 1
ATOM 2503 O O . LEU A 1 310 ? -2.382 -9.274 16.654 1.00 91.81 310 LEU A O 1
ATOM 2507 N N . ILE A 1 311 ? -3.854 -9.068 14.964 1.00 92.12 311 ILE A N 1
ATOM 2508 C CA . ILE A 1 311 ? -3.236 -7.916 14.308 1.00 92.12 311 ILE A CA 1
ATOM 2509 C C . ILE A 1 311 ? -4.290 -6.819 14.177 1.00 92.12 311 ILE A C 1
ATOM 2511 O O . ILE A 1 311 ? -5.242 -6.936 13.407 1.00 92.12 311 ILE A O 1
ATOM 2515 N N . VAL A 1 312 ? -4.099 -5.733 14.919 1.00 91.50 312 VAL A N 1
ATOM 2516 C CA . VAL A 1 312 ? -5.016 -4.588 14.932 1.00 91.50 312 VAL A CA 1
ATOM 2517 C C . VAL A 1 312 ? -4.217 -3.321 14.680 1.00 91.50 312 VAL A C 1
ATOM 2519 O O . VAL A 1 312 ? -3.222 -3.064 15.355 1.00 91.50 312 VAL A O 1
ATOM 2522 N N . ASP A 1 313 ? -4.612 -2.554 13.666 1.00 89.38 313 ASP A N 1
ATOM 2523 C CA . ASP A 1 313 ? -3.998 -1.271 13.288 1.00 89.38 313 ASP A CA 1
ATOM 2524 C C . ASP A 1 313 ? -2.485 -1.367 13.026 1.00 89.38 313 ASP A C 1
ATOM 2526 O O . ASP A 1 313 ? -1.690 -0.474 13.329 1.00 89.38 313 ASP A O 1
ATOM 2530 N N . GLY A 1 314 ? -2.065 -2.502 12.467 1.00 89.06 314 GLY A N 1
ATOM 2531 C CA . GLY A 1 314 ? -0.664 -2.817 12.209 1.00 89.06 314 GLY A CA 1
ATOM 2532 C C . GLY A 1 314 ? 0.159 -3.163 13.454 1.00 89.06 314 GLY A C 1
ATOM 2533 O O . GLY A 1 314 ? 1.384 -3.276 13.366 1.00 89.06 314 GLY A O 1
ATOM 2534 N N . LYS A 1 315 ? -0.474 -3.338 14.617 1.00 90.69 315 LYS A N 1
ATOM 2535 C CA . LYS A 1 315 ? 0.152 -3.857 15.837 1.00 90.69 315 LYS A CA 1
ATOM 2536 C C . LYS A 1 315 ? -0.155 -5.346 15.964 1.00 90.69 315 LYS A C 1
ATOM 2538 O O . LYS A 1 315 ? -1.314 -5.746 15.937 1.00 90.69 315 LYS A O 1
ATOM 2543 N N . CYS A 1 316 ? 0.882 -6.164 16.108 1.00 91.12 316 CYS A N 1
ATOM 2544 C CA . CYS A 1 316 ? 0.748 -7.598 16.350 1.00 91.12 316 CYS A CA 1
ATOM 2545 C C . CYS A 1 316 ? 0.809 -7.893 17.854 1.00 91.12 316 CYS A C 1
ATOM 2547 O O . CYS A 1 316 ? 1.820 -7.607 18.507 1.00 91.12 316 CYS A O 1
ATOM 2549 N N . PHE A 1 317 ? -0.251 -8.511 18.372 1.00 90.81 317 PHE A N 1
ATOM 2550 C CA . PHE A 1 317 ? -0.395 -8.942 19.765 1.00 90.81 317 PHE A CA 1
ATOM 2551 C C . PHE A 1 317 ? -0.175 -10.455 19.940 1.00 90.81 317 PHE A C 1
ATOM 2553 O O . PHE A 1 317 ? -0.149 -10.956 21.062 1.00 90.81 317 PHE A O 1
ATOM 2560 N N . GLY A 1 318 ? 0.049 -11.201 18.853 1.00 89.12 318 GLY A N 1
ATOM 2561 C CA . GLY A 1 318 ? 0.139 -12.662 18.927 1.00 89.12 318 GLY A CA 1
ATOM 2562 C C . GLY A 1 318 ? -1.216 -13.245 19.323 1.00 89.12 318 GLY A C 1
ATOM 2563 O O . GLY A 1 318 ? -2.227 -12.892 18.733 1.00 89.12 318 GLY A O 1
ATOM 2564 N N . ASP A 1 319 ? -1.247 -14.086 20.341 1.00 88.88 319 ASP A N 1
ATOM 2565 C CA . ASP A 1 319 ? -2.453 -14.637 20.968 1.00 88.88 319 ASP A CA 1
ATOM 2566 C C . ASP A 1 319 ? -2.879 -13.886 22.248 1.00 88.88 319 ASP A C 1
ATOM 2568 O O . ASP A 1 319 ? -3.884 -14.240 22.868 1.00 88.88 319 ASP A O 1
ATOM 2572 N N . ASN A 1 320 ? -2.153 -12.828 22.632 1.00 90.88 320 ASN A N 1
ATOM 2573 C CA . ASN A 1 320 ? -2.374 -12.100 23.878 1.00 90.88 320 ASN A CA 1
ATOM 2574 C C . ASN A 1 320 ? -3.600 -11.174 23.785 1.00 90.88 320 ASN A C 1
ATOM 2576 O O . ASN A 1 320 ? -3.522 -10.044 23.297 1.00 90.88 320 ASN A O 1
ATOM 2580 N N . ILE A 1 321 ? -4.733 -11.668 24.287 1.00 92.06 321 ILE A N 1
ATOM 2581 C CA . ILE A 1 321 ? -6.009 -10.942 24.351 1.00 92.06 321 ILE A CA 1
ATOM 2582 C C . ILE A 1 321 ? -5.903 -9.705 25.253 1.00 92.06 321 ILE A C 1
ATOM 2584 O O . ILE A 1 321 ? -6.387 -8.640 24.878 1.00 92.06 321 ILE A O 1
ATOM 2588 N N . ASN A 1 322 ? -5.252 -9.823 26.414 1.00 92.25 322 ASN A N 1
ATOM 2589 C CA . ASN A 1 322 ? -5.181 -8.744 27.403 1.00 92.25 322 ASN A CA 1
ATOM 2590 C C . ASN A 1 322 ? -4.431 -7.532 26.849 1.00 92.25 322 ASN A C 1
ATOM 2592 O O . ASN A 1 322 ? -4.928 -6.415 26.934 1.00 92.25 322 ASN A O 1
ATOM 2596 N N . ALA A 1 323 ? -3.298 -7.763 26.182 1.00 91.94 323 ALA A N 1
ATOM 2597 C CA . ALA A 1 323 ? -2.528 -6.695 25.551 1.00 91.94 323 ALA A CA 1
ATOM 2598 C C . ALA A 1 323 ? -3.317 -5.976 24.440 1.00 91.94 323 ALA A C 1
ATOM 2600 O O . ALA A 1 323 ? -3.149 -4.772 24.247 1.00 91.94 323 ALA A O 1
ATOM 2601 N N . LEU A 1 324 ? -4.181 -6.694 23.708 1.00 92.94 324 LEU A N 1
ATOM 2602 C CA . LEU A 1 324 ? -5.075 -6.073 22.727 1.00 92.94 324 LEU A CA 1
ATOM 2603 C C . LEU A 1 324 ? -6.157 -5.230 23.416 1.00 92.94 324 LEU A C 1
ATOM 2605 O O . LEU A 1 324 ? -6.396 -4.098 23.004 1.00 92.94 324 LEU A O 1
ATOM 2609 N N . ILE A 1 325 ? -6.793 -5.760 24.461 1.00 93.44 325 ILE A N 1
ATOM 2610 C CA . ILE A 1 325 ? -7.820 -5.048 25.234 1.00 93.44 325 ILE A CA 1
ATOM 2611 C C . ILE A 1 325 ? -7.249 -3.761 25.838 1.00 93.44 325 ILE A C 1
ATOM 2613 O O . ILE A 1 325 ? -7.848 -2.701 25.681 1.00 93.44 325 ILE A O 1
ATOM 2617 N N . GLU A 1 326 ? -6.072 -3.823 26.461 1.00 92.38 326 GLU A N 1
ATOM 2618 C CA . GLU A 1 326 ? -5.386 -2.646 27.009 1.00 92.38 326 GLU A CA 1
ATOM 2619 C C . GLU A 1 326 ? -5.111 -1.588 25.934 1.00 92.38 326 GLU A C 1
ATOM 2621 O O . GLU A 1 326 ? -5.271 -0.394 26.178 1.00 92.38 326 GLU A O 1
ATOM 2626 N N . ALA A 1 327 ? -4.743 -2.017 24.723 1.00 91.38 327 ALA A N 1
ATOM 2627 C CA . ALA A 1 327 ? -4.501 -1.112 23.605 1.00 91.38 327 ALA A CA 1
ATOM 2628 C C . ALA A 1 327 ? -5.784 -0.497 23.016 1.00 91.38 327 ALA A C 1
ATOM 2630 O O . ALA A 1 327 ? -5.701 0.574 22.416 1.00 91.38 327 ALA A O 1
ATOM 2631 N N . LEU A 1 328 ? -6.934 -1.166 23.152 1.00 91.75 328 LEU A N 1
ATOM 2632 C CA . LEU A 1 328 ? -8.240 -0.685 22.684 1.00 91.75 328 LEU A CA 1
ATOM 2633 C C . LEU A 1 328 ? -8.935 0.246 23.685 1.00 91.75 328 LEU A C 1
ATOM 2635 O O . LEU A 1 328 ? -9.801 1.010 23.269 1.00 91.75 328 LEU A O 1
ATOM 2639 N N . GLN A 1 329 ? -8.575 0.163 24.971 1.00 93.12 329 GLN A N 1
ATOM 2640 C CA . GLN A 1 329 ? -9.178 0.924 26.074 1.00 93.12 329 GLN A CA 1
ATOM 2641 C C . GLN A 1 329 ? -10.728 0.883 26.098 1.00 93.12 329 GLN A C 1
ATOM 2643 O O . GLN A 1 329 ? -11.366 1.935 26.139 1.00 93.12 329 GLN A O 1
ATOM 2648 N N . PRO A 1 330 ? -11.360 -0.310 26.052 1.00 93.81 330 PRO A N 1
ATOM 2649 C CA . PRO A 1 330 ? -12.811 -0.431 26.171 1.00 93.81 330 PRO A CA 1
ATOM 2650 C C . PRO A 1 330 ? -13.294 -0.070 27.581 1.00 93.81 330 PRO A C 1
ATOM 2652 O O . PRO A 1 330 ? -12.532 -0.154 28.548 1.00 93.81 330 PRO A O 1
ATOM 2655 N N . ASN A 1 331 ? -14.583 0.246 27.721 1.00 91.69 331 ASN A N 1
ATOM 2656 C CA . ASN A 1 331 ? -15.196 0.327 29.048 1.00 91.69 331 ASN A CA 1
ATOM 2657 C C . ASN A 1 331 ? -15.302 -1.071 29.705 1.00 91.69 331 ASN A C 1
ATOM 2659 O O . ASN A 1 331 ? -15.109 -2.102 29.058 1.00 91.69 331 ASN A O 1
ATOM 2663 N N . GLU A 1 332 ? -15.624 -1.131 31.000 1.00 89.88 332 GLU A N 1
ATOM 2664 C CA . GLU A 1 332 ? -15.639 -2.388 31.771 1.00 89.88 332 GLU A CA 1
ATOM 2665 C C . GLU A 1 332 ? -16.574 -3.472 31.207 1.00 89.88 332 GLU A C 1
ATOM 2667 O O . GLU A 1 332 ? -16.297 -4.669 31.328 1.00 89.88 332 GLU A O 1
ATOM 2672 N N . ILE A 1 333 ? -17.684 -3.081 30.580 1.00 88.19 333 ILE A N 1
ATOM 2673 C CA . ILE A 1 333 ? -18.672 -4.026 30.051 1.00 88.19 333 ILE A CA 1
ATOM 2674 C C . ILE A 1 333 ? -18.228 -4.516 28.668 1.00 88.19 333 ILE A C 1
ATOM 2676 O O . ILE A 1 333 ? -18.210 -5.721 28.407 1.00 88.19 333 ILE A O 1
ATOM 2680 N N . GLU A 1 334 ? -17.780 -3.596 27.811 1.00 91.62 334 GLU A N 1
ATOM 2681 C CA . GLU A 1 334 ? -17.176 -3.901 26.512 1.00 91.62 334 GLU A CA 1
ATOM 2682 C C . GLU A 1 334 ? -15.965 -4.821 26.662 1.00 91.62 334 GLU A C 1
ATOM 2684 O O . GLU A 1 334 ? -15.820 -5.776 25.902 1.00 91.62 334 GLU A O 1
ATOM 2689 N N . LYS A 1 335 ? -15.126 -4.589 27.678 1.00 93.94 335 LYS A N 1
ATOM 2690 C CA . LYS A 1 335 ? -13.979 -5.438 28.010 1.00 93.94 335 LYS A CA 1
ATOM 2691 C C . LYS A 1 335 ? -14.398 -6.896 28.179 1.00 93.94 335 LYS A C 1
ATOM 2693 O O . LYS A 1 335 ? -13.818 -7.769 27.536 1.00 93.94 335 LYS A O 1
ATOM 2698 N N . LYS A 1 336 ? -15.433 -7.159 28.985 1.00 90.56 336 LYS A N 1
ATOM 2699 C CA . LYS A 1 336 ? -15.957 -8.517 29.220 1.00 90.56 336 LYS A CA 1
ATOM 2700 C C . LYS A 1 336 ? -16.507 -9.146 27.938 1.00 90.56 336 LYS A C 1
ATOM 2702 O O . LYS A 1 336 ? -16.284 -10.334 27.698 1.00 90.56 336 LYS A O 1
ATOM 2707 N N . ALA A 1 337 ? -17.204 -8.361 27.116 1.00 90.62 337 ALA A N 1
ATOM 2708 C CA . ALA A 1 337 ? -17.752 -8.823 25.842 1.00 90.62 337 ALA A CA 1
ATOM 2709 C C . ALA A 1 337 ? -16.645 -9.200 24.846 1.00 90.62 337 ALA A C 1
ATOM 2711 O O . ALA A 1 337 ? -16.612 -10.328 24.348 1.00 90.62 337 ALA A O 1
ATOM 2712 N N . ILE A 1 338 ? -15.694 -8.290 24.623 1.00 93.19 338 ILE A N 1
ATOM 2713 C CA . ILE A 1 338 ? -14.550 -8.481 23.728 1.00 93.19 338 ILE A CA 1
ATOM 2714 C C . ILE A 1 338 ? -13.701 -9.668 24.188 1.00 93.19 338 ILE A C 1
ATOM 2716 O O . ILE A 1 338 ? -13.333 -10.510 23.370 1.00 93.19 338 ILE A O 1
ATOM 2720 N N . GLU A 1 339 ? -13.417 -9.784 25.486 1.00 93.06 339 GLU A N 1
ATOM 2721 C CA . GLU A 1 339 ? -12.627 -10.891 26.027 1.00 93.06 339 GLU A CA 1
ATOM 2722 C C . GLU A 1 339 ? -13.283 -12.249 25.739 1.00 93.06 339 GLU A C 1
ATOM 2724 O O . GLU A 1 339 ? -12.612 -13.188 25.305 1.00 93.06 339 GLU A O 1
ATOM 2729 N N . LEU A 1 340 ? -14.602 -12.357 25.928 1.00 89.31 340 LEU A N 1
ATOM 2730 C CA . LEU A 1 340 ? -15.342 -13.591 25.668 1.00 89.31 340 LEU A CA 1
ATOM 2731 C C . LEU A 1 340 ? -15.337 -13.954 24.179 1.00 89.31 340 LEU A C 1
ATOM 2733 O O . LEU A 1 340 ? -15.101 -15.115 23.836 1.00 89.31 340 LEU A O 1
ATOM 2737 N N . MET A 1 341 ? -15.559 -12.973 23.301 1.00 89.62 341 MET A N 1
ATOM 2738 C CA . MET A 1 341 ? -15.535 -13.171 21.849 1.00 89.62 341 MET A CA 1
ATOM 2739 C C . MET A 1 341 ? -14.145 -13.598 21.372 1.00 89.62 341 MET A C 1
ATOM 2741 O O . MET A 1 341 ? -13.997 -14.608 20.685 1.00 89.62 341 MET A O 1
ATOM 2745 N N . LEU A 1 342 ? -13.100 -12.894 21.814 1.00 91.25 342 LEU A N 1
ATOM 2746 C CA . LEU A 1 342 ? -11.728 -13.215 21.446 1.00 91.25 342 LEU A CA 1
ATOM 2747 C C . LEU A 1 342 ? -11.282 -14.565 22.008 1.00 91.25 342 LEU A C 1
ATOM 2749 O O . LEU A 1 342 ? -10.491 -15.232 21.351 1.00 91.25 342 LEU A O 1
ATOM 2753 N N . LYS A 1 343 ? -11.764 -15.020 23.174 1.00 90.75 343 LYS A N 1
ATOM 2754 C CA . LYS A 1 343 ? -11.451 -16.365 23.703 1.00 90.75 343 LYS A CA 1
ATOM 2755 C C . LYS A 1 343 ? -11.952 -17.490 22.795 1.00 90.75 343 LYS A C 1
ATOM 2757 O O . LYS A 1 343 ? -11.259 -18.494 22.673 1.00 90.75 343 LYS A O 1
ATOM 2762 N N . LYS A 1 344 ? -13.098 -17.308 22.134 1.00 86.62 344 LYS A N 1
ATOM 2763 C CA . LYS A 1 344 ? -13.656 -18.284 21.180 1.00 86.62 344 LYS A CA 1
ATOM 2764 C C . LYS A 1 344 ? -12.941 -18.281 19.824 1.00 86.62 344 LYS A C 1
ATOM 2766 O O . LYS A 1 344 ? -13.063 -19.240 19.067 1.00 86.62 344 LYS A O 1
ATOM 2771 N N . LEU A 1 345 ? -12.186 -17.226 19.520 1.00 87.06 345 LEU A N 1
ATOM 2772 C CA . LEU A 1 345 ? -11.495 -17.081 18.247 1.00 87.06 345 LEU A CA 1
ATOM 2773 C C . LEU A 1 345 ? -10.278 -18.018 18.145 1.00 87.06 345 LEU A C 1
ATOM 2775 O O . LEU A 1 345 ? -9.320 -17.884 18.912 1.00 87.06 345 LEU A O 1
ATOM 2779 N N . GLN A 1 346 ? -10.311 -18.908 17.149 1.00 85.88 346 GLN A N 1
ATOM 2780 C CA . GLN A 1 346 ? -9.213 -19.825 16.806 1.00 85.88 346 GLN A CA 1
ATOM 2781 C C . GLN A 1 346 ? -8.356 -19.333 15.630 1.00 85.88 346 GLN A C 1
ATOM 2783 O O . GLN A 1 346 ? -7.163 -19.626 15.562 1.00 85.88 346 GLN A O 1
ATOM 2788 N N . ASN A 1 347 ? -8.950 -18.551 14.727 1.00 88.50 347 ASN A N 1
ATOM 2789 C CA . ASN A 1 347 ? -8.295 -18.059 13.516 1.00 88.50 347 ASN A CA 1
ATOM 2790 C C . ASN A 1 347 ? -7.718 -16.645 13.716 1.00 88.50 347 ASN A C 1
ATOM 2792 O O . ASN A 1 347 ? -8.059 -15.958 14.683 1.00 88.50 347 ASN A O 1
ATOM 2796 N N . PRO A 1 348 ? -6.848 -16.168 12.814 1.00 91.69 348 PRO A N 1
ATOM 2797 C CA . PRO A 1 348 ? -6.323 -14.815 12.877 1.00 91.69 348 PRO A CA 1
ATOM 2798 C C . PRO A 1 348 ? -7.387 -13.733 12.717 1.00 91.69 348 PRO A C 1
ATOM 2800 O O . PRO A 1 348 ? -8.264 -13.806 11.861 1.00 91.69 348 PRO A O 1
ATOM 2803 N N . LEU A 1 349 ? -7.227 -12.669 13.495 1.00 92.38 349 LEU A N 1
ATOM 2804 C CA . LEU A 1 349 ? -7.935 -11.410 13.342 1.00 92.38 349 LEU A CA 1
ATOM 2805 C C . LEU A 1 349 ? -6.963 -10.381 12.767 1.00 92.38 349 LEU A C 1
ATOM 2807 O O . LEU A 1 349 ? -5.964 -10.054 13.406 1.00 92.38 349 LEU A O 1
ATOM 2811 N N . VAL A 1 350 ? -7.265 -9.857 11.579 1.00 92.12 350 VAL A N 1
ATOM 2812 C CA . VAL A 1 350 ? -6.482 -8.792 10.933 1.00 92.12 350 VAL A CA 1
ATOM 2813 C C . VAL A 1 350 ? -7.417 -7.653 10.553 1.00 92.12 350 VAL A C 1
ATOM 2815 O O . VAL A 1 350 ? -8.198 -7.787 9.608 1.00 92.12 350 VAL A O 1
ATOM 2818 N N . VAL A 1 351 ? -7.353 -6.549 11.297 1.00 91.06 351 VAL A N 1
ATOM 2819 C CA . VAL A 1 351 ? -8.261 -5.397 11.150 1.00 91.06 351 VAL A CA 1
ATOM 2820 C C . VAL A 1 351 ? -7.521 -4.065 11.274 1.00 91.06 351 VAL A C 1
ATOM 2822 O O . VAL A 1 351 ? -6.401 -3.994 11.780 1.00 91.06 351 VAL A O 1
ATOM 2825 N N . SER A 1 352 ? -8.117 -2.998 10.740 1.00 86.62 352 SER A N 1
ATOM 2826 C CA . SER A 1 352 ? -7.530 -1.652 10.689 1.00 86.62 352 SER A CA 1
ATOM 2827 C C . SER A 1 352 ? -8.571 -0.570 10.994 1.00 86.62 352 SER A C 1
ATOM 2829 O O . SER A 1 352 ? -9.745 -0.731 10.668 1.00 86.62 352 SER A O 1
ATOM 2831 N N . ASN A 1 353 ? -8.125 0.542 11.582 1.00 83.44 353 ASN A N 1
ATOM 2832 C CA . ASN A 1 353 ? -8.925 1.643 12.121 1.00 83.44 353 ASN A CA 1
ATOM 2833 C C . ASN A 1 353 ? -10.023 1.161 13.087 1.00 83.44 353 ASN A C 1
ATOM 2835 O O . ASN A 1 353 ? -11.201 1.505 12.919 1.00 83.44 353 ASN A O 1
ATOM 2839 N N . THR A 1 354 ? -9.644 0.326 14.058 1.00 88.19 354 THR A N 1
ATOM 2840 C CA . THR A 1 354 ? -10.587 -0.408 14.921 1.00 88.19 354 THR A CA 1
ATOM 2841 C C . THR A 1 354 ? -10.876 0.334 16.228 1.00 88.19 354 THR A C 1
ATOM 2843 O O . THR A 1 354 ? -9.990 0.925 16.831 1.00 88.19 354 THR A O 1
ATOM 2846 N N . THR A 1 355 ? -12.128 0.275 16.680 1.00 91.94 355 THR A N 1
ATOM 2847 C CA . THR A 1 355 ? -12.588 0.721 18.007 1.00 91.94 355 THR A CA 1
ATOM 2848 C C . THR A 1 355 ? -13.216 -0.467 18.748 1.00 91.94 355 THR A C 1
ATOM 2850 O O . THR A 1 355 ? -13.535 -1.462 18.086 1.00 91.94 355 THR A O 1
ATOM 2853 N N . PRO A 1 356 ? -13.447 -0.393 20.076 1.00 93.06 356 PRO A N 1
ATOM 2854 C CA . PRO A 1 356 ? -14.177 -1.431 20.809 1.00 93.06 356 PRO A CA 1
ATOM 2855 C C . PRO A 1 356 ? -15.489 -1.841 20.127 1.00 93.06 356 PRO A C 1
ATOM 2857 O O . PRO A 1 356 ? -15.675 -3.016 19.815 1.00 93.06 356 PRO A O 1
ATOM 2860 N N . ASN A 1 357 ? -16.336 -0.870 19.766 1.00 94.00 357 ASN A N 1
ATOM 2861 C CA . ASN A 1 357 ? -17.593 -1.139 19.067 1.00 94.00 357 ASN A CA 1
ATOM 2862 C C . ASN A 1 357 ? -17.392 -1.818 17.701 1.00 94.00 357 ASN A C 1
ATOM 2864 O O . ASN A 1 357 ? -18.075 -2.789 17.403 1.00 94.00 357 ASN A O 1
ATOM 2868 N N . LYS A 1 358 ? -16.431 -1.366 16.880 1.00 93.06 358 LYS A N 1
ATOM 2869 C CA . LYS A 1 358 ? -16.153 -2.018 15.583 1.00 93.06 358 LYS A CA 1
ATOM 2870 C C . LYS A 1 358 ? -15.713 -3.468 15.756 1.00 93.06 358 LYS A C 1
ATOM 2872 O O . LYS A 1 358 ? -16.035 -4.313 14.929 1.00 93.06 358 LYS A O 1
ATOM 2877 N N . LEU A 1 359 ? -14.957 -3.761 16.814 1.00 92.56 359 LEU A N 1
ATOM 2878 C CA . LEU A 1 359 ? -14.557 -5.129 17.116 1.00 92.56 359 LEU A CA 1
ATOM 2879 C C . LEU A 1 359 ? -15.763 -5.978 17.533 1.00 92.56 359 LEU A C 1
ATOM 2881 O O . LEU A 1 359 ? -15.884 -7.113 17.084 1.00 92.56 359 LEU A O 1
ATOM 2885 N N . LEU A 1 360 ? -16.664 -5.421 18.345 1.00 93.12 360 LEU A N 1
ATOM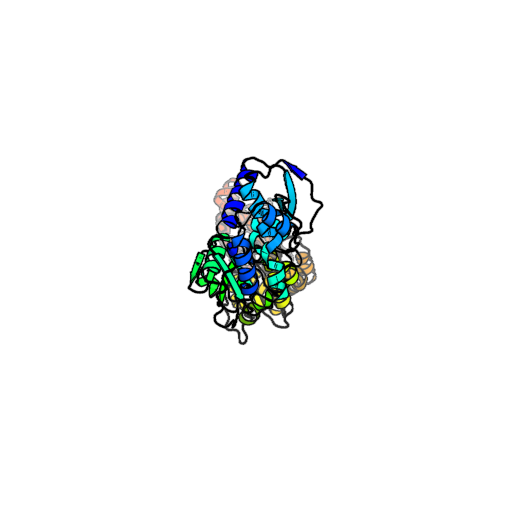 2886 C CA . LEU A 1 360 ? -17.914 -6.079 18.720 1.00 93.12 360 LEU A CA 1
ATOM 2887 C C . LEU A 1 360 ? -18.801 -6.344 17.500 1.00 93.12 360 LEU A C 1
ATOM 2889 O O . LEU A 1 360 ? -19.298 -7.455 17.365 1.00 93.12 360 LEU A O 1
ATOM 2893 N N . GLU A 1 361 ? -18.945 -5.385 16.582 1.00 93.94 361 GLU A N 1
ATOM 2894 C CA . GLU A 1 361 ? -19.718 -5.535 15.337 1.00 93.94 361 GLU A CA 1
ATOM 2895 C C . GLU A 1 361 ? -19.260 -6.736 14.501 1.00 93.94 361 GLU A C 1
ATOM 2897 O O . GLU A 1 361 ? -20.100 -7.484 14.000 1.00 93.94 361 GLU A O 1
ATOM 2902 N N . LEU A 1 362 ? -17.946 -6.971 14.402 1.00 91.25 362 LEU A N 1
ATOM 2903 C CA . LEU A 1 362 ? -17.387 -8.098 13.643 1.00 91.25 362 LEU A CA 1
ATOM 2904 C C . LEU A 1 362 ? -17.840 -9.463 14.168 1.00 91.25 362 LEU A C 1
ATOM 2906 O O . LEU A 1 362 ? -17.967 -10.401 13.387 1.00 91.25 362 LEU A O 1
ATOM 2910 N N . PHE A 1 363 ? -18.073 -9.574 15.474 1.00 90.62 363 PHE A N 1
ATOM 2911 C CA . PHE A 1 363 ? -18.426 -10.829 16.139 1.00 90.62 363 PHE A CA 1
ATOM 2912 C C . PHE A 1 363 ? -19.866 -10.848 16.658 1.00 90.62 363 PHE A C 1
ATOM 2914 O O . PHE A 1 363 ? -20.305 -11.853 17.220 1.00 90.62 363 PHE A O 1
ATOM 2921 N N . TRP A 1 364 ? -20.617 -9.7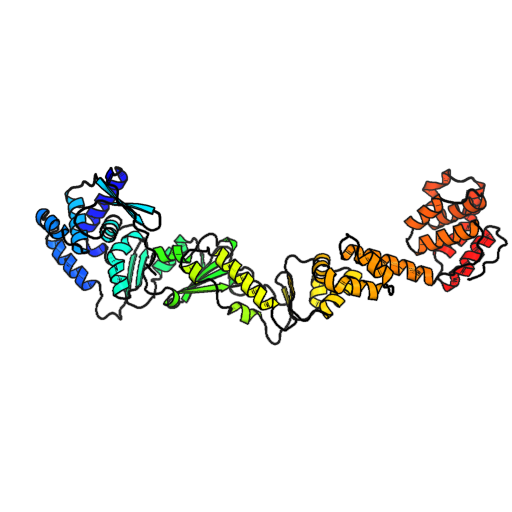57 16.490 1.00 93.44 364 TRP A N 1
ATOM 2922 C CA . TRP A 1 364 ? -21.938 -9.595 17.090 1.00 93.44 364 TRP A CA 1
ATOM 2923 C C . TRP A 1 364 ? -22.904 -10.664 16.601 1.00 93.44 364 TRP A C 1
ATOM 2925 O O . TRP A 1 364 ? -23.555 -11.323 17.406 1.00 93.44 364 TRP A O 1
ATOM 2935 N N . LYS A 1 365 ? -22.927 -10.902 15.288 1.00 91.69 365 LYS A N 1
ATOM 2936 C CA . LYS A 1 365 ? -23.809 -11.893 14.669 1.00 91.69 365 LYS A CA 1
ATOM 2937 C C . LYS A 1 365 ? -23.584 -13.306 15.219 1.00 91.69 365 LYS A C 1
ATOM 2939 O O . LYS A 1 365 ? -24.552 -14.016 15.471 1.00 91.69 365 LYS A O 1
ATOM 2944 N N . ASP A 1 366 ? -22.327 -13.683 15.440 1.00 89.75 366 ASP A N 1
ATOM 2945 C CA . ASP A 1 366 ? -21.958 -15.055 15.806 1.00 89.75 366 ASP A CA 1
ATOM 2946 C C . ASP A 1 366 ? -21.913 -15.278 17.327 1.00 89.75 366 ASP A C 1
ATOM 2948 O O . ASP A 1 366 ? -22.060 -16.403 17.812 1.00 89.75 366 ASP A O 1
ATOM 2952 N N . HIS A 1 367 ? -21.666 -14.223 18.110 1.00 90.50 367 HIS A N 1
ATOM 2953 C CA . HIS A 1 367 ? -21.372 -14.338 19.543 1.00 90.50 367 HIS A CA 1
ATOM 2954 C C . HIS A 1 367 ? -22.165 -13.380 20.441 1.00 90.50 367 HIS A C 1
ATOM 2956 O O . HIS A 1 367 ? -22.194 -13.599 21.654 1.00 90.50 367 HIS A O 1
ATOM 2962 N N . GLY A 1 368 ? -22.824 -12.362 19.884 1.00 91.50 368 GLY A N 1
ATOM 2963 C CA . GLY A 1 368 ? -23.556 -11.335 20.632 1.00 91.50 368 GLY A CA 1
ATOM 2964 C C . GLY A 1 368 ? -24.700 -11.906 21.466 1.00 91.50 368 GLY A C 1
ATOM 2965 O O . GLY A 1 368 ? -24.765 -11.651 22.667 1.00 91.50 368 GLY A O 1
ATOM 2966 N N . LEU A 1 369 ? -25.541 -12.763 20.876 1.00 93.81 369 LEU A N 1
ATOM 2967 C CA . LEU A 1 369 ? -26.643 -13.406 21.601 1.00 93.81 369 LEU A CA 1
ATOM 2968 C C . LEU A 1 369 ? -26.134 -14.268 22.765 1.00 93.81 369 LEU A C 1
ATOM 2970 O O . LEU A 1 369 ? -26.596 -14.114 23.890 1.00 93.81 369 LEU A O 1
ATOM 2974 N N . SER A 1 370 ? -25.125 -15.113 22.523 1.00 91.19 370 SER A N 1
ATOM 2975 C CA . SER A 1 370 ? -24.519 -15.962 23.562 1.00 91.19 370 SER A CA 1
ATOM 2976 C C . SER A 1 370 ? -23.921 -15.137 24.709 1.00 91.19 370 SER A C 1
ATOM 2978 O O . SER A 1 370 ? -23.973 -15.556 25.867 1.00 91.19 370 SER A O 1
ATOM 2980 N N . PHE A 1 371 ? -23.352 -13.967 24.405 1.00 91.50 371 PHE A N 1
ATOM 2981 C CA . PHE A 1 371 ? -22.875 -13.038 25.425 1.00 91.50 371 PHE A CA 1
ATOM 2982 C C . PHE A 1 371 ? -24.035 -12.470 26.255 1.00 91.50 371 PHE A C 1
ATOM 2984 O O . PHE A 1 371 ? -23.979 -12.529 27.484 1.00 91.50 371 PHE A O 1
ATOM 2991 N N . LEU A 1 372 ? -25.094 -11.977 25.604 1.00 94.06 372 LEU A N 1
ATOM 2992 C CA . LEU A 1 372 ? -26.272 -11.424 26.279 1.00 94.06 372 LEU A CA 1
ATOM 2993 C C . LEU A 1 372 ? -26.991 -12.471 27.138 1.00 94.06 372 LEU A C 1
ATOM 2995 O O . LEU A 1 372 ? -27.352 -12.169 28.270 1.00 94.06 372 LEU A O 1
ATOM 2999 N N . GLU A 1 373 ? -27.139 -13.705 26.652 1.00 93.50 373 GLU A N 1
ATOM 3000 C CA . GLU A 1 373 ? -27.714 -14.820 27.417 1.00 93.50 373 GLU A CA 1
ATOM 3001 C C . GLU A 1 373 ? -26.922 -15.076 28.704 1.00 93.50 373 GLU A C 1
ATOM 3003 O O . GLU A 1 373 ? -27.505 -15.164 29.785 1.00 93.50 373 GLU A O 1
ATOM 3008 N N . LYS A 1 374 ? -25.586 -15.127 28.611 1.00 90.69 374 LYS A N 1
ATOM 3009 C CA . LYS A 1 374 ? -24.714 -15.319 29.777 1.00 90.69 374 LYS A CA 1
ATOM 3010 C C . LYS A 1 374 ? -24.769 -14.138 30.752 1.00 90.69 374 LYS A C 1
ATOM 3012 O O . LYS A 1 374 ? -24.659 -14.346 31.955 1.00 90.69 374 LYS A O 1
ATOM 3017 N N . MET A 1 375 ? -24.893 -12.914 30.243 1.00 89.94 375 MET A N 1
ATOM 3018 C CA . MET A 1 375 ? -24.928 -11.699 31.060 1.00 89.94 375 MET A CA 1
ATOM 3019 C C . MET A 1 375 ? -26.267 -11.521 31.786 1.00 89.94 375 MET A C 1
ATOM 3021 O O . MET A 1 375 ? -26.287 -11.157 32.959 1.00 89.94 375 MET A O 1
ATOM 3025 N N . LEU A 1 376 ? -27.379 -11.757 31.089 1.00 91.56 376 LEU A N 1
ATOM 3026 C CA . LEU A 1 376 ? -28.726 -11.518 31.606 1.00 91.56 376 LEU A CA 1
ATOM 3027 C C . LEU A 1 376 ? -29.266 -12.707 32.408 1.00 91.56 376 LEU A C 1
ATOM 3029 O O . LEU A 1 376 ? -30.048 -12.503 33.334 1.00 91.56 376 LEU A O 1
ATOM 3033 N N . GLY A 1 377 ? -28.866 -13.936 32.063 1.00 89.00 377 GLY A N 1
ATOM 3034 C CA . GLY A 1 377 ? -29.450 -15.161 32.618 1.00 89.00 377 GLY A CA 1
ATOM 3035 C C . GLY A 1 377 ? -30.872 -15.452 32.117 1.00 89.00 377 GLY A C 1
ATOM 3036 O O . GLY A 1 377 ? -31.493 -16.406 32.573 1.00 89.00 377 GLY A O 1
ATOM 3037 N N . ASP A 1 378 ? -31.384 -14.656 31.173 1.00 90.19 378 ASP A N 1
ATOM 3038 C CA . ASP A 1 378 ? -32.715 -14.790 30.578 1.00 90.19 378 ASP A CA 1
ATOM 3039 C C . ASP A 1 378 ? -32.607 -14.803 29.050 1.00 90.19 378 ASP A C 1
ATOM 3041 O O . ASP A 1 378 ? -32.251 -13.809 28.407 1.00 90.19 378 ASP A O 1
ATOM 3045 N N . LYS A 1 379 ? -32.954 -15.950 28.462 1.00 91.94 379 LYS A N 1
ATOM 3046 C CA . LYS A 1 379 ? -32.893 -16.183 27.019 1.00 91.94 379 LYS A CA 1
ATOM 3047 C C . LYS A 1 379 ? -33.884 -15.330 26.225 1.00 91.94 379 LYS A C 1
ATOM 3049 O O . LYS A 1 379 ? -33.557 -14.882 25.125 1.00 91.94 379 LYS A O 1
ATOM 3054 N N . LYS A 1 380 ? -35.098 -15.102 26.733 1.00 92.62 380 LYS A N 1
ATOM 3055 C CA . LYS A 1 380 ? -36.109 -14.299 26.024 1.00 92.62 380 LYS A CA 1
ATOM 3056 C C . LYS A 1 380 ? -35.689 -12.835 26.007 1.00 92.62 380 LYS A C 1
ATOM 3058 O O . LYS A 1 380 ? -35.725 -12.193 24.958 1.00 92.62 380 LYS A O 1
ATOM 3063 N N . LEU A 1 381 ? -35.229 -12.335 27.150 1.00 92.31 381 LEU A N 1
ATOM 3064 C CA . LEU A 1 381 ? -34.746 -10.967 27.272 1.00 92.31 381 LEU A CA 1
ATOM 3065 C C . LEU A 1 381 ? -33.480 -10.728 26.436 1.00 92.31 381 LEU A C 1
ATOM 3067 O O . LEU A 1 381 ? -33.399 -9.725 25.730 1.00 92.31 381 LEU A O 1
ATOM 3071 N N . ALA A 1 382 ? -32.532 -11.670 26.438 1.00 94.25 382 ALA A N 1
ATOM 3072 C CA . ALA A 1 382 ? -31.344 -11.605 25.586 1.00 94.25 382 ALA A CA 1
ATOM 3073 C C . ALA A 1 382 ? -31.700 -11.509 24.098 1.00 94.25 382 ALA A C 1
ATOM 3075 O O . ALA A 1 382 ? -31.137 -10.673 23.394 1.00 94.25 382 ALA A O 1
ATOM 3076 N N . ASN A 1 383 ? -32.682 -12.288 23.631 1.00 95.25 383 ASN A N 1
ATOM 3077 C CA . ASN A 1 383 ? -33.175 -12.187 22.255 1.00 95.25 383 ASN A CA 1
ATOM 3078 C C . ASN A 1 383 ? -33.809 -10.823 21.956 1.00 95.25 383 ASN A C 1
ATOM 3080 O O . ASN A 1 383 ? -33.634 -10.297 20.858 1.00 95.25 383 ASN A O 1
ATOM 3084 N N . LYS A 1 384 ? -34.523 -10.222 22.914 1.00 95.56 384 LYS A N 1
ATOM 3085 C CA . LYS A 1 384 ? -35.095 -8.878 22.743 1.00 95.56 384 LYS A CA 1
ATOM 3086 C C . LYS A 1 384 ? -33.999 -7.834 22.516 1.00 95.56 384 LYS A C 1
ATOM 3088 O O . LYS A 1 384 ? -34.093 -7.069 21.562 1.00 95.56 384 LYS A O 1
ATOM 3093 N N . PHE A 1 385 ? -32.957 -7.836 23.351 1.00 94.31 385 PHE A N 1
ATOM 3094 C CA . PHE A 1 385 ? -31.820 -6.920 23.212 1.00 94.31 385 PHE A CA 1
ATOM 3095 C C . PHE A 1 385 ? -31.010 -7.183 21.940 1.00 94.31 385 PHE A C 1
ATOM 3097 O O . PHE A 1 385 ? -30.658 -6.247 21.232 1.00 94.31 385 PHE A O 1
ATOM 3104 N N . PHE A 1 386 ? -30.749 -8.449 21.611 1.00 95.00 386 PHE A N 1
ATOM 3105 C CA . PHE A 1 386 ? -29.961 -8.821 20.435 1.00 95.00 386 PHE A CA 1
ATOM 3106 C C . PHE A 1 386 ? -30.558 -8.310 19.115 1.00 95.00 386 PHE A C 1
ATOM 3108 O O . PHE A 1 386 ? -29.814 -7.942 18.210 1.00 95.00 386 PHE A O 1
ATOM 3115 N N . ASN A 1 387 ? -31.890 -8.268 19.023 1.00 95.00 387 ASN A N 1
ATOM 3116 C CA . ASN A 1 387 ? -32.620 -7.832 17.830 1.00 95.00 387 ASN A CA 1
ATOM 3117 C C . ASN A 1 387 ? -32.831 -6.306 17.744 1.00 95.00 387 ASN A C 1
ATOM 3119 O O . ASN A 1 387 ? -33.522 -5.835 16.837 1.00 95.00 387 ASN A O 1
ATOM 3123 N N . MET A 1 388 ? -32.273 -5.522 18.673 1.00 94.81 388 MET A N 1
ATOM 3124 C CA . MET A 1 388 ? -32.290 -4.060 18.577 1.00 94.81 388 MET A CA 1
ATOM 3125 C C . MET A 1 388 ? -31.424 -3.583 17.403 1.00 94.81 388 MET A C 1
ATOM 3127 O O . MET A 1 388 ? -30.505 -4.271 16.961 1.00 94.81 388 MET A O 1
ATOM 3131 N N . ARG A 1 389 ? -31.740 -2.398 16.870 1.00 93.00 389 ARG A N 1
ATOM 3132 C CA . ARG A 1 389 ? -31.024 -1.812 15.719 1.00 93.00 389 ARG A CA 1
ATOM 3133 C C . ARG A 1 389 ? -29.830 -0.947 16.126 1.00 93.00 389 ARG A C 1
ATOM 3135 O O . ARG A 1 389 ? -29.113 -0.462 15.253 1.00 93.00 389 ARG A O 1
ATOM 3142 N N . ASP A 1 390 ? -29.653 -0.732 17.423 1.00 94.81 390 ASP A N 1
ATOM 3143 C CA . ASP A 1 390 ? -28.567 0.055 17.992 1.00 94.81 390 ASP A CA 1
ATOM 3144 C C . ASP A 1 390 ? -27.212 -0.643 17.832 1.00 94.81 390 ASP A C 1
ATOM 3146 O O . ASP A 1 390 ? -27.115 -1.811 17.441 1.00 94.81 390 ASP A O 1
ATOM 3150 N N . LYS A 1 391 ? -26.130 0.080 18.126 1.00 94.81 391 LYS A N 1
ATOM 3151 C CA . LYS A 1 391 ? -24.787 -0.492 18.024 1.00 94.81 391 LYS A CA 1
ATOM 3152 C C . LYS A 1 391 ? -24.563 -1.527 19.130 1.00 94.81 391 LYS A C 1
ATOM 3154 O O . LYS A 1 391 ? -25.096 -1.361 20.229 1.00 94.81 391 LYS A O 1
ATOM 3159 N N . PRO A 1 392 ? -23.716 -2.548 18.906 1.00 95.31 392 PRO A N 1
ATOM 3160 C CA . PRO A 1 392 ? -23.405 -3.555 19.919 1.00 95.31 392 PRO A CA 1
ATOM 3161 C C . PRO A 1 392 ? -23.013 -2.980 21.282 1.00 95.31 392 PRO A C 1
ATOM 3163 O O . PRO A 1 392 ? -23.508 -3.459 22.300 1.00 95.31 392 PRO A O 1
ATOM 3166 N N . SER A 1 393 ? -22.173 -1.940 21.318 1.00 94.31 393 SER A N 1
ATOM 3167 C CA . SER A 1 393 ? -21.797 -1.280 22.575 1.00 94.31 393 SER A CA 1
ATOM 3168 C C . SER A 1 393 ? -23.006 -0.701 23.319 1.00 94.31 393 SER A C 1
ATOM 3170 O O . SER A 1 393 ? -23.120 -0.889 24.530 1.00 94.31 393 SER A O 1
ATOM 3172 N N . ASP A 1 394 ? -23.933 -0.062 22.600 1.00 93.38 394 ASP A N 1
ATOM 3173 C CA . ASP A 1 394 ? -25.137 0.546 23.177 1.00 93.38 394 ASP A CA 1
ATOM 3174 C C . ASP A 1 394 ? -26.097 -0.536 23.691 1.00 93.38 394 ASP A C 1
ATOM 3176 O O . ASP A 1 394 ? -26.602 -0.447 24.809 1.00 93.38 394 ASP A O 1
ATOM 3180 N N . ILE A 1 395 ? -26.291 -1.613 22.920 1.00 95.88 395 ILE A N 1
ATOM 3181 C CA . ILE A 1 395 ? -27.115 -2.761 23.327 1.00 95.88 395 ILE A CA 1
ATOM 3182 C C . ILE A 1 395 ? -26.563 -3.400 24.600 1.00 95.88 395 ILE A C 1
ATOM 3184 O O . ILE A 1 395 ? -27.317 -3.685 25.532 1.00 95.88 395 ILE A O 1
ATOM 3188 N N . ILE A 1 396 ? -25.248 -3.625 24.652 1.00 94.25 396 ILE A N 1
ATOM 3189 C CA . ILE A 1 396 ? -24.582 -4.208 25.816 1.00 94.25 396 ILE A CA 1
ATOM 3190 C C . ILE A 1 396 ? -24.754 -3.307 27.045 1.00 94.25 396 ILE A C 1
ATOM 3192 O O . ILE A 1 396 ? -25.064 -3.821 28.121 1.00 94.25 396 ILE A O 1
ATOM 3196 N N . ALA A 1 397 ? -24.605 -1.988 26.894 1.00 91.50 397 ALA A N 1
ATOM 3197 C CA . ALA A 1 397 ? -24.814 -1.034 27.979 1.00 91.50 397 ALA A CA 1
ATOM 3198 C C . ALA A 1 397 ? -26.266 -1.059 28.488 1.00 91.50 397 ALA A C 1
ATOM 3200 O O . ALA A 1 397 ? -26.491 -1.250 29.682 1.00 91.50 397 ALA A O 1
ATOM 3201 N N . MET A 1 398 ? -27.251 -0.982 27.586 1.00 91.75 398 MET A N 1
ATOM 3202 C CA . MET A 1 398 ? -28.673 -1.037 27.946 1.00 91.75 398 MET A CA 1
ATOM 3203 C C . MET A 1 398 ? -29.044 -2.346 28.654 1.00 91.75 398 MET A C 1
ATOM 3205 O O . MET A 1 398 ? -29.747 -2.341 29.667 1.00 91.75 398 MET A O 1
ATOM 3209 N N . ALA A 1 399 ? -28.556 -3.478 28.146 1.00 93.06 399 ALA A N 1
ATOM 3210 C CA . ALA A 1 399 ? -28.794 -4.783 28.749 1.00 93.06 399 ALA A CA 1
ATOM 3211 C C . ALA A 1 399 ? -28.129 -4.901 30.132 1.00 93.06 399 ALA A C 1
ATOM 3213 O O . ALA A 1 399 ? -28.715 -5.462 31.061 1.00 93.06 399 ALA A O 1
ATOM 3214 N N . TYR A 1 400 ? -26.929 -4.343 30.302 1.00 90.50 400 TYR A N 1
ATOM 3215 C CA . TYR A 1 400 ? -26.245 -4.314 31.591 1.00 90.50 400 TYR A CA 1
ATOM 3216 C C . TYR A 1 400 ? -26.979 -3.444 32.619 1.00 90.50 400 TYR A C 1
ATOM 3218 O O . TYR A 1 400 ? -27.189 -3.882 33.751 1.00 90.50 400 TYR A O 1
ATOM 3226 N N . ASP A 1 401 ? -27.435 -2.252 32.231 1.00 87.00 401 ASP A N 1
ATOM 3227 C CA . ASP A 1 401 ? -28.206 -1.361 33.106 1.00 87.00 401 ASP A CA 1
ATOM 3228 C C . ASP A 1 401 ? -29.546 -1.979 33.512 1.00 87.00 401 ASP A C 1
ATOM 3230 O O . ASP A 1 401 ? -29.967 -1.877 34.672 1.00 87.00 401 ASP A O 1
ATOM 3234 N N . HIS A 1 402 ? -30.190 -2.696 32.588 1.00 89.06 402 HIS A N 1
ATOM 3235 C CA . HIS A 1 402 ? -31.378 -3.484 32.890 1.00 89.06 402 HIS A CA 1
ATOM 3236 C C . HIS A 1 402 ? -31.079 -4.572 33.929 1.00 89.06 402 HIS A C 1
ATOM 3238 O O . HIS A 1 402 ? -31.792 -4.681 34.928 1.00 89.06 402 HIS A O 1
ATOM 3244 N N . LYS A 1 403 ? -30.002 -5.349 33.744 1.00 88.50 403 LYS A N 1
ATOM 3245 C CA . LYS A 1 403 ? -29.600 -6.397 34.695 1.00 88.50 403 LYS A CA 1
ATOM 3246 C C . LYS A 1 403 ? -29.282 -5.828 36.073 1.00 88.50 403 LYS A C 1
ATOM 3248 O O . LYS A 1 403 ? -29.781 -6.334 37.071 1.00 88.50 403 LYS A O 1
ATOM 3253 N N . LYS A 1 404 ? -28.528 -4.729 36.129 1.00 85.12 404 LYS A N 1
ATOM 3254 C CA . LYS A 1 404 ? -28.200 -4.024 37.374 1.00 85.12 404 LYS A CA 1
ATOM 3255 C C . LYS A 1 404 ? -29.457 -3.543 38.097 1.00 85.12 404 LYS A C 1
ATOM 3257 O O . LYS A 1 404 ? -29.545 -3.663 39.317 1.00 85.12 404 LYS A O 1
ATOM 3262 N N . THR A 1 405 ? -30.429 -3.023 37.351 1.00 85.69 405 THR A N 1
ATOM 3263 C CA . THR A 1 405 ? -31.722 -2.603 37.901 1.00 85.69 405 THR A CA 1
ATOM 3264 C C . THR A 1 405 ? -32.479 -3.794 38.488 1.00 85.69 405 THR A C 1
ATOM 3266 O O . THR A 1 405 ? -32.941 -3.715 39.625 1.00 85.69 405 THR A O 1
ATOM 3269 N N . GLN A 1 406 ? -32.560 -4.912 37.761 1.00 85.00 406 GLN A N 1
ATOM 3270 C CA . GLN A 1 406 ? -33.221 -6.126 38.246 1.00 85.00 406 GLN A CA 1
ATOM 3271 C C . GLN A 1 406 ? -32.540 -6.715 39.485 1.00 85.00 406 GLN A C 1
ATOM 3273 O O . GLN A 1 406 ? -33.228 -7.020 40.451 1.00 85.00 406 GLN A O 1
ATOM 3278 N N . ASP A 1 407 ? -31.209 -6.813 39.494 1.00 85.75 407 ASP A N 1
ATOM 3279 C CA . ASP A 1 407 ? -30.445 -7.366 40.622 1.00 85.75 407 ASP A CA 1
ATOM 3280 C C . ASP A 1 407 ? -30.523 -6.482 41.878 1.00 85.75 407 ASP A C 1
ATOM 3282 O O . ASP A 1 407 ? -30.373 -6.962 43.002 1.00 85.75 407 ASP A O 1
ATOM 3286 N N . MET A 1 408 ? -30.726 -5.173 41.707 1.00 84.75 408 MET A N 1
ATOM 3287 C CA . MET A 1 408 ? -30.997 -4.253 42.813 1.00 84.75 408 MET A CA 1
ATOM 3288 C C . MET A 1 408 ? -32.412 -4.448 43.353 1.00 84.75 408 MET A C 1
ATOM 3290 O O . MET A 1 408 ? -32.583 -4.591 44.561 1.00 84.75 408 MET A O 1
ATOM 3294 N N . LEU A 1 409 ? -33.415 -4.492 42.472 1.00 86.00 409 LEU A N 1
ATOM 3295 C CA . LEU A 1 409 ? -34.810 -4.689 42.867 1.00 86.00 409 LEU A CA 1
ATOM 3296 C C . LEU A 1 409 ? -35.037 -6.052 43.525 1.00 86.00 409 LEU A C 1
ATOM 3298 O O . LEU A 1 409 ? -35.766 -6.113 44.506 1.00 86.00 409 LEU A O 1
ATOM 3302 N N . SER A 1 410 ? -34.377 -7.116 43.057 1.00 86.00 410 SER A N 1
ATOM 3303 C CA . SER A 1 410 ? -34.520 -8.465 43.621 1.00 86.00 410 SER A CA 1
ATOM 3304 C C . SER A 1 410 ? -33.995 -8.593 45.052 1.00 86.00 410 SER A C 1
ATOM 3306 O O . SER A 1 410 ? -34.325 -9.553 45.738 1.00 86.00 410 SER A O 1
ATOM 3308 N N . LYS A 1 411 ? -33.140 -7.663 45.497 1.00 88.00 411 LYS A N 1
ATOM 3309 C CA . LYS A 1 411 ? -32.649 -7.607 46.881 1.00 88.00 411 LYS A CA 1
ATOM 3310 C C . LYS A 1 411 ? -33.589 -6.823 47.790 1.00 88.00 411 LYS A C 1
ATOM 3312 O O . LYS A 1 411 ? -33.511 -6.972 49.004 1.00 88.00 411 LYS A O 1
ATOM 3317 N N . LEU A 1 412 ? -34.435 -5.963 47.225 1.00 89.00 412 LEU A N 1
ATOM 3318 C CA . LEU A 1 412 ? -35.365 -5.151 47.996 1.00 89.00 412 LEU A CA 1
ATOM 3319 C C . LEU A 1 412 ? -36.645 -5.946 48.299 1.00 89.00 412 LEU A C 1
ATOM 3321 O O . LEU A 1 412 ? -37.071 -6.756 47.476 1.00 89.00 412 LEU A O 1
ATOM 3325 N N . PRO A 1 413 ? -37.290 -5.707 49.452 1.00 87.69 413 PRO A N 1
ATOM 3326 C CA . PRO A 1 413 ? -38.550 -6.356 49.783 1.00 87.69 413 PRO A CA 1
ATOM 3327 C C . PRO A 1 413 ? -39.660 -6.049 48.765 1.00 87.69 413 PRO A C 1
ATOM 3329 O O . PRO A 1 413 ? -39.772 -4.933 48.238 1.00 87.69 413 PRO A O 1
ATOM 3332 N N . VAL A 1 414 ? -40.515 -7.044 48.539 1.00 87.50 414 VAL A N 1
ATOM 3333 C CA . VAL A 1 414 ? -41.800 -6.916 47.839 1.00 87.50 414 VAL A CA 1
ATOM 3334 C C . VAL A 1 414 ? -42.903 -6.977 48.894 1.00 87.50 414 VAL A C 1
ATOM 3336 O O . VAL A 1 414 ? -42.741 -7.676 49.890 1.00 87.50 414 VAL A O 1
ATOM 3339 N N . TYR A 1 415 ? -43.995 -6.239 48.710 1.00 90.06 415 TYR A N 1
ATOM 3340 C CA . TYR A 1 415 ? -45.065 -6.090 49.700 1.00 90.06 415 TYR A CA 1
ATOM 3341 C C . TYR A 1 415 ? -46.417 -6.467 49.090 1.00 90.06 415 TYR A C 1
ATOM 3343 O O . TYR A 1 415 ? -46.653 -6.160 47.923 1.00 90.06 415 TYR A O 1
ATOM 3351 N N . LYS A 1 416 ? -47.286 -7.140 49.862 1.00 80.62 416 LYS A N 1
ATOM 3352 C CA . LYS A 1 416 ? -48.557 -7.689 49.345 1.00 80.62 416 LYS A CA 1
ATOM 3353 C C . LYS A 1 416 ? -49.652 -6.635 49.197 1.00 80.62 416 LYS A C 1
ATOM 3355 O O . LYS A 1 416 ? -50.356 -6.656 48.197 1.00 80.62 416 LYS A O 1
ATOM 3360 N N . ASN A 1 417 ? -49.760 -5.715 50.157 1.00 81.50 417 ASN A N 1
ATOM 3361 C CA . ASN A 1 417 ? -50.840 -4.729 50.242 1.00 81.50 417 ASN A CA 1
ATOM 3362 C C . ASN A 1 417 ? -50.293 -3.388 50.750 1.00 81.50 417 ASN A C 1
ATOM 3364 O O . ASN A 1 417 ? -50.309 -3.131 51.948 1.00 81.50 417 ASN A O 1
ATOM 3368 N N . LEU A 1 418 ? -49.767 -2.554 49.852 1.00 88.12 418 LEU A N 1
ATOM 3369 C CA . LEU A 1 418 ? -49.365 -1.188 50.199 1.00 88.12 418 LEU A CA 1
ATOM 3370 C C . LEU A 1 418 ? -50.544 -0.236 49.999 1.00 88.12 418 LEU A C 1
ATOM 3372 O O . LEU A 1 418 ? -51.172 -0.272 48.938 1.00 88.12 418 LEU A O 1
ATOM 3376 N N . SER A 1 419 ? -50.800 0.656 50.962 1.00 89.94 419 SER A N 1
ATOM 3377 C CA . SER A 1 419 ? -51.639 1.831 50.709 1.00 89.94 419 SER A CA 1
ATOM 3378 C C . SER A 1 419 ? -51.071 2.681 49.565 1.00 89.94 419 SER A C 1
ATOM 3380 O O . SER A 1 419 ? -49.888 2.593 49.226 1.00 89.94 419 SER A O 1
ATOM 3382 N N . GLU A 1 420 ? -51.893 3.554 48.979 1.00 91.06 420 GLU A N 1
ATOM 3383 C CA . GLU A 1 420 ? -51.464 4.451 47.897 1.00 91.06 420 GLU A CA 1
ATOM 3384 C C . GLU A 1 420 ? -50.234 5.292 4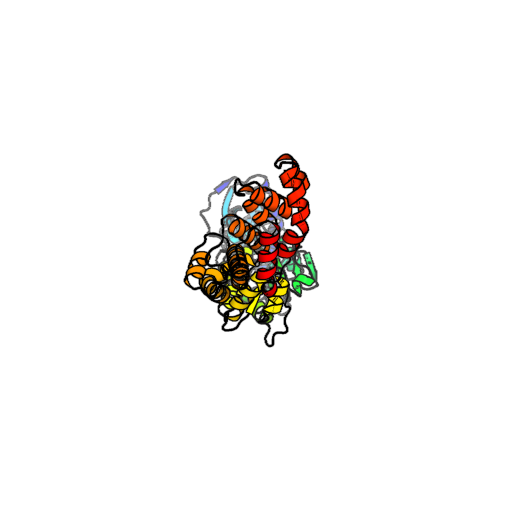8.290 1.00 91.06 420 GLU A C 1
ATOM 3386 O O . GLU A 1 420 ? -49.285 5.426 47.512 1.00 91.06 420 GLU A O 1
ATOM 3391 N N . ILE A 1 421 ? -50.202 5.787 49.532 1.00 91.19 421 ILE A N 1
ATOM 3392 C CA . ILE A 1 421 ? -49.088 6.584 50.048 1.00 91.19 421 ILE A CA 1
ATOM 3393 C C . ILE A 1 421 ? -47.855 5.702 50.272 1.00 91.19 421 ILE A C 1
ATOM 3395 O O . ILE A 1 421 ? -46.769 6.067 49.823 1.00 91.19 421 ILE A O 1
ATOM 3399 N N . ALA A 1 422 ? -47.981 4.530 50.903 1.00 92.12 422 ALA A N 1
ATOM 3400 C CA . ALA A 1 422 ? -46.831 3.644 51.103 1.00 92.12 422 ALA A CA 1
ATOM 3401 C C . ALA A 1 422 ? -46.256 3.121 49.780 1.00 92.12 422 ALA A C 1
ATOM 3403 O O . ALA A 1 422 ? -45.035 3.036 49.631 1.00 92.12 422 ALA A O 1
ATOM 3404 N N . HIS A 1 423 ? -47.111 2.850 48.792 1.00 93.62 423 HIS A N 1
ATOM 3405 C CA . HIS A 1 423 ? -46.690 2.499 47.441 1.00 93.62 423 HIS A CA 1
ATOM 3406 C C . HIS A 1 423 ? -45.929 3.651 46.776 1.00 93.62 423 HIS A C 1
ATOM 3408 O O . HIS A 1 423 ? -44.872 3.431 46.184 1.00 93.62 423 HIS A O 1
ATOM 3414 N N . PHE A 1 424 ? -46.414 4.889 46.908 1.00 95.12 424 PHE A N 1
ATOM 3415 C CA . PHE A 1 424 ? -45.704 6.069 46.418 1.00 95.12 424 PHE A CA 1
ATOM 3416 C C . PHE A 1 424 ? -44.310 6.204 47.055 1.00 95.12 424 PHE A C 1
ATOM 3418 O O . PHE A 1 424 ? -43.323 6.368 46.336 1.00 95.12 424 PHE A O 1
ATOM 3425 N N . VAL A 1 425 ? -44.199 6.060 48.380 1.00 95.19 425 VAL A N 1
ATOM 3426 C CA . VAL A 1 425 ? -42.916 6.130 49.103 1.00 95.19 425 VAL A CA 1
ATOM 3427 C C . VAL A 1 425 ? -41.946 5.034 48.657 1.00 95.19 425 VAL A C 1
ATOM 3429 O O . VAL A 1 425 ? -40.787 5.327 48.345 1.00 95.19 425 VAL A O 1
ATOM 3432 N N . ASP A 1 426 ? -42.410 3.783 48.597 1.00 94.50 426 ASP A N 1
ATOM 3433 C CA . ASP A 1 426 ? -41.608 2.644 48.142 1.00 94.50 426 ASP A CA 1
ATOM 3434 C C . ASP A 1 426 ? -41.133 2.844 46.695 1.00 94.50 426 ASP A C 1
ATOM 3436 O O . ASP A 1 426 ? -39.963 2.615 46.378 1.00 94.50 426 ASP A O 1
ATOM 3440 N N . ASN A 1 427 ? -42.005 3.356 45.822 1.00 93.94 427 ASN A N 1
ATOM 3441 C CA . ASN A 1 427 ? -41.685 3.608 44.421 1.00 93.94 427 ASN A CA 1
ATOM 3442 C C . ASN A 1 427 ? -40.648 4.730 44.244 1.00 93.94 427 ASN A C 1
ATOM 3444 O O . ASN A 1 427 ? -39.697 4.566 43.476 1.00 93.94 427 ASN A O 1
ATOM 3448 N N . VAL A 1 428 ? -40.766 5.846 44.976 1.00 95.50 428 VAL A N 1
ATOM 3449 C CA . VAL A 1 428 ? -39.755 6.921 44.956 1.00 95.50 428 VAL A CA 1
ATOM 3450 C C . VAL A 1 428 ? -38.394 6.375 45.391 1.00 95.50 428 VAL A C 1
ATOM 3452 O O . VAL A 1 428 ? -37.385 6.605 44.716 1.00 95.50 428 VAL A O 1
ATOM 3455 N N . ALA A 1 429 ? -38.356 5.602 46.480 1.00 94.50 429 ALA A N 1
ATOM 3456 C CA . ALA A 1 429 ? -37.117 5.054 47.016 1.00 94.50 429 ALA A CA 1
ATOM 3457 C C . ALA A 1 429 ? -36.481 4.014 46.076 1.00 94.50 429 ALA A C 1
ATOM 3459 O O . ALA A 1 429 ? -35.282 4.089 45.790 1.00 94.50 429 ALA A O 1
ATOM 3460 N N . LYS A 1 430 ? -37.270 3.079 45.531 1.00 93.44 430 LYS A N 1
ATOM 3461 C CA . LYS A 1 430 ? -36.816 2.099 44.527 1.00 93.44 430 LYS A CA 1
ATOM 3462 C C . LYS A 1 430 ? -36.348 2.772 43.237 1.00 93.44 430 LYS A C 1
ATOM 3464 O O . LYS A 1 430 ? -35.313 2.387 42.687 1.00 93.44 430 LYS A O 1
ATOM 3469 N N . SER A 1 431 ? -37.044 3.807 42.775 1.00 91.25 431 SER A N 1
ATOM 3470 C CA . SER A 1 431 ? -36.661 4.581 41.587 1.00 91.25 431 SER A CA 1
ATOM 3471 C C . SER A 1 431 ? -35.348 5.333 41.789 1.00 91.25 431 SER A C 1
ATOM 3473 O O . SER A 1 431 ? -34.490 5.315 40.903 1.00 91.25 431 SER A O 1
ATOM 3475 N N . TYR A 1 432 ? -35.133 5.906 42.977 1.00 92.56 432 TYR A N 1
ATOM 3476 C CA . TYR A 1 432 ? -33.852 6.508 43.337 1.00 92.56 432 TYR A CA 1
ATOM 3477 C C . TYR A 1 432 ? -32.721 5.480 43.365 1.00 92.56 432 TYR A C 1
ATOM 3479 O O . TYR A 1 432 ? -31.668 5.693 42.766 1.00 92.56 432 TYR A O 1
ATOM 3487 N N . LYS A 1 433 ? -32.935 4.331 44.015 1.00 90.00 433 LYS A N 1
ATOM 3488 C CA . LYS A 1 433 ? -31.906 3.288 44.098 1.00 90.00 433 LYS A CA 1
ATOM 3489 C C . LYS A 1 433 ? -31.556 2.736 42.713 1.00 90.00 433 LYS A C 1
ATOM 3491 O O . LYS A 1 433 ? -30.387 2.501 42.434 1.00 90.00 433 LYS A O 1
ATOM 3496 N N . THR A 1 434 ? -32.530 2.564 41.821 1.00 87.19 434 THR A N 1
ATOM 3497 C CA . THR A 1 434 ? -32.308 1.940 40.503 1.00 87.19 434 THR A CA 1
ATOM 3498 C C . THR A 1 434 ? -31.862 2.893 39.395 1.00 87.19 434 THR A C 1
ATOM 3500 O O . THR A 1 434 ? -31.204 2.448 38.458 1.00 87.19 434 THR A O 1
ATOM 3503 N N . GLY A 1 435 ? -32.202 4.183 39.451 1.00 83.00 435 GLY A N 1
ATOM 3504 C CA . GLY A 1 435 ? -31.830 5.143 38.402 1.00 83.00 435 GLY A CA 1
ATOM 3505 C C . GLY A 1 435 ? -31.498 6.542 38.893 1.00 83.00 435 GLY A C 1
ATOM 3506 O O . GLY A 1 435 ? -31.535 7.485 38.107 1.00 83.00 435 GLY A O 1
ATOM 3507 N N . GLY A 1 436 ? -31.159 6.674 40.172 1.00 89.19 436 GLY A N 1
ATOM 3508 C CA . GLY A 1 436 ? -30.638 7.898 40.754 1.00 89.19 436 GLY A CA 1
ATOM 3509 C C . GLY A 1 436 ? -31.655 9.032 40.829 1.00 89.19 436 GLY A C 1
ATOM 3510 O O . GLY A 1 436 ? -32.873 8.839 40.837 1.00 89.19 436 GLY A O 1
ATOM 3511 N N . LEU A 1 437 ? -31.114 10.247 40.902 1.00 91.56 437 LEU A N 1
ATOM 3512 C CA . LEU A 1 437 ? -31.868 11.473 41.140 1.00 91.56 437 LEU A CA 1
ATOM 3513 C C . LEU A 1 437 ? -32.968 11.710 40.095 1.00 91.56 437 LEU A C 1
ATOM 3515 O O . LEU A 1 437 ? -34.090 12.034 40.467 1.00 91.56 437 LEU A O 1
ATOM 3519 N N . GLU A 1 438 ? -32.678 11.534 38.804 1.00 89.75 438 GLU A N 1
ATOM 3520 C CA . GLU A 1 438 ? -33.639 11.851 37.738 1.00 89.75 438 GLU A CA 1
ATOM 3521 C C . GLU A 1 438 ? -34.880 10.954 37.765 1.00 89.75 438 GLU A C 1
ATOM 3523 O O . GLU A 1 438 ? -35.999 11.463 37.677 1.00 89.75 438 GLU A O 1
ATOM 3528 N N . LYS A 1 439 ? -34.712 9.633 37.946 1.00 88.25 439 LYS A N 1
ATOM 3529 C CA . LYS A 1 439 ? -35.861 8.719 38.051 1.00 88.25 439 LYS A CA 1
ATOM 3530 C C . LYS A 1 439 ? -36.717 9.039 39.273 1.00 88.25 439 LYS A C 1
ATOM 3532 O O . LYS A 1 439 ? -37.937 9.079 39.155 1.00 88.25 439 LYS A O 1
ATOM 3537 N N . ALA A 1 440 ? -36.090 9.320 40.415 1.00 93.19 440 ALA A N 1
ATOM 3538 C CA . ALA A 1 440 ? -36.807 9.702 41.629 1.00 93.19 440 ALA A CA 1
ATOM 3539 C C . ALA A 1 440 ? -37.606 11.001 41.444 1.00 93.19 440 ALA A C 1
ATOM 3541 O O . ALA A 1 440 ? -38.779 11.060 41.800 1.00 93.19 440 ALA A O 1
ATOM 3542 N N . LEU A 1 441 ? -37.000 12.025 40.830 1.00 92.81 441 LEU A N 1
ATOM 3543 C CA . LEU A 1 441 ? -37.671 13.296 40.547 1.00 92.81 441 LEU A CA 1
ATOM 3544 C C . LEU A 1 441 ? -38.855 13.144 39.591 1.00 92.81 441 LEU A C 1
ATOM 3546 O O . LEU A 1 441 ? -39.812 13.901 39.714 1.00 92.81 441 LEU A O 1
ATOM 3550 N N . ASN A 1 442 ? -38.807 12.197 38.652 1.00 92.44 442 ASN A N 1
ATOM 3551 C CA . ASN A 1 442 ? -39.952 11.917 37.790 1.00 92.44 442 ASN A CA 1
ATOM 3552 C C . ASN A 1 442 ? -41.112 11.300 38.574 1.00 92.44 442 ASN A C 1
ATOM 3554 O O . ASN A 1 442 ? -42.220 11.803 38.452 1.00 92.44 442 ASN A O 1
ATOM 3558 N N . VAL A 1 443 ? -40.860 10.315 39.443 1.00 93.25 443 VAL A N 1
ATOM 3559 C CA . VAL A 1 443 ? -41.919 9.745 40.301 1.00 93.25 443 VAL A CA 1
ATOM 3560 C C . VAL A 1 443 ? -42.518 10.803 41.232 1.00 93.25 443 VAL A C 1
ATOM 3562 O O . VAL A 1 443 ? -43.726 10.845 41.423 1.00 93.25 443 VAL A O 1
ATOM 3565 N N . LEU A 1 444 ? -41.696 11.712 41.767 1.00 94.38 444 LEU A N 1
ATOM 3566 C CA . LEU A 1 444 ? -42.155 12.793 42.649 1.00 94.38 444 LEU A CA 1
ATOM 3567 C C . LEU A 1 444 ? -43.093 13.809 41.969 1.00 94.38 444 LEU A C 1
ATOM 3569 O O . LEU A 1 444 ? -43.820 14.515 42.672 1.00 94.38 444 LEU A O 1
ATOM 3573 N N . LYS A 1 445 ? -43.081 13.919 40.632 1.00 89.88 445 LYS A N 1
ATOM 3574 C CA . LYS A 1 445 ? -44.015 14.794 39.898 1.00 89.88 445 LYS A CA 1
ATOM 3575 C C . LYS A 1 445 ? -45.446 14.271 39.989 1.00 89.88 445 LYS A C 1
ATOM 3577 O O . LYS A 1 445 ? -46.354 15.070 40.202 1.00 89.88 445 LYS A O 1
ATOM 3582 N N . ASP A 1 446 ? -45.601 12.952 39.930 1.00 89.12 446 ASP A N 1
ATOM 3583 C CA . ASP A 1 446 ? -46.882 12.242 39.916 1.00 89.12 446 ASP A CA 1
ATOM 3584 C C . ASP A 1 446 ? -47.322 11.838 41.336 1.00 89.12 446 ASP A C 1
ATOM 3586 O O . ASP A 1 446 ? -47.880 10.765 41.561 1.00 89.12 446 ASP A O 1
ATOM 3590 N N . LYS A 1 447 ? -47.020 12.687 42.328 1.00 91.69 447 LYS A N 1
ATOM 3591 C CA . LYS A 1 447 ? -47.421 12.469 43.725 1.00 91.69 447 LYS A CA 1
ATOM 3592 C C . LYS A 1 447 ? -48.957 12.449 43.860 1.00 91.69 447 LYS A C 1
ATOM 3594 O O . LYS A 1 447 ? -49.605 13.281 43.218 1.00 91.69 447 LYS A O 1
ATOM 3599 N N . PRO A 1 448 ? -49.527 11.589 44.725 1.00 91.44 448 PRO A N 1
ATOM 3600 C CA . PRO A 1 448 ? -50.956 11.608 45.030 1.00 91.44 448 PRO A CA 1
ATOM 3601 C C . PRO A 1 448 ? -51.434 12.988 45.495 1.00 91.44 448 PRO A C 1
ATOM 3603 O O . PRO A 1 448 ? -50.694 13.718 46.169 1.00 91.44 448 PRO A O 1
ATOM 3606 N N . ASP A 1 449 ? -52.676 13.338 45.159 1.00 88.56 449 ASP A N 1
ATOM 3607 C CA . ASP A 1 449 ? -53.307 14.592 45.587 1.00 88.56 449 ASP A CA 1
ATOM 3608 C C . ASP A 1 449 ? -53.834 14.490 47.029 1.00 88.56 449 ASP A C 1
ATOM 3610 O O . ASP A 1 449 ? -55.020 14.610 47.308 1.00 88.56 449 ASP A O 1
ATOM 3614 N N . ASP A 1 450 ? -52.913 14.232 47.955 1.00 90.50 450 ASP A N 1
ATOM 3615 C CA . ASP A 1 450 ? -53.150 14.108 49.392 1.00 90.50 450 ASP A CA 1
ATOM 3616 C C . ASP A 1 450 ? -52.107 14.944 50.148 1.00 90.50 450 ASP A C 1
ATOM 3618 O O . ASP A 1 450 ? -50.924 14.967 49.794 1.00 90.50 450 ASP A O 1
ATOM 3622 N N . THR A 1 451 ? -52.528 15.649 51.198 1.00 89.56 451 THR A N 1
ATOM 3623 C CA . THR A 1 451 ? -51.658 16.564 51.956 1.00 89.56 451 THR A CA 1
ATOM 3624 C C . THR A 1 451 ? -50.451 15.845 52.574 1.00 89.56 451 THR A C 1
ATOM 3626 O O . THR A 1 451 ? -49.345 16.390 52.579 1.00 89.56 451 THR A O 1
ATOM 3629 N N . ARG A 1 452 ? -50.606 14.597 53.046 1.00 91.25 452 ARG A N 1
ATOM 3630 C CA . ARG A 1 452 ? -49.478 13.802 53.565 1.00 91.25 452 ARG A CA 1
ATOM 3631 C C . ARG A 1 452 ? -48.567 13.353 52.435 1.00 91.25 452 ARG A C 1
ATOM 3633 O O . ARG A 1 452 ? -47.353 13.486 52.559 1.00 91.25 452 ARG A O 1
ATOM 3640 N N . ALA A 1 453 ? -49.121 12.875 51.322 1.00 92.88 453 ALA A N 1
ATOM 3641 C CA . ALA A 1 453 ? -48.327 12.504 50.151 1.00 92.88 453 ALA A CA 1
ATOM 3642 C C . ALA A 1 453 ? -47.493 13.689 49.625 1.00 92.88 453 ALA A C 1
ATOM 3644 O O . ALA A 1 453 ? -46.314 13.522 49.297 1.00 92.88 453 ALA A O 1
ATOM 3645 N N . LYS A 1 454 ? -48.059 14.904 49.624 1.00 95.44 454 LYS A N 1
ATOM 3646 C CA . LYS A 1 454 ? -47.356 16.152 49.289 1.00 95.44 454 LYS A CA 1
ATOM 3647 C C . LYS A 1 454 ? -46.233 16.467 50.275 1.00 95.44 454 LYS A C 1
ATOM 3649 O O . LYS A 1 454 ? -45.108 16.709 49.836 1.00 95.44 454 LYS A O 1
ATOM 3654 N N . ALA A 1 455 ? -46.486 16.384 51.579 1.00 95.69 455 ALA A N 1
ATOM 3655 C CA . ALA A 1 455 ? -45.452 16.577 52.595 1.00 95.69 455 ALA A CA 1
ATOM 3656 C C . ALA A 1 455 ? -44.302 15.558 52.468 1.00 95.69 455 ALA A C 1
ATOM 3658 O O . ALA A 1 455 ? -43.129 15.934 52.498 1.00 95.69 455 ALA A O 1
ATOM 3659 N N . ILE A 1 456 ? -44.611 14.277 52.235 1.00 96.25 456 ILE A N 1
ATOM 3660 C CA . ILE A 1 456 ? -43.598 13.236 52.008 1.00 96.25 456 ILE A CA 1
ATOM 3661 C C . ILE A 1 456 ? -42.807 13.504 50.719 1.00 96.25 456 ILE A C 1
ATOM 3663 O O . ILE A 1 456 ? -41.580 13.382 50.703 1.00 96.25 456 ILE A O 1
ATOM 3667 N N . ALA A 1 457 ? -43.474 13.914 49.635 1.00 96.44 457 ALA A N 1
ATOM 3668 C CA . ALA A 1 457 ? -42.795 14.295 48.399 1.00 96.44 457 ALA A CA 1
ATOM 3669 C C . ALA A 1 457 ? -41.814 15.459 48.636 1.00 96.44 457 ALA A C 1
ATOM 3671 O O . ALA A 1 457 ? -40.685 15.429 48.140 1.00 96.44 457 ALA A O 1
ATOM 3672 N N . TYR A 1 458 ? -42.206 16.450 49.442 1.00 96.69 458 TYR A N 1
ATOM 3673 C CA . TYR A 1 458 ? -41.328 17.549 49.839 1.00 96.69 458 TYR A CA 1
ATOM 3674 C C . TYR A 1 458 ? -40.156 17.077 50.721 1.00 96.69 458 TYR A C 1
ATOM 3676 O O . TYR A 1 458 ? -39.020 17.503 50.503 1.00 96.69 458 TYR A O 1
ATOM 3684 N N . ALA A 1 459 ? -40.377 16.119 51.628 1.00 97.19 459 ALA A N 1
ATOM 3685 C CA . ALA A 1 459 ? -39.321 15.485 52.425 1.00 97.19 459 ALA A CA 1
ATOM 3686 C C . ALA A 1 459 ? -38.253 14.803 51.553 1.00 97.19 459 ALA A C 1
ATOM 3688 O O . ALA A 1 459 ? -37.051 14.973 51.778 1.00 97.19 459 ALA A O 1
ATOM 3689 N N . PHE A 1 460 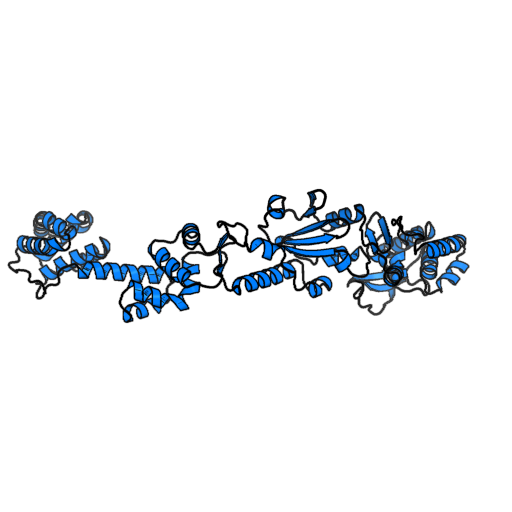? -38.669 14.081 50.507 1.00 97.62 460 PHE A N 1
ATOM 3690 C CA . PHE A 1 460 ? -37.743 13.514 49.524 1.00 97.62 460 PHE A CA 1
ATOM 3691 C C . PHE A 1 460 ? -37.006 14.599 48.733 1.00 97.62 460 PHE A C 1
ATOM 3693 O O . PHE A 1 460 ? -35.798 14.487 48.534 1.00 97.62 460 PHE A O 1
ATOM 3700 N N . LEU A 1 461 ? -37.682 15.677 48.318 1.00 96.31 461 LEU A N 1
ATOM 3701 C CA . LEU A 1 461 ? -37.021 16.809 47.657 1.00 96.31 461 LEU A CA 1
ATOM 3702 C C . LEU A 1 461 ? -35.971 17.471 48.562 1.00 96.31 461 LEU A C 1
ATOM 3704 O O . LEU A 1 461 ? -34.920 17.884 48.067 1.00 96.31 461 LEU A O 1
ATOM 3708 N N . LEU A 1 462 ? -36.214 17.552 49.872 1.00 95.94 462 LEU A N 1
ATOM 3709 C CA . LEU A 1 462 ? -35.233 18.032 50.849 1.00 95.94 462 LEU A CA 1
ATOM 3710 C C . LEU A 1 462 ? -34.048 17.071 50.973 1.00 95.94 462 LEU A C 1
ATOM 3712 O O . LEU A 1 462 ? -32.904 17.517 50.912 1.00 95.94 462 LEU A O 1
ATOM 3716 N N . ALA A 1 463 ? -34.304 15.765 51.091 1.00 96.00 463 ALA A N 1
ATOM 3717 C CA . ALA A 1 463 ? -33.257 14.744 51.165 1.00 96.00 463 ALA A CA 1
ATOM 3718 C C . ALA A 1 463 ? -32.385 14.697 49.893 1.00 96.00 463 ALA A C 1
ATOM 3720 O O . ALA A 1 463 ? -31.193 14.407 49.959 1.00 96.00 463 ALA A O 1
ATOM 3721 N N . LEU A 1 464 ? -32.963 15.035 48.737 1.00 95.25 464 LEU A N 1
ATOM 3722 C CA . LEU A 1 464 ? -32.292 15.076 47.436 1.00 95.25 464 LEU A CA 1
ATOM 3723 C C . LEU A 1 464 ? -31.670 16.444 47.095 1.00 95.25 464 LEU A C 1
ATOM 3725 O O . LEU A 1 464 ? -31.138 16.608 45.996 1.00 95.25 464 LEU A O 1
ATOM 3729 N N . ASN A 1 465 ? -31.730 17.432 47.999 1.00 94.00 465 ASN A N 1
ATOM 3730 C CA . ASN A 1 465 ? -31.279 18.814 47.771 1.00 94.00 465 ASN A CA 1
ATOM 3731 C C . ASN A 1 465 ? -31.943 19.506 46.557 1.00 94.00 465 ASN A C 1
ATOM 3733 O O . ASN A 1 465 ? -31.313 20.298 45.855 1.00 94.00 465 ASN A O 1
ATOM 3737 N N . LYS A 1 466 ? -33.227 19.218 46.304 1.00 94.12 466 LYS A N 1
ATOM 3738 C CA . LYS A 1 466 ? -34.050 19.790 45.217 1.00 94.12 466 LYS A CA 1
ATOM 3739 C C . LYS A 1 466 ? -35.282 20.565 45.691 1.00 94.12 466 LYS A C 1
ATOM 3741 O O . LYS A 1 466 ? -36.059 21.043 44.871 1.00 94.12 466 LYS A O 1
ATOM 3746 N N . ALA A 1 467 ? -35.447 20.743 47.001 1.00 88.81 467 ALA A N 1
ATOM 3747 C CA . ALA A 1 467 ? -36.592 21.454 47.570 1.00 88.81 467 ALA A CA 1
ATOM 3748 C C . ALA A 1 467 ? -36.651 22.944 47.193 1.00 88.81 467 ALA A C 1
ATOM 3750 O O . ALA A 1 467 ? -37.741 23.464 46.966 1.00 88.81 467 ALA A O 1
ATOM 3751 N N . LYS A 1 468 ? -35.501 23.633 47.084 1.00 86.44 468 LYS A N 1
ATOM 3752 C CA . LYS A 1 468 ? -35.451 25.085 46.811 1.00 86.44 468 LYS A CA 1
ATOM 3753 C C . LYS A 1 468 ? -36.203 25.471 45.532 1.00 86.44 468 LYS A C 1
ATOM 3755 O O . LYS A 1 468 ? -36.966 26.428 45.545 1.00 86.44 468 LYS A O 1
ATOM 3760 N N . ASP A 1 469 ? -36.065 24.670 44.478 1.00 84.31 469 ASP A N 1
ATOM 3761 C CA . ASP A 1 469 ? -36.648 24.943 43.155 1.00 84.31 469 ASP A CA 1
ATOM 3762 C C . ASP A 1 469 ? -38.159 24.654 43.088 1.00 84.31 469 ASP A C 1
ATOM 3764 O O . ASP A 1 469 ? -38.833 24.982 42.108 1.00 84.31 469 ASP A O 1
ATOM 3768 N N . LYS A 1 470 ? -38.696 23.982 44.112 1.00 88.06 470 LYS A N 1
ATOM 3769 C CA . LYS A 1 470 ? -40.058 23.434 44.134 1.00 88.06 470 LYS A CA 1
ATOM 3770 C C . LYS A 1 470 ? -40.878 23.878 45.340 1.00 88.06 470 LYS A C 1
ATOM 3772 O O . LYS A 1 470 ? -42.059 23.564 45.388 1.00 88.06 470 LYS A O 1
ATOM 3777 N N . ARG A 1 471 ? -40.296 24.645 46.269 1.00 90.50 471 ARG A N 1
ATOM 3778 C CA . ARG A 1 471 ? -40.948 25.097 47.512 1.00 90.50 471 ARG A CA 1
ATOM 3779 C C . ARG A 1 471 ? -42.273 25.822 47.268 1.00 90.50 471 ARG A C 1
ATOM 3781 O O . ARG A 1 471 ? -43.207 25.619 48.024 1.00 90.50 471 ARG A O 1
ATOM 3788 N N . TRP A 1 472 ? -42.379 26.593 46.184 1.00 91.06 472 TRP A N 1
ATOM 3789 C CA . TRP A 1 472 ? -43.600 27.321 45.810 1.00 91.06 472 TRP A CA 1
ATOM 3790 C C . TRP A 1 472 ? -44.804 26.420 45.476 1.00 91.06 472 TRP A C 1
ATOM 3792 O O . TRP A 1 472 ? -45.923 26.913 45.408 1.00 91.06 472 TRP A O 1
ATOM 3802 N N . GLN A 1 473 ? -44.588 25.120 45.249 1.00 91.56 473 GLN A N 1
ATOM 3803 C CA . GLN A 1 473 ? -45.640 24.155 44.902 1.00 91.56 473 GLN A CA 1
ATOM 3804 C C . GLN A 1 473 ? -46.321 23.528 46.127 1.00 91.56 473 GLN A C 1
ATOM 3806 O O . GLN A 1 473 ? -47.186 22.672 45.948 1.00 91.56 473 GLN A O 1
ATOM 3811 N N . TYR A 1 474 ? -45.903 23.904 47.338 1.00 94.56 474 TYR A N 1
ATOM 3812 C CA . TYR A 1 474 ? -46.329 23.286 48.591 1.00 94.56 474 TYR A CA 1
ATOM 3813 C C . TYR A 1 474 ? -46.869 24.333 49.566 1.00 94.56 474 TYR A C 1
ATOM 3815 O O . TYR A 1 474 ? -46.401 25.473 49.593 1.00 94.56 474 TYR A O 1
ATOM 3823 N N . SER A 1 475 ? -47.850 23.941 50.378 1.00 94.69 475 SER A N 1
ATOM 3824 C CA . SER A 1 475 ? -48.376 24.779 51.462 1.00 94.69 475 SER A CA 1
ATOM 3825 C C . SER A 1 475 ? -47.419 24.823 52.662 1.00 94.69 475 SER A C 1
ATOM 3827 O O . SER A 1 475 ? -46.563 23.953 52.816 1.00 94.69 475 SER A O 1
ATOM 3829 N N . ASN A 1 476 ? -47.570 25.809 53.557 1.00 93.19 476 ASN A N 1
ATOM 3830 C CA . ASN A 1 476 ? -46.740 25.897 54.770 1.00 93.19 476 ASN A CA 1
ATOM 3831 C C . ASN A 1 476 ? -46.837 24.627 55.629 1.00 93.19 476 ASN A C 1
ATOM 3833 O O . ASN A 1 476 ? -45.820 24.132 56.106 1.00 93.19 476 ASN A O 1
ATOM 3837 N N . THR A 1 477 ? -48.034 24.050 55.746 1.00 92.31 477 THR A N 1
ATOM 3838 C CA . THR A 1 477 ? -48.269 22.810 56.497 1.00 92.31 477 THR A CA 1
ATOM 3839 C C . THR A 1 477 ? -47.544 21.614 55.873 1.00 92.31 477 THR A C 1
ATOM 3841 O O . THR A 1 477 ? -46.948 20.806 56.580 1.00 92.31 477 THR A O 1
ATOM 3844 N N . GLU A 1 478 ? -47.541 21.509 54.540 1.00 95.56 478 GLU A N 1
ATOM 3845 C CA . GLU A 1 478 ? -46.797 20.466 53.820 1.00 95.56 478 GLU A CA 1
ATOM 3846 C C . GLU A 1 478 ? -45.281 20.645 53.954 1.00 95.56 478 GLU A C 1
ATOM 3848 O O . GLU A 1 478 ? -44.548 19.661 54.059 1.00 95.56 478 GLU A O 1
ATOM 3853 N N . ILE A 1 479 ? -44.811 21.896 53.960 1.00 95.06 479 ILE A N 1
ATOM 3854 C CA . ILE A 1 479 ? -43.398 22.241 54.123 1.00 95.06 479 ILE A CA 1
ATOM 3855 C C . ILE A 1 479 ? -42.907 21.846 55.514 1.00 95.06 479 ILE A C 1
ATOM 3857 O O . ILE A 1 479 ? -41.918 21.125 55.608 1.00 95.06 479 ILE A O 1
ATOM 3861 N N . GLU A 1 480 ? -43.594 22.277 56.573 1.00 94.75 480 GLU A N 1
ATOM 3862 C CA . GLU A 1 480 ? -43.221 21.976 57.961 1.00 94.75 480 GLU A CA 1
ATOM 3863 C C . GLU A 1 480 ? -43.216 20.465 58.216 1.00 94.75 480 GLU A C 1
ATOM 3865 O O . GLU A 1 480 ? -42.254 19.914 58.760 1.00 94.75 480 GLU A O 1
ATOM 3870 N N . PHE A 1 481 ? -44.252 19.764 57.746 1.00 95.94 481 PHE A N 1
ATOM 3871 C CA . PHE A 1 481 ? -44.327 18.317 57.912 1.00 95.94 481 PHE A CA 1
ATOM 3872 C C . PHE A 1 481 ? -43.278 17.580 57.066 1.00 95.94 481 PHE A C 1
ATOM 3874 O O . PHE A 1 481 ? -42.665 16.617 57.526 1.00 95.94 481 PHE A O 1
ATOM 3881 N N . GLY A 1 482 ? -42.986 18.060 55.855 1.00 95.62 482 GLY A N 1
ATOM 3882 C CA . GLY A 1 482 ? -41.907 17.522 55.030 1.00 95.62 482 GLY A CA 1
ATOM 3883 C C . GLY A 1 482 ? -40.509 17.769 55.613 1.00 95.62 482 GLY A C 1
ATOM 3884 O O . GLY A 1 482 ? -39.639 16.904 55.501 1.00 95.62 482 GLY A O 1
ATOM 3885 N N . GLU A 1 483 ? -40.283 18.908 56.275 1.00 95.81 483 GLU A N 1
ATOM 3886 C CA . GLU A 1 483 ? -39.040 19.209 56.999 1.00 95.81 483 GLU A CA 1
ATOM 3887 C C . GLU A 1 483 ? -38.830 18.239 58.173 1.00 95.81 483 GLU A C 1
ATOM 3889 O O . GLU A 1 483 ? -37.725 17.714 58.329 1.00 95.81 483 GLU A O 1
ATOM 3894 N N . PHE A 1 484 ? -39.894 17.898 58.909 1.00 96.62 484 PHE A N 1
ATOM 3895 C CA . PHE A 1 484 ? -39.874 16.837 59.925 1.00 96.62 484 PHE A CA 1
ATOM 3896 C C . PHE A 1 484 ? -39.550 15.453 59.330 1.00 96.62 484 PHE A C 1
ATOM 3898 O O . PHE A 1 484 ? -38.729 14.705 59.867 1.00 96.62 484 PHE A O 1
ATOM 3905 N N . LEU A 1 485 ? -40.148 15.111 58.185 1.00 97.31 485 LEU A N 1
ATOM 3906 C CA . LEU A 1 485 ? -39.977 13.804 57.541 1.00 97.31 485 LEU A CA 1
ATOM 3907 C C . LEU A 1 485 ? -38.643 13.637 56.791 1.00 97.31 485 LEU A C 1
ATOM 3909 O O . LEU A 1 485 ? -38.279 12.514 56.429 1.00 97.31 485 LEU A O 1
ATOM 3913 N N . LYS A 1 486 ? -37.890 14.720 56.561 1.00 97.00 486 LYS A N 1
ATOM 3914 C CA . LYS A 1 486 ? -36.644 14.728 55.772 1.00 97.00 486 LYS A CA 1
ATOM 3915 C C . LYS A 1 486 ? -35.650 13.649 56.204 1.00 97.00 486 LYS A C 1
ATOM 3917 O O . LYS A 1 486 ? -35.086 12.957 55.356 1.00 97.00 486 LYS A O 1
ATOM 3922 N N . GLU A 1 487 ? -35.423 13.498 57.506 1.00 96.00 487 GLU A N 1
ATOM 3923 C CA . GLU A 1 487 ? -34.446 12.534 58.029 1.00 96.00 487 GLU A CA 1
ATOM 3924 C C . GLU A 1 487 ? -34.898 11.083 57.807 1.00 96.00 487 GLU A C 1
ATOM 3926 O O . GLU A 1 487 ? -34.074 10.212 57.520 1.00 96.00 487 GLU A O 1
ATOM 3931 N N . TYR A 1 488 ? -36.207 10.815 57.842 1.00 97.25 488 TYR A N 1
ATOM 3932 C CA . TYR A 1 488 ? -36.768 9.503 57.508 1.00 97.25 488 TYR A CA 1
ATOM 3933 C C . TYR A 1 488 ? -36.634 9.206 56.012 1.00 97.25 488 TYR A C 1
ATOM 3935 O O . TYR A 1 488 ? -36.181 8.123 55.637 1.00 97.25 488 TYR A O 1
ATOM 3943 N N . ALA A 1 489 ? -36.940 10.187 55.155 1.00 96.44 489 ALA A N 1
ATOM 3944 C CA . ALA A 1 489 ? -36.740 10.086 53.710 1.00 96.44 489 ALA A CA 1
ATOM 3945 C C . ALA A 1 489 ? -35.266 9.830 53.363 1.00 96.44 489 ALA A C 1
ATOM 3947 O O . ALA A 1 489 ? -34.954 8.913 52.603 1.00 96.44 489 ALA A O 1
ATOM 3948 N N . SER A 1 490 ? -34.343 10.569 53.983 1.00 96.12 490 SER A N 1
ATOM 3949 C CA . SER A 1 490 ? -32.899 10.379 53.819 1.00 96.12 490 SER A CA 1
ATOM 3950 C C . SER A 1 490 ? -32.445 8.979 54.246 1.00 96.12 490 SER A C 1
ATOM 3952 O O . SER A 1 490 ? -31.726 8.304 53.502 1.00 96.12 490 SER A O 1
ATOM 3954 N N . LYS A 1 491 ? -32.910 8.491 55.406 1.00 96.44 491 LYS A N 1
ATOM 3955 C CA . LYS A 1 491 ? -32.625 7.125 55.877 1.00 96.44 491 LYS A CA 1
ATOM 3956 C C . LYS A 1 491 ? -33.128 6.067 54.896 1.00 96.44 491 LYS A C 1
ATOM 3958 O O . LYS A 1 491 ? -32.400 5.119 54.608 1.00 96.44 491 LYS A O 1
ATOM 3963 N N . LEU A 1 492 ? -34.326 6.234 54.336 1.00 96.69 492 LEU A N 1
ATOM 3964 C CA . LEU A 1 492 ? -34.874 5.303 53.351 1.00 96.69 492 LEU A CA 1
ATOM 3965 C C . LEU A 1 492 ? -34.080 5.312 52.037 1.00 96.69 492 LEU A C 1
ATOM 3967 O O . LEU A 1 492 ? -33.709 4.244 51.540 1.00 96.69 492 LEU A O 1
ATOM 3971 N N . LEU A 1 493 ? -33.738 6.485 51.496 1.00 95.50 493 LEU A N 1
ATOM 3972 C CA . LEU A 1 493 ? -32.927 6.591 50.276 1.00 95.50 493 LEU A CA 1
ATOM 3973 C C . LEU A 1 493 ? -31.548 5.933 50.442 1.00 95.50 493 LEU A C 1
ATOM 3975 O O . LEU A 1 493 ? -31.097 5.216 49.545 1.00 95.50 493 LEU A O 1
ATOM 3979 N N . ASN A 1 494 ? -30.931 6.089 51.616 1.00 94.12 494 ASN A N 1
ATOM 3980 C CA . ASN A 1 494 ? -29.596 5.571 51.932 1.00 94.12 494 ASN A CA 1
ATOM 3981 C C . ASN A 1 494 ? -29.587 4.159 52.551 1.00 94.12 494 ASN A C 1
ATOM 3983 O O . ASN A 1 494 ? -28.519 3.604 52.805 1.00 94.12 494 ASN A O 1
ATOM 3987 N N . SER A 1 495 ? -30.757 3.555 52.783 1.00 93.75 495 SER A N 1
ATOM 3988 C CA . SER A 1 495 ? -30.875 2.224 53.395 1.00 93.75 495 SER A CA 1
ATOM 3989 C C . SER A 1 495 ? -30.218 1.114 52.562 1.00 93.75 495 SER A C 1
ATOM 3991 O O . SER A 1 495 ? -30.185 1.161 51.325 1.00 93.75 495 SER A O 1
ATOM 3993 N N . LYS A 1 496 ? -29.725 0.080 53.246 1.00 91.25 496 LYS A N 1
ATOM 3994 C CA . LYS A 1 496 ? -29.297 -1.173 52.613 1.00 91.25 496 LYS A CA 1
ATOM 3995 C C . LYS A 1 496 ? -30.503 -2.115 52.480 1.00 91.25 496 LYS A C 1
ATOM 3997 O O . LYS A 1 496 ? -31.496 -1.892 53.169 1.00 91.25 496 LYS A O 1
ATOM 4002 N N . PRO A 1 497 ? -30.455 -3.151 51.624 1.00 89.38 497 PRO A N 1
ATOM 4003 C CA . PRO A 1 497 ? -31.566 -4.093 51.466 1.00 89.38 497 PRO A CA 1
ATOM 4004 C C . PRO A 1 497 ? -32.099 -4.674 52.783 1.00 89.38 497 PRO A C 1
ATOM 4006 O O . PRO A 1 497 ? -33.308 -4.811 52.951 1.00 89.38 497 PRO A O 1
ATOM 4009 N N . GLU A 1 498 ? -31.208 -4.939 53.738 1.00 89.94 498 GLU A N 1
ATOM 4010 C CA . GLU A 1 498 ? -31.537 -5.534 55.034 1.00 89.94 498 GLU A CA 1
ATOM 4011 C C . GLU A 1 498 ? -32.310 -4.559 55.934 1.00 89.94 498 GLU A C 1
ATOM 4013 O O . GLU A 1 498 ? -33.219 -4.973 56.645 1.00 89.94 498 GLU A O 1
ATOM 4018 N N . THR A 1 499 ? -31.988 -3.262 55.863 1.00 93.62 499 THR A N 1
ATOM 4019 C CA . THR A 1 499 ? -32.608 -2.199 56.676 1.00 93.62 499 THR A CA 1
ATOM 4020 C C . THR A 1 499 ? -33.709 -1.438 55.941 1.00 93.62 499 THR A C 1
ATOM 4022 O O . THR A 1 499 ? -34.324 -0.530 56.500 1.00 93.62 499 THR A O 1
ATOM 4025 N N . TYR A 1 500 ? -33.967 -1.786 54.677 1.00 95.00 500 TYR A N 1
ATOM 4026 C CA . TYR A 1 500 ? -34.937 -1.103 53.826 1.00 95.00 500 TYR A CA 1
ATOM 4027 C C . TYR A 1 500 ? -36.349 -1.172 54.399 1.00 95.00 500 TYR A C 1
ATOM 4029 O O . TYR A 1 500 ? -37.071 -0.180 54.392 1.00 95.00 500 TYR A O 1
ATOM 4037 N N . HIS A 1 501 ? -36.727 -2.348 54.901 1.00 94.56 501 HIS A N 1
ATOM 4038 C CA . HIS A 1 501 ? -38.045 -2.586 55.475 1.00 94.56 501 HIS A CA 1
ATOM 4039 C C . HIS A 1 501 ? -38.325 -1.659 56.656 1.00 94.56 501 HIS A C 1
ATOM 4041 O O . HIS A 1 501 ? -39.307 -0.923 56.639 1.00 94.56 501 HIS A O 1
ATOM 4047 N N . ASP A 1 502 ? -37.405 -1.624 57.617 1.00 94.31 502 ASP A N 1
ATOM 4048 C CA . ASP A 1 502 ? -37.546 -0.803 58.815 1.00 94.31 502 ASP A CA 1
ATOM 4049 C C . ASP A 1 502 ? -37.511 0.684 58.461 1.00 94.31 502 ASP A C 1
ATOM 4051 O O . ASP A 1 502 ? -38.272 1.478 59.005 1.00 94.31 502 ASP A O 1
ATOM 4055 N N . ALA A 1 503 ? -36.658 1.087 57.514 1.00 96.00 503 ALA A N 1
ATOM 4056 C CA . ALA A 1 503 ? -36.611 2.468 57.048 1.00 96.00 503 ALA A CA 1
ATOM 4057 C C . ALA A 1 503 ? -37.927 2.899 56.380 1.00 96.00 503 ALA A C 1
ATOM 4059 O O . ALA A 1 503 ? -38.372 4.028 56.593 1.00 96.00 503 ALA A O 1
ATOM 4060 N N . LEU A 1 504 ? -38.559 2.007 55.608 1.00 95.81 504 LEU A N 1
ATOM 4061 C CA . LEU A 1 504 ? -39.849 2.267 54.977 1.00 95.81 504 LEU A CA 1
ATOM 4062 C C . LEU A 1 504 ? -40.965 2.331 56.028 1.00 95.81 504 LEU A C 1
ATOM 4064 O O . LEU A 1 504 ? -41.698 3.317 56.042 1.00 95.81 504 LEU A O 1
ATOM 4068 N N . GLN A 1 505 ? -41.033 1.359 56.949 1.00 94.94 505 GLN A N 1
ATOM 4069 C CA . GLN A 1 505 ? -42.011 1.331 58.047 1.00 94.94 505 GLN A CA 1
ATOM 4070 C C . GLN A 1 505 ? -41.906 2.587 58.919 1.00 94.94 505 GLN A C 1
ATOM 4072 O O . GLN A 1 505 ? -42.917 3.211 59.237 1.00 94.94 505 GLN A O 1
ATOM 4077 N N . ASN A 1 506 ? -40.687 2.998 59.272 1.00 95.56 506 ASN A N 1
ATOM 4078 C CA . ASN A 1 506 ? -40.455 4.186 60.089 1.00 95.56 506 ASN A CA 1
ATOM 4079 C C . ASN A 1 506 ? -40.929 5.463 59.393 1.00 95.56 506 ASN A C 1
ATOM 4081 O O . ASN A 1 506 ? -41.528 6.317 60.039 1.00 95.56 506 ASN A O 1
ATOM 4085 N N . LEU A 1 507 ? -40.685 5.597 58.085 1.00 96.50 507 LEU A N 1
ATOM 4086 C CA . LEU A 1 507 ? -41.121 6.770 57.331 1.00 96.50 507 LEU A CA 1
ATOM 4087 C C . LEU A 1 507 ? -42.644 6.844 57.244 1.00 96.50 507 LEU A C 1
ATOM 4089 O O . LEU A 1 507 ? -43.208 7.898 57.529 1.00 96.50 507 LEU A O 1
ATOM 4093 N N . ILE A 1 508 ? -43.314 5.743 56.896 1.00 94.06 508 ILE A N 1
ATOM 4094 C CA . ILE A 1 508 ? -44.778 5.746 56.790 1.00 94.06 508 ILE A CA 1
ATOM 4095 C C . ILE A 1 508 ? -45.444 5.945 58.161 1.00 94.06 508 ILE A C 1
ATOM 4097 O O . ILE A 1 508 ? -46.409 6.699 58.261 1.00 94.06 508 ILE A O 1
ATOM 4101 N N . SER A 1 509 ? -44.874 5.376 59.232 1.00 93.31 509 SER A N 1
ATOM 4102 C CA . SER A 1 509 ? -45.379 5.550 60.603 1.00 93.31 509 SER A CA 1
ATOM 4103 C C . SER A 1 509 ? -45.206 6.997 61.074 1.00 93.31 509 SER A C 1
ATOM 4105 O O . SER A 1 509 ? -46.140 7.591 61.606 1.00 93.31 509 SER A O 1
ATOM 4107 N N . ALA A 1 510 ? -44.043 7.609 60.808 1.00 92.56 510 ALA A N 1
ATOM 4108 C CA . ALA A 1 510 ? -43.800 9.027 61.083 1.00 92.56 510 ALA A CA 1
ATOM 4109 C C . ALA A 1 510 ? -44.709 9.949 60.251 1.00 92.56 510 ALA A C 1
ATOM 4111 O O . ALA A 1 510 ? -45.057 11.040 60.697 1.00 92.56 510 ALA A O 1
ATOM 4112 N N . ALA A 1 511 ? -45.128 9.499 59.065 1.00 90.75 511 ALA A N 1
ATOM 4113 C CA . ALA A 1 511 ? -46.106 10.187 58.229 1.00 90.75 511 ALA A CA 1
ATOM 4114 C C . ALA A 1 511 ? -47.570 9.984 58.684 1.00 90.75 511 ALA A C 1
ATOM 4116 O O . ALA A 1 511 ? -48.491 10.492 58.040 1.00 90.75 511 ALA A O 1
ATOM 4117 N N . GLY A 1 512 ? -47.804 9.260 59.786 1.00 89.06 512 GLY A N 1
ATOM 4118 C CA . GLY A 1 512 ? -49.130 9.039 60.364 1.00 89.06 512 GLY A CA 1
ATOM 4119 C C . GLY A 1 512 ? -49.944 7.936 59.681 1.00 89.06 512 GLY A C 1
ATOM 4120 O O . GLY A 1 512 ? -51.174 7.970 59.737 1.00 89.06 512 GLY A O 1
ATOM 4121 N N . LEU A 1 513 ? -49.294 6.987 59.001 1.00 88.81 513 LEU A N 1
ATOM 4122 C CA . LEU A 1 513 ? -49.933 5.755 58.527 1.00 88.81 513 LEU A CA 1
ATOM 4123 C C . LEU A 1 513 ? -49.851 4.691 59.627 1.00 88.81 513 LEU A C 1
ATOM 4125 O O . LEU A 1 513 ? -48.785 4.448 60.185 1.00 88.81 513 LEU A O 1
ATOM 4129 N N . THR A 1 514 ? -50.978 4.050 59.932 1.00 87.31 514 THR A N 1
ATOM 4130 C CA . THR A 1 514 ? -51.071 2.971 60.932 1.00 87.31 514 THR A CA 1
ATOM 4131 C C . THR A 1 514 ? -50.888 1.578 60.329 1.00 87.31 514 THR A C 1
ATOM 4133 O O . THR A 1 514 ? -50.962 0.581 61.046 1.00 87.31 514 THR A O 1
ATOM 4136 N N . GLU A 1 515 ? -50.663 1.487 59.016 1.00 87.69 515 GLU A N 1
ATOM 4137 C CA . GLU A 1 515 ? -50.449 0.208 58.345 1.00 87.69 515 GLU A CA 1
ATOM 4138 C C . GLU A 1 515 ? -49.100 -0.410 58.743 1.00 87.69 515 GLU A C 1
ATOM 4140 O O . GLU A 1 515 ? -48.083 0.274 58.888 1.00 87.69 515 GLU A O 1
ATOM 4145 N N . THR A 1 516 ? -49.097 -1.731 58.914 1.00 87.88 516 THR A N 1
ATOM 4146 C CA . THR A 1 516 ? -47.877 -2.510 59.137 1.00 87.88 516 THR A CA 1
ATOM 4147 C C . THR A 1 516 ? -47.518 -3.214 57.838 1.00 87.88 516 THR A C 1
ATOM 4149 O O . THR A 1 516 ? -48.345 -3.908 57.251 1.00 87.88 516 THR A O 1
ATOM 4152 N N . LEU A 1 517 ? -46.294 -3.009 57.363 1.00 90.00 517 LEU A N 1
ATOM 4153 C CA . LEU A 1 517 ? -45.832 -3.555 56.096 1.00 90.00 517 LEU A CA 1
ATOM 4154 C C . LEU A 1 517 ? -45.601 -5.063 56.199 1.00 90.00 517 LEU A C 1
ATOM 4156 O O . LEU A 1 517 ? -44.812 -5.528 57.018 1.00 90.00 517 LEU A O 1
ATOM 4160 N N . GLU A 1 518 ? -46.193 -5.825 55.284 1.00 87.06 518 GLU A N 1
ATOM 4161 C CA . GLU A 1 518 ? -45.995 -7.273 55.202 1.00 87.06 518 GLU A CA 1
ATOM 4162 C C . GLU A 1 518 ? -45.208 -7.650 53.945 1.00 87.06 518 GLU A C 1
ATOM 4164 O O . GLU A 1 518 ? -45.626 -7.373 52.813 1.00 87.06 518 GLU A O 1
ATOM 4169 N N . LYS A 1 519 ? -44.048 -8.292 54.141 1.00 87.56 519 LYS A N 1
ATOM 4170 C CA . LYS A 1 519 ? -43.227 -8.807 53.036 1.00 87.56 519 LYS A CA 1
ATOM 4171 C C . LYS A 1 519 ? -43.978 -9.928 52.300 1.00 87.56 519 LYS A C 1
ATOM 4173 O O . LYS A 1 519 ? -44.676 -10.735 52.915 1.00 87.56 519 LYS A O 1
ATOM 4178 N N . SER A 1 520 ? -43.846 -9.952 50.974 1.00 78.00 520 SER A N 1
ATOM 4179 C CA . SER A 1 520 ? -44.473 -10.949 50.093 1.00 78.00 520 SER A CA 1
ATOM 4180 C C . SER A 1 520 ? -43.820 -12.309 50.177 1.00 78.00 520 SER A C 1
ATOM 4182 O O . SER A 1 520 ? -42.571 -12.353 50.191 1.00 78.00 520 SER A O 1
#

Secondary structure (DSSP, 8-state):
--TTS---PPPPEEEPPHHHHHHHHHHHHHHHH-GGGGSPEE--TT-SS-TTHHHHHHHHHHHTTTT-HHHHHHHHTSSSHHHHHHHHHHHHHHT---EEEEEEETTEEEEEE--SSS-HHHHHHHHTTT-TTTGGGGTHHHHHHTT--EEEETTEEEE-TTS----HHHHHHHHHHHTPEE-SSSEEE-TT--HHHHHS-SS-EEEEEETTT--EEEEEGGG-SS-HHHHHHTTEE-S-GGGTEEEEEE--S-SEE-S--SS-HHHHHHTPPPP-HHHHHHTSS-HHHHHHHHHHHHHHHHHT-SS--EEETTEEEET-HHHHHHHH---HHHHHHHHHHHHH--S-EEESS--HHHHHHHHIIIIIHHHHHHHHS-HHHHHHHHT-SS-HHHHHHHHHHHHHHHHHHTTS--BS---HHHHHHHHHHHHHHHHHHHHHHHHHHT--SSHHHHHHHHHHHHHTT-STTTGGGS-HHHHHHHHHHHHHHHHHHH--TTTHHHHHHHHHHHTT--PPP-B-